Protein 1L5X (pdb70)

Nearest PDB structures (foldseek):
  1l5x-assembly1_B  TM=1.003E+00  e=1.241E-58  Pyrobaculum aerophilum
  2wqk-assembly1_A  TM=8.259E-01  e=6.349E-21  Aquifex aeolicus VF5
  2e6h-assembly1_D  TM=8.195E-01  e=1.815E-20  Thermus thermophilus HB8
  5kss-assembly1_B-2  TM=7.861E-01  e=2.667E-17  Xylella fastidiosa 9a5c
  5ksr-assembly1_D  TM=7.711E-01  e=1.529E-17  Xylella fastidiosa 9a5c

Structure (mmCIF, N/CA/C/O backbone):
data_1L5X
#
_entry.id   1L5X
#
_cell.length_a   90.500
_cell.length_b   90.500
_cell.length_c   129.951
_cell.angle_alpha   90.00
_cell.angle_beta   90.00
_cell.angle_gamma   120.00
#
_symmetry.space_group_name_H-M   'P 31 2 1'
#
loop_
_entity.id
_entity.type
_entity.pdbx_description
1 polymer 'Survival protein E'
2 non-polymer GLYCEROL
3 non-polymer 'ACETIC ACID'
4 water water
#
loop_
_atom_site.group_PDB
_atom_site.id
_atom_site.type_symbol
_atom_site.label_atom_id
_atom_site.label_alt_id
_atom_site.label_comp_id
_atom_site.label_asym_id
_atom_site.label_entity_id
_atom_site.label_seq_id
_atom_site.pdbx_PDB_ins_code
_atom_site.Cartn_x
_atom_site.Cartn_y
_atom_site.Cartn_z
_atom_site.occupancy
_atom_site.B_iso_or_equiv
_atom_site.auth_seq_id
_atom_site.auth_comp_id
_atom_site.auth_asym_id
_atom_site.auth_atom_id
_atom_site.pdbx_PDB_model_num
ATOM 9 N N . LYS A 1 2 ? 24.689 59.767 24.759 1.00 40.35 2 LYS A N 1
ATOM 10 C CA . LYS A 1 2 ? 24.159 61.072 25.181 1.00 37.21 2 LYS A CA 1
ATOM 11 C C . LYS A 1 2 ? 23.400 60.843 26.495 1.00 32.38 2 LYS A C 1
ATOM 12 O O . LYS A 1 2 ? 22.417 60.104 26.536 1.00 31.18 2 LYS A O 1
ATOM 18 N N . ILE A 1 3 ? 23.866 61.492 27.545 1.00 29.05 3 ILE A N 1
ATOM 19 C CA . ILE A 1 3 ? 23.300 61.346 28.872 1.00 27.76 3 ILE A CA 1
ATOM 20 C C . ILE A 1 3 ? 22.584 62.614 29.307 1.00 27.77 3 ILE A C 1
ATOM 21 O O . ILE A 1 3 ? 23.146 63.687 29.200 1.00 27.32 3 ILE A O 1
ATOM 26 N N . LEU A 1 4 ? 21.349 62.490 29.779 1.00 25.47 4 LEU A N 1
ATOM 27 C CA . LEU A 1 4 ? 20.645 63.656 30.294 1.00 25.55 4 LEU A CA 1
ATOM 28 C C . LEU A 1 4 ? 20.653 63.521 31.831 1.00 24.50 4 LEU A C 1
ATOM 29 O O . LEU A 1 4 ? 20.302 62.475 32.377 1.00 23.67 4 LEU A O 1
ATOM 34 N N . VAL A 1 5 ? 21.107 64.553 32.526 1.00 23.52 5 VAL A N 1
ATOM 35 C CA . VAL A 1 5 ? 21.118 64.547 33.982 1.00 24.64 5 VAL A CA 1
ATOM 36 C C . VAL A 1 5 ? 20.095 65.604 34.419 1.00 26.19 5 VAL A C 1
ATOM 37 O O . VAL A 1 5 ? 20.101 66.726 33.911 1.00 26.44 5 VAL A O 1
ATOM 41 N N . THR A 1 6 ? 19.199 65.239 35.334 1.00 26.47 6 THR A N 1
ATOM 42 C CA . THR A 1 6 ? 18.186 66.161 35.798 1.00 25.71 6 THR A CA 1
ATOM 43 C C . THR A 1 6 ? 17.847 65.876 37.257 1.00 27.91 6 THR A C 1
ATOM 44 O O . THR A 1 6 ? 18.457 65.002 37.867 1.00 25.92 6 THR A O 1
ATOM 48 N N . ASN A 1 7 ? 16.876 66.604 37.817 1.00 29.46 7 ASN A N 1
ATOM 49 C CA . ASN A 1 7 ? 16.484 66.392 39.219 1.00 29.14 7 ASN A CA 1
ATOM 50 C C . ASN A 1 7 ? 15.183 67.167 39.489 1.00 29.93 7 ASN A C 1
ATOM 51 O O . ASN A 1 7 ? 14.548 67.687 38.560 1.00 28.12 7 ASN A O 1
ATOM 56 N N . ASP A 1 8 ? 14.748 67.205 40.743 1.00 32.61 8 ASP A N 1
ATOM 57 C CA . ASP A 1 8 ? 13.525 67.947 41.044 1.00 36.55 8 ASP A CA 1
ATOM 58 C C . ASP A 1 8 ? 13.678 68.825 42.284 1.00 36.87 8 ASP A C 1
ATOM 59 O O . ASP A 1 8 ? 12.690 69.302 42.822 1.00 37.84 8 ASP A O 1
ATOM 64 N N . ASP A 1 9 ? 14.905 69.015 42.745 1.00 36.77 9 ASP A N 1
ATOM 65 C CA . ASP A 1 9 ? 15.177 69.850 43.925 1.00 39.05 9 ASP A CA 1
ATOM 66 C C . ASP A 1 9 ? 15.555 71.247 43.497 1.00 38.29 9 ASP A C 1
ATOM 67 O O . ASP A 1 9 ? 15.772 72.114 44.338 1.00 39.96 9 ASP A O 1
ATOM 72 N N . GLY A 1 10 ? 15.678 71.453 42.195 1.00 36.14 10 GLY A N 1
ATOM 73 C CA . GLY A 1 10 ? 16.108 72.739 41.711 1.00 35.59 10 GLY A CA 1
ATOM 74 C C . GLY A 1 10 ? 17.487 72.631 41.071 1.00 33.43 10 GLY A C 1
ATOM 75 O O . GLY A 1 10 ? 18.371 71.873 41.493 1.00 33.97 10 GLY A O 1
ATOM 76 N N . VAL A 1 11 ? 17.671 73.428 40.039 1.00 32.77 11 VAL A N 1
ATOM 77 C CA . VAL A 1 11 ? 18.911 73.474 39.286 1.00 30.50 11 VAL A CA 1
ATOM 78 C C . VAL A 1 11 ? 20.130 73.855 40.156 1.00 29.93 11 VAL A C 1
ATOM 79 O O . VAL A 1 11 ? 21.260 73.561 39.808 1.00 31.33 11 VAL A O 1
ATOM 83 N N . HIS A 1 12 ? 19.911 74.486 41.303 1.00 27.72 12 HIS A N 1
ATOM 84 C CA . HIS A 1 12 ? 21.017 74.867 42.182 1.00 29.26 12 HIS A CA 1
ATOM 85 C C . HIS A 1 12 ? 21.302 73.820 43.255 1.00 29.26 12 HIS A C 1
ATOM 86 O O . HIS A 1 12 ? 22.127 74.024 44.129 1.00 29.12 12 HIS A O 1
ATOM 93 N N . SER A 1 13 ? 20.595 72.703 43.213 1.00 29.32 13 SER A N 1
ATOM 94 C CA . SER A 1 13 ? 20.833 71.672 44.213 1.00 29.41 13 SER A CA 1
ATOM 95 C C . SER A 1 13 ? 22.226 71.046 44.105 1.00 29.23 13 SER A C 1
ATOM 96 O O . SER A 1 13 ? 22.659 70.676 43.021 1.00 29.16 13 SER A O 1
ATOM 99 N N . PRO A 1 14 ? 22.943 70.931 45.237 1.00 29.21 14 PRO A N 1
ATOM 100 C CA . PRO A 1 14 ? 24.278 70.315 45.235 1.00 27.77 14 PRO A CA 1
ATOM 101 C C . PRO A 1 14 ? 24.132 68.863 44.748 1.00 26.19 14 PRO A C 1
ATOM 102 O O . PRO A 1 14 ? 25.065 68.319 44.193 1.00 26.06 14 PRO A O 1
ATOM 106 N N . GLY A 1 15 ? 22.963 68.245 44.962 1.00 26.61 15 GLY A N 1
ATOM 107 C CA . GLY A 1 15 ? 22.767 66.867 44.511 1.00 25.39 15 GLY A CA 1
ATOM 108 C C . GLY A 1 15 ? 22.825 66.749 42.992 1.00 26.35 15 GLY A C 1
ATOM 109 O O . GLY A 1 15 ? 23.244 65.724 42.441 1.00 24.84 15 GLY A O 1
ATOM 110 N N . LEU A 1 16 ? 22.406 67.806 42.297 1.00 26.84 16 LEU A N 1
ATOM 111 C CA . LEU A 1 16 ? 22.417 67.808 40.836 1.00 27.51 16 LEU A CA 1
ATOM 112 C C . LEU A 1 16 ? 23.850 67.947 40.339 1.00 28.78 16 LEU A C 1
ATOM 113 O O . LEU A 1 16 ? 24.218 67.383 39.320 1.00 28.16 16 LEU A O 1
ATOM 118 N N . ARG A 1 17 ? 24.664 68.720 41.051 1.00 30.77 17 ARG A N 1
ATOM 119 C CA . ARG A 1 17 ? 26.059 68.894 40.659 1.00 31.72 17 ARG A CA 1
ATOM 120 C C . ARG A 1 17 ? 26.824 67.558 40.857 1.00 31.82 17 ARG A C 1
ATOM 121 O O . ARG A 1 17 ? 27.632 67.173 40.024 1.00 33.29 17 ARG A O 1
ATOM 129 N N . LEU A 1 18 ? 26.585 66.860 41.963 1.00 30.05 18 LEU A N 1
ATOM 130 C CA . LEU A 1 18 ? 27.221 65.553 42.174 1.00 30.34 18 LEU A CA 1
ATOM 131 C C . LEU A 1 18 ? 26.868 64.566 41.057 1.00 28.59 18 LEU A C 1
ATOM 132 O O . LEU A 1 18 ? 27.731 63.913 40.503 1.00 27.95 18 LEU A O 1
ATOM 137 N N . LEU A 1 19 ? 25.577 64.457 40.742 1.00 27.45 19 LEU A N 1
ATOM 138 C CA . LEU A 1 19 ? 25.138 63.532 39.704 1.00 26.89 19 LEU A CA 1
ATOM 139 C C . LEU A 1 19 ? 25.836 63.877 38.377 1.00 27.42 19 LEU A C 1
ATOM 140 O O . LEU A 1 19 ? 26.330 62.988 37.683 1.00 27.60 19 LEU A O 1
ATOM 145 N N . TYR A 1 20 ? 25.902 65.160 38.033 1.00 27.80 20 TYR A N 1
ATOM 146 C CA . TYR A 1 20 ? 26.614 65.578 36.822 1.00 29.32 20 TYR A CA 1
ATOM 147 C C . TYR A 1 20 ? 28.086 65.075 36.876 1.00 29.28 20 TYR A C 1
ATOM 148 O O . TYR A 1 20 ? 28.596 64.481 35.927 1.00 30.25 20 TYR A O 1
ATOM 157 N N . GLN A 1 21 ? 28.759 65.296 37.994 1.00 29.47 21 GLN A N 1
ATOM 158 C CA . GLN A 1 21 ? 30.149 64.860 38.108 1.00 32.05 21 GLN A CA 1
ATOM 159 C C . GLN A 1 21 ? 30.279 63.357 38.003 1.00 31.45 21 GLN A C 1
ATOM 160 O O . GLN A 1 21 ? 31.188 62.864 37.354 1.00 30.57 21 GLN A O 1
ATOM 166 N N . PHE A 1 22 ? 29.369 62.628 38.647 1.00 30.90 22 PHE A N 1
ATOM 167 C CA . PHE A 1 22 ? 29.405 61.177 38.565 1.00 28.17 22 PHE A CA 1
ATOM 168 C C . PHE A 1 22 ? 29.186 60.738 37.118 1.00 28.72 22 PHE A C 1
ATOM 169 O O . PHE A 1 22 ? 29.777 59.769 36.652 1.00 29.22 22 PHE A O 1
ATOM 177 N N . ALA A 1 23 ? 28.347 61.463 36.389 1.00 28.84 23 ALA A N 1
ATOM 178 C CA . ALA A 1 23 ? 28.039 61.081 35.014 1.00 29.02 23 ALA A CA 1
ATOM 179 C C . ALA A 1 23 ? 29.108 61.406 33.970 1.00 29.85 23 ALA A C 1
ATOM 180 O O . ALA A 1 23 ? 29.149 60.781 32.909 1.00 29.93 23 ALA A O 1
ATOM 182 N N . LEU A 1 24 ? 29.942 62.396 34.238 1.00 31.24 24 LEU A N 1
ATOM 183 C CA . LEU A 1 24 ? 30.947 62.778 33.240 1.00 34.87 24 LEU A CA 1
ATOM 184 C C . LEU A 1 24 ? 31.762 61.648 32.664 1.00 35.32 24 LEU A C 1
ATOM 185 O O . LEU A 1 24 ? 32.079 61.668 31.490 1.00 37.43 24 LEU A O 1
ATOM 190 N N . SER A 1 25 ? 32.078 60.639 33.456 1.00 37.82 25 SER A N 1
ATOM 191 C CA . SER A 1 25 ? 32.895 59.543 32.936 1.00 40.13 25 SER A CA 1
ATOM 192 C C . SER A 1 25 ? 32.164 58.570 32.018 1.00 40.15 25 SER A C 1
ATOM 193 O O . SER A 1 25 ? 32.793 57.689 31.443 1.00 41.41 25 SER A O 1
ATOM 196 N N . LEU A 1 26 ? 30.851 58.733 31.862 1.00 38.18 26 LEU A N 1
ATOM 197 C CA . LEU A 1 26 ? 30.043 57.830 31.043 1.00 37.64 26 LEU A CA 1
ATOM 198 C C . LEU A 1 26 ? 29.824 58.233 29.577 1.00 37.09 26 LEU A C 1
ATOM 199 O O . LEU A 1 26 ? 29.487 57.390 28.738 1.00 36.00 26 LEU A O 1
ATOM 204 N N . GLY A 1 27 ? 29.967 59.524 29.289 1.00 36.33 27 GLY A N 1
ATOM 205 C CA . GLY A 1 27 ? 29.720 60.019 27.945 1.00 36.68 27 GLY A CA 1
ATOM 206 C C . GLY A 1 27 ? 29.431 61.515 27.952 1.00 37.55 27 GLY A C 1
ATOM 207 O O . GLY A 1 27 ? 29.816 62.199 28.896 1.00 36.23 27 GLY A O 1
ATOM 208 N N . ASP A 1 28 ? 28.769 62.013 26.903 1.00 38.72 28 ASP A N 1
ATOM 209 C CA . ASP A 1 28 ? 28.441 63.442 26.759 1.00 40.50 28 ASP A CA 1
ATOM 210 C C . ASP A 1 28 ? 27.195 63.785 27.586 1.00 38.24 28 ASP A C 1
ATOM 211 O O 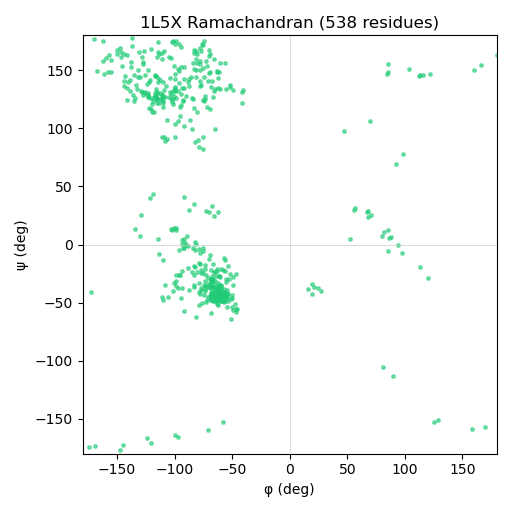. ASP A 1 28 ? 26.093 63.353 27.268 1.00 38.67 28 ASP A O 1
ATOM 216 N N . VAL A 1 29 ? 27.373 64.611 28.608 1.00 35.88 29 VAL A N 1
ATOM 217 C CA . VAL A 1 29 ? 26.287 64.945 29.512 1.00 33.47 29 VAL A CA 1
ATOM 218 C C . VAL A 1 29 ? 25.623 66.307 29.386 1.00 33.30 29 VAL A C 1
ATOM 219 O O . VAL A 1 29 ? 26.300 67.334 29.314 1.00 32.95 29 VAL A O 1
ATOM 223 N N . ASP A 1 30 ? 24.298 66.316 29.344 1.00 31.15 30 ASP A N 1
ATOM 224 C CA . ASP A 1 30 ? 23.552 67.576 29.345 1.00 31.35 30 ASP A CA 1
ATOM 225 C C . ASP A 1 30 ? 22.807 67.614 30.675 1.00 31.42 30 ASP A C 1
ATOM 226 O O . ASP A 1 30 ? 22.301 66.571 31.149 1.00 28.05 30 ASP A O 1
ATOM 231 N N . VAL A 1 31 ? 22.738 68.803 31.269 1.00 28.53 31 VAL A N 1
ATOM 232 C CA . VAL A 1 31 ? 22.033 69.004 32.522 1.00 29.62 31 VAL A CA 1
ATOM 233 C C . VAL A 1 31 ? 20.866 69.956 32.202 1.00 31.00 31 VAL A C 1
ATOM 234 O O . VAL A 1 31 ? 21.072 71.070 31.682 1.00 29.60 31 VAL A O 1
ATOM 238 N N . VAL A 1 32 ? 19.648 69.494 32.475 1.00 28.81 32 VAL A N 1
ATOM 239 C CA . VAL A 1 32 ? 18.445 70.271 32.224 1.00 27.35 32 VAL A CA 1
ATOM 240 C C . VAL A 1 32 ? 17.556 69.963 33.422 1.00 28.38 32 VAL A C 1
ATOM 241 O O . VAL A 1 32 ? 17.282 68.796 33.728 1.00 26.90 32 VAL A O 1
ATOM 245 N N . ALA A 1 33 ? 17.120 70.992 34.128 1.00 27.68 33 ALA A N 1
ATOM 246 C CA . ALA A 1 33 ? 16.290 70.767 35.309 1.00 28.76 33 ALA A CA 1
ATOM 247 C C . ALA A 1 33 ? 15.425 71.978 35.608 1.00 29.73 33 ALA A C 1
ATOM 248 O O . ALA A 1 33 ? 15.769 73.070 35.174 1.00 28.62 33 ALA A O 1
ATOM 250 N N . PRO A 1 34 ? 14.306 71.801 36.365 1.00 31.36 34 PRO A N 1
ATOM 251 C CA . PRO A 1 34 ? 13.416 72.909 36.724 1.00 32.22 34 PRO A CA 1
ATOM 252 C C . PRO A 1 34 ? 14.233 73.892 37.559 1.00 36.23 34 PRO A C 1
ATOM 253 O O . PRO A 1 34 ? 15.086 73.475 38.357 1.00 34.39 34 PRO A O 1
ATOM 257 N N . GLU A 1 35 ? 13.973 75.184 37.366 1.00 38.67 35 GLU A N 1
ATOM 258 C CA . GLU A 1 35 ? 14.677 76.238 38.094 1.00 45.00 35 GLU A CA 1
ATOM 259 C C . GLU A 1 35 ? 14.467 76.151 39.611 1.00 46.57 35 GLU A C 1
ATOM 260 O O . GLU A 1 35 ? 15.406 76.341 40.373 1.00 46.93 35 GLU A O 1
ATOM 266 N N . SER A 1 36 ? 13.253 75.842 40.054 1.00 50.46 36 SER A N 1
ATOM 267 C CA . SER A 1 36 ? 12.989 75.741 41.493 1.00 54.46 36 SER A CA 1
ATOM 268 C C . SER A 1 36 ? 12.622 74.325 41.955 1.00 56.53 36 SER A C 1
ATOM 269 O O . SER A 1 36 ? 12.461 73.415 41.144 1.00 56.16 36 SER A O 1
ATOM 272 N N . PRO A 1 37 ? 12.479 74.126 43.272 1.00 58.77 37 PRO A N 1
ATOM 273 C CA . PRO A 1 37 ? 12.130 72.801 43.805 1.00 61.48 37 PRO A CA 1
ATOM 274 C C . PRO A 1 37 ? 10.689 72.377 43.529 1.00 64.01 37 PRO A C 1
ATOM 275 O O . PRO A 1 37 ? 9.806 73.225 43.367 1.00 64.91 37 PRO A O 1
ATOM 279 N N . LYS A 1 38 ? 10.465 71.060 43.471 1.00 66.55 38 LYS A N 1
ATOM 280 C CA . LYS A 1 38 ? 9.145 70.478 43.197 1.00 68.54 38 LYS A CA 1
ATOM 281 C C . LYS A 1 38 ? 8.090 70.952 44.213 1.00 69.68 38 LYS A C 1
ATOM 282 O O . LYS A 1 38 ? 6.889 70.742 44.024 1.00 69.69 38 LYS A O 1
ATOM 288 N N . SER A 1 39 ? 8.556 71.595 45.282 1.00 70.55 39 SER A N 1
ATOM 289 C CA . SER A 1 39 ? 7.687 72.147 46.321 1.00 71.47 39 SER A CA 1
ATOM 290 C C . SER A 1 39 ? 7.402 73.597 45.922 1.00 72.07 39 SER A C 1
ATOM 291 O O . SER A 1 39 ? 7.392 74.516 46.755 1.00 72.09 39 SER A O 1
ATOM 294 N N . ALA A 1 40 ? 7.186 73.776 44.624 1.00 71.54 40 ALA A N 1
ATOM 295 C CA . ALA A 1 40 ? 6.907 75.070 44.025 1.00 71.38 40 ALA A CA 1
ATOM 296 C C . ALA A 1 40 ? 6.539 74.746 42.579 1.00 71.21 40 ALA A C 1
ATOM 297 O O . ALA A 1 40 ? 5.617 75.327 42.003 1.00 71.74 40 ALA A O 1
ATOM 299 N N . THR A 1 41 ? 7.277 73.810 41.993 1.00 70.37 41 THR A N 1
ATOM 300 C CA . THR A 1 41 ? 7.001 73.371 40.629 1.00 68.67 41 THR A CA 1
ATOM 301 C C . THR A 1 41 ? 6.083 72.176 40.863 1.00 66.45 41 THR A C 1
ATOM 302 O O . THR A 1 41 ? 6.439 71.253 41.598 1.00 67.22 41 THR A O 1
ATOM 306 N N . GLY A 1 42 ? 4.896 72.190 40.275 1.00 63.01 42 GLY A N 1
ATOM 307 C CA . GLY A 1 42 ? 4.019 71.061 40.486 1.00 59.23 42 GLY A CA 1
ATOM 308 C C . GLY A 1 42 ? 4.653 69.744 40.052 1.00 56.65 42 GLY A C 1
ATOM 309 O O . GLY A 1 42 ? 5.883 69.555 40.056 1.00 53.80 42 GLY A O 1
ATOM 310 N N . LEU A 1 43 ? 3.779 68.819 39.688 1.00 54.84 43 LEU A N 1
ATOM 311 C CA . LEU A 1 43 ? 4.178 67.503 39.218 1.00 52.74 43 LEU A CA 1
ATOM 312 C C . LEU A 1 43 ? 3.221 67.253 38.057 1.00 51.21 43 LEU A C 1
ATOM 313 O O . LEU A 1 43 ? 2.062 67.652 38.094 1.00 49.96 43 LEU A O 1
ATOM 318 N N . GLY A 1 44 ? 3.711 66.642 37.001 1.00 48.72 44 GLY A N 1
ATOM 319 C CA . GLY A 1 44 ? 2.823 66.397 35.900 1.00 47.17 44 GLY A CA 1
ATOM 320 C C . GLY A 1 44 ? 2.995 67.331 34.730 1.00 44.77 44 GLY A C 1
ATOM 321 O O . GLY A 1 44 ? 3.399 68.454 34.874 1.00 44.61 44 GLY A O 1
ATOM 322 N N . ILE A 1 45 ? 2.681 66.799 33.560 1.00 45.22 45 ILE A N 1
ATOM 323 C CA . ILE A 1 45 ? 2.712 67.481 32.274 1.00 44.37 45 ILE A CA 1
ATOM 324 C C . ILE A 1 45 ? 2.165 68.931 32.368 1.00 42.92 45 ILE A C 1
ATOM 325 O O . ILE A 1 45 ? 1.122 69.159 32.966 1.00 41.88 45 ILE A O 1
ATOM 330 N N . THR A 1 46 ? 2.861 69.915 31.807 1.00 40.49 46 THR A N 1
ATOM 331 C CA . THR A 1 46 ? 2.334 71.282 31.870 1.00 39.26 46 THR A CA 1
ATOM 332 C C . THR A 1 46 ? 1.567 71.586 30.577 1.00 40.26 46 THR A C 1
ATOM 333 O O . THR A 1 46 ? 2.165 71.687 29.503 1.00 39.58 46 THR A O 1
ATOM 337 N N . LEU A 1 47 ? 0.244 71.709 30.674 1.00 40.19 47 LEU A N 1
ATOM 338 C CA . LEU A 1 47 ? -0.582 72.008 29.495 1.00 42.21 47 LEU A CA 1
ATOM 339 C C . LEU A 1 47 ? -1.146 73.422 29.510 1.00 41.61 47 LEU A C 1
ATOM 340 O O . LEU A 1 47 ? -1.275 74.060 28.463 1.00 42.84 47 LEU A O 1
ATOM 345 N N . HIS A 1 48 ? -1.466 73.917 30.697 1.00 39.65 48 HIS A N 1
ATOM 346 C CA . HIS A 1 48 ? -2.064 75.235 30.827 1.00 39.26 48 HIS A CA 1
ATOM 347 C C . HIS A 1 48 ? -1.197 76.427 30.445 1.00 37.61 48 HIS A C 1
ATOM 348 O O . HIS A 1 48 ? -1.707 77.530 30.276 1.00 39.10 48 HIS A O 1
ATOM 355 N N . LYS A 1 49 ? 0.109 76.243 30.349 1.00 35.66 49 LYS A N 1
ATOM 356 C CA . LYS A 1 49 ? 0.966 77.366 29.987 1.00 33.34 49 LYS A CA 1
ATOM 357 C C . LYS A 1 49 ? 2.201 76.889 29.237 1.00 32.77 49 LYS A C 1
ATOM 358 O O . LYS A 1 49 ? 2.518 75.684 29.254 1.00 30.73 49 LYS A O 1
ATOM 364 N N . PRO A 1 50 ? 2.906 77.824 28.555 1.00 31.90 50 PRO A N 1
ATOM 365 C CA . PRO A 1 50 ? 4.113 77.501 27.797 1.00 30.20 50 PRO A CA 1
ATOM 366 C C . PRO A 1 50 ? 5.293 77.466 28.746 1.00 29.27 50 PRO A C 1
ATOM 367 O O . PRO A 1 50 ? 5.211 77.898 29.884 1.00 28.06 50 PRO A O 1
ATOM 371 N N . LEU A 1 51 ? 6.413 76.949 28.288 1.00 29.03 51 LEU A N 1
ATOM 372 C CA . LEU A 1 51 ? 7.557 76.856 29.176 1.00 29.15 51 LEU A CA 1
ATOM 373 C C . LEU A 1 51 ? 8.722 77.723 28.714 1.00 28.39 51 LEU A C 1
ATOM 374 O O . LEU A 1 51 ? 8.755 78.116 27.551 1.00 26.12 51 LEU A O 1
ATOM 379 N N . ARG A 1 52 ? 9.657 78.009 29.628 1.00 28.11 52 ARG A N 1
ATOM 380 C CA . ARG A 1 52 ? 10.883 78.756 29.303 1.00 30.56 52 ARG A CA 1
ATOM 381 C C . ARG A 1 52 ? 12.080 77.856 29.646 1.00 33.42 52 ARG A C 1
ATOM 382 O O . ARG A 1 52 ? 11.980 76.976 30.532 1.00 31.52 52 ARG A O 1
ATOM 398 N N . TYR A 1 54 ? 16.508 78.391 29.885 1.00 42.46 54 TYR A N 1
ATOM 399 C CA . TYR A 1 54 ? 17.636 79.311 29.772 1.00 44.67 54 TYR A CA 1
ATOM 400 C C . TYR A 1 54 ? 18.862 78.781 30.486 1.00 44.36 54 TYR A C 1
ATOM 401 O O . TYR A 1 54 ? 18.769 78.037 31.470 1.00 41.79 54 TYR A O 1
ATOM 410 N N . GLU A 1 55 ? 20.002 79.175 29.953 1.00 45.18 55 GLU A N 1
ATOM 411 C CA . GLU A 1 55 ? 21.286 78.774 30.472 1.00 48.37 55 GLU A CA 1
ATOM 412 C C . GLU A 1 55 ? 21.544 79.363 31.843 1.00 48.88 55 GLU A C 1
ATOM 413 O O . GLU A 1 55 ? 21.182 80.500 32.135 1.00 49.58 55 GLU A O 1
ATOM 419 N N . VAL A 1 56 ? 22.147 78.560 32.699 1.00 49.41 56 VAL A N 1
ATOM 420 C CA . VAL A 1 56 ? 22.464 78.986 34.041 1.00 52.30 56 VAL A CA 1
ATOM 421 C C . VAL A 1 56 ? 23.893 78.551 34.286 1.00 55.03 56 VAL A C 1
ATOM 422 O O . VAL A 1 56 ? 24.293 77.451 33.894 1.00 53.37 56 VAL A O 1
ATOM 426 N N . ASP A 1 57 ? 24.666 79.439 34.898 1.00 58.10 57 ASP A N 1
ATOM 427 C CA . ASP A 1 57 ? 26.055 79.156 35.199 1.00 61.54 57 ASP A CA 1
ATOM 428 C C . ASP A 1 57 ? 26.105 78.694 36.639 1.00 61.84 57 ASP A C 1
ATOM 429 O O . ASP A 1 57 ? 25.941 79.487 37.547 1.00 62.45 57 ASP A O 1
ATOM 434 N N . LEU A 1 58 ? 26.311 77.408 36.856 1.00 62.42 58 LEU A N 1
ATOM 435 C CA . LEU A 1 58 ? 26.360 76.922 38.212 1.00 63.93 58 LEU A CA 1
ATOM 436 C C . LEU A 1 58 ? 27.798 76.969 38.733 1.00 66.33 58 LEU A C 1
ATOM 437 O O . LEU A 1 58 ? 28.053 76.627 39.888 1.00 66.52 58 LEU A O 1
ATOM 442 N N . CYS A 1 59 ? 28.720 77.423 37.875 1.00 68.05 59 CYS A N 1
ATOM 443 C CA . CYS A 1 59 ? 30.152 77.530 38.191 1.00 69.57 59 CYS A CA 1
ATOM 444 C C . CYS A 1 59 ? 30.775 76.145 38.297 1.00 68.75 59 CYS A C 1
ATOM 445 O O . CYS A 1 59 ? 30.567 75.413 39.279 1.00 68.53 59 CYS A O 1
ATOM 448 N N . GLY A 1 60 ? 31.545 75.804 37.267 1.00 67.74 60 GLY A N 1
ATOM 449 C CA . GLY A 1 60 ? 32.177 74.500 37.188 1.00 65.56 60 GLY A CA 1
ATOM 450 C C . GLY A 1 60 ? 31.497 73.826 36.011 1.00 63.81 60 GLY A C 1
ATOM 451 O O . GLY A 1 60 ? 32.001 72.852 35.434 1.00 64.34 60 GLY A O 1
ATOM 452 N N . PHE A 1 61 ? 30.323 74.353 35.664 1.00 60.46 61 PHE A N 1
ATOM 453 C CA . PHE A 1 61 ? 29.563 73.846 34.532 1.00 56.35 61 PHE A CA 1
ATOM 454 C C . PHE A 1 61 ? 28.280 74.629 34.376 1.00 53.12 61 PHE A C 1
ATOM 455 O O . PHE A 1 61 ? 27.843 75.332 35.287 1.00 50.85 61 PHE A O 1
ATOM 463 N N . ARG A 1 62 ? 27.692 74.498 33.198 1.00 50.83 62 ARG A N 1
ATOM 464 C CA . ARG A 1 62 ? 26.465 75.179 32.879 1.00 49.05 62 ARG A CA 1
ATOM 465 C C . ARG A 1 62 ? 25.364 74.151 32.765 1.00 45.85 62 ARG A C 1
ATOM 466 O O . ARG A 1 62 ? 25.611 72.964 32.537 1.00 45.67 62 ARG A O 1
ATOM 474 N N . ALA A 1 63 ? 24.144 74.636 32.900 1.00 41.23 63 ALA A N 1
ATOM 475 C CA . ALA A 1 63 ? 22.969 73.810 32.815 1.00 38.14 63 ALA A CA 1
ATOM 476 C C . ALA A 1 63 ? 21.902 74.671 32.218 1.00 36.84 63 ALA A C 1
ATOM 477 O O . ALA A 1 63 ? 22.047 75.895 32.122 1.00 33.67 63 ALA A O 1
ATOM 479 N N . ILE A 1 64 ? 20.815 74.013 31.848 1.00 34.12 64 ILE A N 1
ATOM 480 C CA . ILE A 1 64 ? 19.656 74.696 31.336 1.00 34.43 64 ILE A CA 1
ATOM 481 C C . ILE A 1 64 ? 18.573 74.575 32.409 1.00 34.01 64 ILE A C 1
ATOM 482 O O . ILE A 1 64 ? 18.253 73.461 32.857 1.00 33.82 64 ILE A O 1
ATOM 487 N N . ALA A 1 65 ? 18.054 75.709 32.861 1.00 30.75 65 ALA A N 1
ATOM 488 C CA . ALA A 1 65 ? 16.976 75.717 33.829 1.00 30.43 65 ALA A CA 1
ATOM 489 C C . ALA A 1 65 ? 15.678 75.871 33.035 1.00 30.29 65 ALA A C 1
ATOM 490 O O . ALA A 1 65 ? 15.657 76.500 31.967 1.00 26.64 65 ALA A O 1
ATOM 492 N N . THR A 1 66 ? 14.591 75.301 33.558 1.00 30.51 66 THR A N 1
ATOM 493 C CA . THR A 1 66 ? 13.311 75.408 32.872 1.00 29.33 66 THR A CA 1
ATOM 494 C C . THR A 1 66 ? 12.289 75.950 33.867 1.00 27.28 66 THR A C 1
ATOM 495 O O . THR A 1 66 ? 12.536 75.998 35.069 1.00 27.29 66 THR A O 1
ATOM 499 N N . SER A 1 67 ? 11.145 76.366 33.357 1.00 26.59 67 SER A N 1
ATOM 500 C CA . SER A 1 67 ? 10.089 76.858 34.209 1.00 28.03 67 SER A CA 1
ATOM 501 C C . SER A 1 67 ? 9.053 75.724 34.316 1.00 29.88 67 SER A C 1
ATOM 502 O O . SER A 1 67 ? 7.946 75.939 34.785 1.00 30.17 67 SER A O 1
ATOM 505 N N . GLY A 1 68 ? 9.397 74.517 33.876 1.00 29.87 68 GLY A N 1
ATOM 506 C CA . GLY A 1 68 ? 8.389 73.475 33.958 1.00 30.07 68 GLY A CA 1
ATOM 507 C C . GLY A 1 68 ? 8.481 72.556 35.168 1.00 29.46 68 GLY A C 1
ATOM 508 O O . GLY A 1 68 ? 9.165 72.859 36.123 1.00 28.09 68 GLY A O 1
ATOM 509 N N . THR A 1 69 ? 7.765 71.430 35.124 1.00 27.88 69 THR A N 1
ATOM 510 C CA . THR A 1 69 ? 7.846 70.473 36.206 1.00 29.05 69 THR A CA 1
ATOM 511 C C . THR A 1 69 ? 8.903 69.419 35.802 1.00 27.94 69 THR A C 1
ATOM 512 O O . THR A 1 69 ? 9.398 69.397 34.662 1.00 25.67 69 THR A O 1
ATOM 516 N N . PRO A 1 70 ? 9.281 68.548 36.745 1.00 29.31 70 PRO A N 1
ATOM 517 C CA . PRO A 1 70 ? 10.271 67.533 36.374 1.00 29.39 70 PRO A CA 1
ATOM 518 C C . PRO A 1 70 ? 9.706 66.640 35.251 1.00 30.61 70 PRO A C 1
ATOM 519 O O . PRO A 1 70 ? 10.465 66.086 34.466 1.00 30.58 70 PRO A O 1
ATOM 523 N N . SER A 1 71 ? 8.377 66.505 35.167 1.00 32.38 71 SER A N 1
ATOM 524 C CA . SER A 1 71 ? 7.773 65.670 34.119 1.00 33.86 71 SER A CA 1
ATOM 525 C C . SER A 1 71 ? 7.971 66.281 32.711 1.00 34.43 71 SER A C 1
ATOM 526 O O . SER A 1 71 ? 8.074 65.548 31.722 1.00 35.06 71 SER A O 1
ATOM 529 N N . ASP A 1 72 ? 8.017 67.615 32.616 1.00 31.77 72 ASP A N 1
ATOM 530 C CA . ASP A 1 72 ? 8.210 68.301 31.322 1.00 30.69 72 ASP A CA 1
ATOM 531 C C . ASP A 1 72 ? 9.690 68.237 30.860 1.00 31.04 72 ASP A C 1
ATOM 532 O O . ASP A 1 72 ? 9.984 68.436 29.695 1.00 31.41 72 ASP A O 1
ATOM 537 N N . THR A 1 73 ? 10.613 68.025 31.794 1.00 32.33 73 THR A N 1
ATOM 538 C CA . THR A 1 73 ? 12.055 68.020 31.493 1.00 32.18 73 THR A CA 1
ATOM 539 C C . THR A 1 73 ? 12.538 67.237 30.301 1.00 31.21 73 THR A C 1
ATOM 540 O O . THR A 1 73 ? 13.202 67.817 29.418 1.00 31.16 73 THR A O 1
ATOM 544 N N . VAL A 1 74 ? 12.225 65.942 30.254 1.00 30.40 74 VAL A N 1
ATOM 545 C CA . VAL A 1 74 ? 12.642 65.098 29.151 1.00 29.61 74 VAL A CA 1
ATOM 546 C C . VAL A 1 74 ? 12.090 65.593 27.838 1.00 29.31 74 VAL A C 1
ATOM 547 O O . VAL A 1 74 ? 12.747 65.453 26.811 1.00 30.21 74 VAL A O 1
ATOM 551 N N . TYR A 1 75 ? 10.880 66.153 27.842 1.00 26.69 75 TYR A N 1
ATOM 552 C CA . TYR A 1 75 ? 10.326 66.651 26.585 1.00 29.42 75 TYR A CA 1
ATOM 553 C C . TYR A 1 75 ? 11.116 67.850 26.119 1.00 27.15 75 TYR A C 1
ATOM 554 O O . TYR A 1 75 ? 11.474 67.957 24.937 1.00 27.71 75 TYR A O 1
ATOM 563 N N . LEU A 1 76 ? 11.353 68.776 27.040 1.00 27.48 76 LEU A N 1
ATOM 564 C CA . LEU A 1 76 ? 12.114 69.974 26.695 1.00 27.49 76 LEU A CA 1
ATOM 565 C C . LEU A 1 76 ? 13.550 69.609 26.291 1.00 28.24 76 LEU A C 1
ATOM 566 O O . LEU A 1 76 ? 14.074 70.057 25.261 1.00 28.24 76 LEU A O 1
ATOM 571 N N . ALA A 1 77 ? 14.197 68.789 27.098 1.00 29.09 77 ALA A N 1
ATOM 572 C CA . ALA A 1 77 ? 15.587 68.415 26.818 1.00 28.67 77 ALA A CA 1
ATOM 573 C C . ALA A 1 77 ? 15.732 67.697 25.468 1.00 29.41 77 ALA A C 1
ATOM 574 O O . ALA A 1 77 ? 16.679 67.943 24.725 1.00 31.00 77 ALA A O 1
ATOM 576 N N . THR A 1 78 ? 14.795 66.817 25.136 1.00 28.70 78 THR A N 1
ATOM 577 C CA . THR A 1 78 ? 14.868 66.111 23.855 1.00 30.74 78 THR A CA 1
ATOM 578 C C . THR A 1 78 ? 14.660 67.064 22.656 1.00 33.25 78 THR A C 1
ATOM 579 O O . THR A 1 78 ? 15.315 66.960 21.600 1.00 32.60 78 THR A O 1
ATOM 583 N N . PHE A 1 79 ? 13.717 67.983 22.818 1.00 34.24 79 PHE A N 1
ATOM 584 C CA . PHE A 1 79 ? 13.477 68.967 21.797 1.00 36.17 79 PHE A CA 1
ATOM 585 C C . PHE A 1 79 ? 14.780 69.778 21.578 1.00 35.08 79 PHE A C 1
ATOM 586 O O . PHE A 1 79 ? 15.162 70.081 20.449 1.00 34.76 79 PHE A O 1
ATOM 594 N N . GLY A 1 80 ? 15.445 70.136 22.663 1.00 35.82 80 GLY A N 1
ATOM 595 C CA . GLY A 1 80 ? 16.681 70.897 22.543 1.00 37.77 80 GLY A CA 1
ATOM 596 C C . GLY A 1 80 ? 17.783 70.072 21.905 1.00 38.51 80 GLY A C 1
ATOM 597 O O . GLY A 1 80 ? 18.511 70.554 21.038 1.00 38.94 80 GLY A O 1
ATOM 598 N N . LEU A 1 81 ? 17.905 68.806 22.311 1.00 38.29 81 LEU A N 1
ATOM 599 C CA . LEU A 1 81 ? 18.943 67.954 21.747 1.00 36.46 81 LEU A CA 1
ATOM 600 C C . LEU A 1 81 ? 18.665 67.682 20.278 1.00 37.82 81 LEU A C 1
ATOM 601 O O . LEU A 1 81 ? 19.601 67.542 19.492 1.00 36.38 81 LEU A O 1
ATOM 606 N N . GLY A 1 82 ? 17.386 67.595 19.905 1.00 37.79 82 GLY A N 1
ATOM 607 C CA . GLY A 1 82 ? 17.065 67.326 18.511 1.00 38.31 82 GLY A CA 1
ATOM 608 C C . GLY A 1 82 ? 16.847 65.857 18.223 1.00 39.09 82 GLY A C 1
ATOM 609 O O . GLY A 1 82 ? 16.606 65.467 17.083 1.00 39.77 82 GLY A O 1
ATOM 610 N N . ARG A 1 83 ? 16.985 65.031 19.254 1.00 38.97 83 ARG A N 1
ATOM 611 C CA . ARG A 1 83 ? 16.726 63.595 19.142 1.00 39.22 83 ARG A CA 1
ATOM 612 C C . ARG A 1 83 ? 16.746 63.013 20.549 1.00 36.94 83 ARG A C 1
ATOM 613 O O . ARG A 1 83 ? 17.032 63.714 21.514 1.00 36.93 83 ARG A O 1
ATOM 621 N N . LYS A 1 84 ? 16.467 61.733 20.676 1.00 35.30 84 LYS A N 1
ATOM 622 C CA . LYS A 1 84 ? 16.422 61.148 22.010 1.00 34.91 84 LYS A CA 1
ATOM 623 C C . LYS A 1 84 ? 17.796 60.923 22.646 1.00 32.96 84 LYS A C 1
ATOM 624 O O . LYS A 1 84 ? 18.791 60.760 21.966 1.00 33.67 84 LYS A O 1
ATOM 630 N N . TYR A 1 85 ? 17.821 60.956 23.971 1.00 30.42 85 TYR A N 1
ATOM 631 C CA . TYR A 1 85 ? 19.010 60.673 24.769 1.00 27.82 85 TYR A CA 1
ATOM 632 C C . TYR A 1 85 ? 19.131 59.141 24.851 1.00 28.21 85 TYR A C 1
ATOM 633 O O . TYR A 1 85 ? 18.146 58.405 24.596 1.00 29.16 85 TYR A O 1
ATOM 642 N N . ASP A 1 86 ? 20.308 58.671 25.235 1.00 25.46 86 ASP A N 1
ATOM 643 C CA . ASP A 1 86 ? 20.536 57.247 25.416 1.00 27.26 86 ASP A CA 1
ATOM 644 C C . ASP A 1 86 ? 20.166 56.845 26.861 1.00 26.30 86 ASP A C 1
ATOM 645 O O . ASP A 1 86 ? 19.963 55.683 27.146 1.00 23.13 86 ASP A O 1
ATOM 650 N N . ILE A 1 87 ? 20.120 57.814 27.771 1.00 25.18 87 ILE A N 1
ATOM 651 C CA . ILE A 1 87 ? 19.772 57.505 29.151 1.00 23.69 87 ILE A CA 1
ATOM 652 C C . ILE A 1 87 ? 19.480 58.776 29.920 1.00 24.88 87 ILE A C 1
ATOM 653 O O . ILE A 1 87 ? 20.041 59.846 29.612 1.00 25.24 87 ILE A O 1
ATOM 658 N N . VAL A 1 88 ? 18.594 58.669 30.901 1.00 22.22 88 VAL A N 1
ATOM 659 C CA . VAL A 1 88 ? 18.240 59.821 31.749 1.00 22.23 88 VAL A CA 1
ATOM 660 C C . VAL A 1 88 ? 18.536 59.396 33.182 1.00 21.78 88 VAL A C 1
ATOM 661 O O . VAL A 1 88 ? 18.155 58.297 33.614 1.00 22.18 88 VAL A O 1
ATOM 665 N N . LEU A 1 89 ? 19.290 60.221 33.883 1.00 20.03 89 LEU A N 1
ATOM 666 C CA . LEU A 1 89 ? 19.640 59.976 35.274 1.00 20.68 89 LEU A CA 1
ATOM 667 C C . LEU A 1 89 ? 19.000 61.117 36.017 1.00 22.81 89 LEU A C 1
ATOM 668 O O . LEU A 1 89 ? 19.210 62.309 35.677 1.00 21.82 89 LEU A O 1
ATOM 673 N N . SER A 1 90 ? 18.192 60.767 36.999 1.00 21.17 90 SER A N 1
ATOM 674 C CA . SER A 1 90 ? 17.490 61.776 37.751 1.00 23.47 90 SER A CA 1
ATOM 675 C C . SER A 1 90 ? 17.923 61.780 39.205 1.00 26.03 90 SER A C 1
ATOM 676 O O . SER A 1 90 ? 17.936 60.756 39.908 1.00 23.97 90 SER A O 1
ATOM 679 N N . GLY A 1 91 ? 18.317 62.946 39.658 1.00 25.97 91 GLY A N 1
ATOM 680 C CA . GLY A 1 91 ? 18.656 63.025 41.032 1.00 25.53 91 GLY A CA 1
ATOM 681 C C . GLY A 1 91 ? 19.924 63.593 41.592 1.00 32.29 91 GLY A C 1
ATOM 682 O O . GLY A 1 91 ? 20.557 64.535 41.135 1.00 31.97 91 GLY A O 1
ATOM 683 N N . ILE A 1 92 ? 20.077 62.896 42.709 1.00 35.31 92 ILE A N 1
ATOM 684 C CA . ILE A 1 92 ? 20.904 62.835 43.860 1.00 33.96 92 ILE A CA 1
ATOM 685 C C . ILE A 1 92 ? 19.848 63.752 44.526 1.00 29.75 92 ILE A C 1
ATOM 686 O O . ILE A 1 92 ? 20.023 64.944 44.717 1.00 27.21 92 ILE A O 1
ATOM 691 N N . ASN A 1 93 ? 18.680 63.152 44.747 1.00 24.19 93 ASN A N 1
ATOM 692 C CA . ASN A 1 93 ? 17.581 63.836 45.422 1.00 26.22 93 ASN A CA 1
ATOM 693 C C . ASN A 1 93 ? 17.943 63.892 46.908 1.00 26.85 93 ASN A C 1
ATOM 694 O O . ASN A 1 93 ? 18.545 62.942 47.441 1.00 24.86 93 ASN A O 1
ATOM 699 N N . LEU A 1 94 ? 17.576 64.986 47.568 1.00 27.15 94 LEU A N 1
ATOM 700 C CA . LEU A 1 94 ? 17.816 65.160 49.011 1.00 30.07 94 LEU A CA 1
ATOM 701 C C . LEU A 1 94 ? 16.602 64.515 49.679 1.00 29.00 94 LEU A C 1
ATOM 702 O O . LEU A 1 94 ? 15.523 65.083 49.658 1.00 27.96 94 LEU A O 1
ATOM 707 N N . GLY A 1 95 ? 16.781 63.354 50.292 1.00 28.10 95 GLY A N 1
ATOM 708 C CA . GLY A 1 95 ? 15.643 62.683 50.888 1.00 26.60 95 GLY A CA 1
ATOM 709 C C . GLY A 1 95 ? 15.434 61.408 50.083 1.00 28.75 95 GLY A C 1
ATOM 710 O O . GLY A 1 95 ? 15.640 61.394 48.853 1.00 26.95 95 GLY A O 1
ATOM 711 N N . ASP A 1 96 ? 15.003 60.347 50.759 1.00 28.21 96 ASP A N 1
ATOM 712 C CA . ASP A 1 96 ? 14.802 59.055 50.114 1.00 28.46 96 ASP A CA 1
ATOM 713 C C . ASP A 1 96 ? 13.459 59.070 49.393 1.00 28.59 96 ASP A C 1
ATOM 714 O O . ASP A 1 96 ? 12.565 59.864 49.730 1.00 27.38 96 ASP A O 1
ATOM 719 N N . ASN A 1 97 ? 13.316 58.218 48.394 1.00 24.94 97 ASN A N 1
ATOM 720 C CA . ASN A 1 97 ? 12.056 58.153 47.660 1.00 26.68 97 ASN A CA 1
ATOM 721 C C . ASN A 1 97 ? 11.469 56.763 47.724 1.00 26.22 97 ASN A C 1
ATOM 722 O O . ASN A 1 97 ? 10.941 56.273 46.738 1.00 30.03 97 ASN A O 1
ATOM 727 N N . THR A 1 98 ? 11.562 56.128 48.888 1.00 26.57 98 THR A N 1
ATOM 728 C CA . THR A 1 98 ? 11.047 54.770 49.067 1.00 25.37 98 THR A CA 1
ATOM 729 C C . THR A 1 98 ? 9.515 54.738 49.247 1.00 26.11 98 THR A C 1
ATOM 730 O O . THR A 1 98 ? 8.914 55.709 49.749 1.00 26.24 98 THR A O 1
ATOM 734 N N . SER A 1 99 ? 8.919 53.624 48.807 1.00 25.01 99 SER A N 1
ATOM 735 C CA . SER A 1 99 ? 7.478 53.301 48.857 1.00 24.78 99 SER A CA 1
ATOM 736 C C . SER A 1 99 ? 6.707 53.873 47.665 1.00 22.99 99 SER A C 1
ATOM 737 O O . SER A 1 99 ? 7.065 54.916 47.137 1.00 22.37 99 SER A O 1
ATOM 740 N N . LEU A 1 100 ? 5.656 53.164 47.257 1.00 23.17 100 LEU A N 1
ATOM 741 C CA . LEU A 1 100 ? 4.807 53.568 46.128 1.00 22.71 100 LEU A CA 1
ATOM 742 C C . LEU A 1 100 ? 4.158 54.905 46.471 1.00 23.00 100 LEU A C 1
ATOM 743 O O . LEU A 1 100 ? 4.064 55.780 45.637 1.00 24.23 100 LEU A O 1
ATOM 748 N N . GLN A 1 101 ? 3.751 55.064 47.731 1.00 23.41 101 GLN A N 1
ATOM 749 C CA . GLN A 1 101 ? 3.115 56.303 48.198 1.00 23.07 101 GLN A CA 1
ATOM 750 C C . GLN A 1 101 ? 3.953 57.529 47.791 1.00 25.27 101 GLN A C 1
ATOM 751 O O . GLN A 1 101 ? 3.404 58.551 47.355 1.00 24.54 101 GLN A O 1
ATOM 757 N N . VAL A 1 102 ? 5.276 57.426 47.954 1.00 23.18 102 VAL A N 1
ATOM 758 C CA . VAL A 1 102 ? 6.174 58.546 47.646 1.00 22.55 102 VAL A CA 1
ATOM 759 C C . VAL A 1 102 ? 6.578 58.510 46.177 1.00 25.23 102 VAL A C 1
ATOM 760 O O . VAL A 1 102 ? 6.640 59.553 45.535 1.00 23.69 102 VAL A O 1
ATOM 764 N N . ILE A 1 103 ? 6.822 57.296 45.649 1.00 24.68 103 ILE A N 1
ATOM 765 C CA . ILE A 1 103 ? 7.235 57.138 44.259 1.00 25.50 103 ILE A CA 1
ATOM 766 C C . ILE A 1 103 ? 6.200 57.774 43.334 1.00 28.23 103 ILE A C 1
ATOM 767 O O . ILE A 1 103 ? 6.549 58.445 42.351 1.00 28.30 103 ILE A O 1
ATOM 772 N N . LEU A 1 104 ? 4.927 57.550 43.628 1.00 27.79 104 LEU A N 1
ATOM 773 C CA . LEU A 1 104 ? 3.887 58.172 42.825 1.00 30.89 104 LEU A CA 1
ATOM 774 C C . LEU A 1 104 ? 3.763 59.696 43.001 1.00 32.69 104 LEU A C 1
ATOM 775 O O . LEU A 1 104 ? 3.089 60.330 42.204 1.00 35.22 104 LEU A O 1
ATOM 780 N N . SER A 1 105 ? 4.405 60.288 44.013 1.00 31.13 105 SER A N 1
ATOM 781 C CA . SER A 1 105 ? 4.309 61.744 44.225 1.00 31.62 105 SER A CA 1
ATOM 782 C C . SER A 1 105 ? 5.639 62.432 44.026 1.00 30.12 105 SER A C 1
ATOM 783 O O . SER A 1 105 ? 5.765 63.613 44.279 1.00 30.63 105 SER A O 1
ATOM 786 N N . SER A 1 106 ? 6.630 61.686 43.611 1.00 27.63 106 SER A N 1
ATOM 787 C CA . SER A 1 106 ? 7.971 62.222 43.495 1.00 27.40 106 SER A CA 1
ATOM 788 C C . SER A 1 106 ? 8.331 62.844 42.156 1.00 25.28 106 SER A C 1
ATOM 789 O O . SER A 1 106 ? 8.160 62.224 41.120 1.00 26.37 106 SER A O 1
ATOM 792 N N . GLY A 1 107 ? 8.840 64.070 42.169 1.00 27.26 107 GLY A N 1
ATOM 793 C CA . GLY A 1 107 ? 9.256 64.678 40.919 1.00 24.98 107 GLY A CA 1
ATOM 794 C C . GLY A 1 107 ? 10.519 63.961 40.436 1.00 27.23 107 GLY A C 1
ATOM 795 O O . GLY A 1 107 ? 10.733 63.843 39.239 1.00 26.94 107 GLY A O 1
ATOM 796 N N . THR A 1 108 ? 11.387 63.511 41.351 1.00 26.81 108 THR A N 1
ATOM 797 C CA . THR A 1 108 ? 12.622 62.785 40.930 1.00 27.57 108 THR A CA 1
ATOM 798 C C . THR A 1 108 ? 12.179 61.574 40.088 1.00 25.74 108 THR A C 1
ATOM 799 O O . THR A 1 108 ? 12.683 61.345 39.003 1.00 27.80 108 THR A O 1
ATOM 803 N N . LEU A 1 109 ? 11.225 60.801 40.593 1.00 25.93 109 LEU A N 1
ATOM 804 C CA . LEU A 1 109 ? 10.731 59.656 39.830 1.00 28.55 109 LEU A CA 1
ATOM 805 C C . LEU A 1 109 ? 9.891 60.095 38.617 1.00 28.69 109 LEU A C 1
ATOM 806 O O . LEU A 1 109 ? 9.981 59.481 37.558 1.00 29.11 109 LEU A O 1
ATOM 811 N N . GLY A 1 110 ? 9.105 61.169 38.766 1.00 27.87 110 GLY A N 1
ATOM 812 C CA . GLY A 1 110 ? 8.314 61.659 37.654 1.00 27.13 110 GLY A CA 1
ATOM 813 C C . GLY A 1 110 ? 9.154 61.936 36.413 1.00 27.64 110 GLY A C 1
ATOM 814 O O . GLY A 1 110 ? 8.778 61.562 35.297 1.00 28.87 110 GLY A O 1
ATOM 815 N N . ALA A 1 111 ? 10.291 62.602 36.581 1.00 26.89 111 ALA A N 1
ATOM 816 C CA . ALA A 1 111 ? 11.153 62.868 35.435 1.00 26.74 111 ALA A CA 1
ATOM 817 C C . ALA A 1 111 ? 11.553 61.544 34.774 1.00 27.43 111 ALA A C 1
ATOM 818 O O . ALA A 1 111 ? 11.510 61.412 33.546 1.00 26.93 111 ALA A O 1
ATOM 820 N N . ALA A 1 112 ? 11.951 60.566 35.580 1.00 27.08 112 ALA A N 1
ATOM 821 C CA . ALA A 1 112 ? 12.359 59.278 35.037 1.00 27.00 112 ALA A CA 1
ATOM 822 C C . ALA A 1 112 ? 11.197 58.556 34.360 1.00 27.05 112 ALA A C 1
ATOM 823 O O . ALA A 1 112 ? 11.359 57.934 33.308 1.00 27.57 112 ALA A O 1
ATOM 825 N N . PHE A 1 113 ? 10.019 58.668 34.961 1.00 28.32 113 PHE A N 1
ATOM 826 C CA . PHE A 1 113 ? 8.822 58.030 34.428 1.00 27.92 113 PHE A CA 1
ATOM 827 C C . PHE A 1 113 ? 8.524 58.503 33.001 1.00 28.12 113 PHE A C 1
ATOM 828 O O . PHE A 1 113 ? 8.205 57.671 32.130 1.00 25.12 113 PHE A O 1
ATOM 836 N N . GLN A 1 114 ? 8.581 59.830 32.781 1.00 26.63 114 GLN A N 1
ATOM 837 C CA . GLN A 1 114 ? 8.281 60.379 31.449 1.00 27.94 114 GLN A CA 1
ATOM 838 C C . GLN A 1 114 ? 9.371 59.944 30.461 1.00 26.91 114 GLN A C 1
ATOM 839 O O . GLN A 1 114 ? 9.069 59.678 29.300 1.00 27.59 114 GLN A O 1
ATOM 845 N N . ALA A 1 115 ? 10.622 59.857 30.914 1.00 24.77 115 ALA A N 1
ATOM 846 C CA . ALA A 1 115 ? 11.689 59.356 30.043 1.00 24.32 115 ALA A CA 1
ATOM 847 C C . ALA A 1 115 ? 11.310 57.902 29.631 1.00 23.57 115 ALA A C 1
ATOM 848 O O . ALA A 1 115 ? 11.364 57.541 28.448 1.00 22.60 115 ALA A O 1
ATOM 850 N N . ALA A 1 116 ? 10.933 57.080 30.614 1.00 23.13 116 ALA A N 1
ATOM 851 C CA . ALA A 1 116 ? 10.561 55.682 30.347 1.00 25.77 116 ALA A CA 1
ATOM 852 C C . ALA A 1 116 ? 9.388 55.553 29.364 1.00 27.27 116 ALA A C 1
ATOM 853 O O . ALA A 1 116 ? 9.392 54.676 28.489 1.00 26.32 116 ALA A O 1
ATOM 855 N N . LEU A 1 117 ? 8.378 56.408 29.504 1.00 28.97 117 LEU A N 1
ATOM 856 C CA . LEU A 1 117 ? 7.227 56.291 28.594 1.00 31.35 117 LEU A CA 1
ATOM 857 C C . LEU A 1 117 ? 7.686 56.568 27.163 1.00 32.14 117 LEU A C 1
ATOM 858 O O . LEU A 1 117 ? 7.084 56.060 26.211 1.00 32.46 117 LEU A O 1
ATOM 863 N N . LEU A 1 118 ? 8.749 57.361 27.028 1.00 31.52 118 LEU A N 1
ATOM 864 C CA . LEU A 1 118 ? 9.312 57.644 25.719 1.00 32.84 118 LEU A CA 1
ATOM 865 C C . LEU A 1 118 ? 10.243 56.504 25.257 1.00 33.10 118 LEU A C 1
ATOM 866 O O . LEU A 1 118 ? 10.810 56.562 24.166 1.00 34.08 118 LEU A O 1
ATOM 871 N N . GLY A 1 119 ? 10.391 55.463 26.070 1.00 31.59 119 GLY A N 1
ATOM 872 C CA . GLY A 1 119 ? 11.250 54.356 25.660 1.00 31.76 119 GLY A CA 1
ATOM 873 C C . GLY A 1 119 ? 12.722 54.566 25.982 1.00 31.17 119 GLY A C 1
ATOM 874 O O . GLY A 1 119 ? 13.580 53.812 25.521 1.00 32.99 119 GLY A O 1
ATOM 875 N N . ILE A 1 120 ? 13.028 55.563 26.805 1.00 28.71 120 ILE A N 1
ATOM 876 C CA . ILE A 1 120 ? 14.399 55.823 27.164 1.00 26.57 120 ILE A CA 1
ATOM 877 C C . ILE A 1 120 ? 14.781 55.256 28.537 1.00 25.33 120 ILE A C 1
ATOM 878 O O . ILE A 1 120 ? 14.041 55.416 29.516 1.00 24.52 120 ILE A O 1
ATOM 883 N N . PRO A 1 121 ? 15.934 54.567 28.607 1.00 24.29 121 PRO A N 1
ATOM 884 C CA . PRO A 1 121 ? 16.444 53.969 29.853 1.00 25.02 121 PRO A CA 1
ATOM 885 C C . PRO A 1 121 ? 16.537 55.066 30.917 1.00 24.76 121 PRO A C 1
ATOM 886 O O . PRO A 1 121 ? 17.061 56.162 30.646 1.00 24.81 121 PRO A O 1
ATOM 890 N N . ALA A 1 122 ? 16.055 54.779 32.122 1.00 23.90 122 ALA A N 1
ATOM 891 C CA . ALA A 1 122 ? 16.063 55.795 33.167 1.00 22.98 122 ALA A CA 1
ATOM 892 C C . ALA A 1 122 ? 16.338 55.264 34.570 1.00 22.77 122 ALA A C 1
ATOM 893 O O . ALA A 1 122 ? 15.844 54.197 34.969 1.00 23.76 122 ALA A O 1
ATOM 895 N N . LEU A 1 123 ? 17.111 56.029 35.313 1.00 20.96 123 LEU A N 1
ATOM 896 C CA . LEU A 1 123 ? 17.470 55.689 36.689 1.00 20.78 123 LEU A CA 1
ATOM 897 C C . LEU A 1 123 ? 17.255 56.893 37.565 1.00 20.78 123 LEU A C 1
ATOM 898 O O . LEU A 1 123 ? 17.520 58.018 37.140 1.00 22.51 123 LEU A O 1
ATOM 903 N N . ALA A 1 124 ? 16.808 56.663 38.790 1.00 19.82 124 ALA A N 1
ATOM 904 C CA . ALA A 1 124 ? 16.596 57.728 39.753 1.00 20.28 124 ALA A CA 1
ATOM 905 C C . ALA A 1 124 ? 17.461 57.412 40.980 1.00 21.24 124 ALA A C 1
ATOM 906 O O . ALA A 1 124 ? 17.543 56.276 41.394 1.00 21.42 124 ALA A O 1
ATOM 908 N N . TYR A 1 125 ? 18.082 58.432 41.553 1.00 21.65 125 TYR A N 1
ATOM 909 C CA . TYR A 1 125 ? 18.937 58.290 42.739 1.00 20.70 125 TYR A CA 1
ATOM 910 C C . TYR A 1 125 ? 18.462 59.234 43.804 1.00 22.32 125 TYR A C 1
ATOM 911 O O . TYR A 1 125 ? 18.325 60.442 43.527 1.00 23.15 125 TYR A O 1
ATOM 920 N N . SER A 1 126 ? 18.274 58.711 45.018 1.00 21.96 126 SER A N 1
ATOM 921 C CA . SER A 1 126 ? 17.827 59.496 46.176 1.00 22.55 126 SER A CA 1
ATOM 922 C C . SER A 1 126 ? 18.688 59.115 47.381 1.00 22.54 126 SER A C 1
ATOM 923 O O . SER A 1 126 ? 19.125 57.976 47.492 1.00 22.67 126 SER A O 1
ATOM 926 N N . ALA A 1 127 ? 18.958 60.080 48.255 1.00 23.00 127 ALA A N 1
ATOM 927 C CA . ALA A 1 127 ? 19.776 59.832 49.433 1.00 25.84 127 ALA A CA 1
ATOM 928 C C . ALA A 1 127 ? 19.003 60.197 50.691 1.00 26.58 127 ALA A C 1
ATOM 929 O O . ALA A 1 127 ? 18.441 61.313 50.807 1.00 26.42 127 ALA A O 1
ATOM 931 N N . TYR A 1 128 ? 18.998 59.268 51.635 1.00 26.87 128 TYR A N 1
ATOM 932 C CA . TYR A 1 128 ? 18.330 59.462 52.924 1.00 32.08 128 TYR A CA 1
ATOM 933 C C . TYR A 1 128 ? 19.239 60.407 53.753 1.00 34.04 128 TYR A C 1
ATOM 934 O O . TYR A 1 128 ? 20.057 59.969 54.541 1.00 35.38 128 TYR A O 1
ATOM 943 N N . LEU A 1 129 ? 19.113 61.707 53.503 1.00 36.24 129 LEU A N 1
ATOM 944 C CA . LEU A 1 129 ? 19.922 62.763 54.148 1.00 39.88 129 LEU A CA 1
ATOM 945 C C . LEU A 1 129 ? 19.023 63.939 54.519 1.00 42.40 129 LEU A C 1
ATOM 946 O O . LEU A 1 129 ? 17.975 64.155 53.889 1.00 41.54 129 LEU A O 1
ATOM 951 N N . GLU A 1 130 ? 19.485 64.729 55.491 1.00 44.77 130 GLU A N 1
ATOM 952 C CA . GLU A 1 130 ? 18.767 65.907 55.982 1.00 46.49 130 GLU A CA 1
ATOM 953 C C . GLU A 1 130 ? 19.259 67.135 55.217 1.00 45.56 130 GLU A C 1
ATOM 954 O O . GLU A 1 130 ? 18.480 68.040 54.881 1.00 45.65 130 GLU A O 1
ATOM 960 N N . ASN A 1 131 ? 20.556 67.157 54.938 1.00 43.37 131 ASN A N 1
ATOM 961 C CA . ASN A 1 131 ? 21.159 68.261 54.209 1.00 42.27 131 ASN A CA 1
ATOM 962 C C . ASN A 1 131 ? 22.447 67.761 53.560 1.00 41.35 131 ASN A C 1
ATOM 963 O O . ASN A 1 131 ? 22.983 66.718 53.932 1.00 39.74 131 ASN A O 1
ATOM 968 N N . TRP A 1 132 ? 22.944 68.514 52.597 1.00 38.99 132 TRP A N 1
ATOM 969 C CA . TRP A 1 132 ? 24.115 68.094 51.860 1.00 39.60 132 TRP A CA 1
ATOM 970 C C . TRP A 1 132 ? 25.473 68.163 52.545 1.00 39.80 132 TRP A C 1
ATOM 971 O O . TRP A 1 132 ? 26.406 67.466 52.137 1.00 37.08 132 TRP A O 1
ATOM 982 N N . ASN A 1 133 ? 25.568 68.991 53.581 1.00 42.04 133 ASN A N 1
ATOM 983 C CA . ASN A 1 133 ? 26.822 69.217 54.304 1.00 44.65 133 ASN A CA 1
ATOM 984 C C . ASN A 1 133 ? 27.568 67.968 54.756 1.00 44.06 133 ASN A C 1
ATOM 985 O O . ASN A 1 133 ? 28.750 67.802 54.489 1.00 42.57 133 ASN A O 1
ATOM 990 N N . GLU A 1 134 ? 26.874 67.101 55.472 1.00 45.42 134 GLU A N 1
ATOM 991 C CA . GLU A 1 134 ? 27.507 65.893 55.973 1.00 46.62 134 GLU A CA 1
ATOM 992 C C . GLU A 1 134 ? 28.218 65.199 54.824 1.00 45.08 134 GLU A C 1
ATOM 993 O O . GLU A 1 134 ? 29.460 65.077 54.798 1.00 44.72 134 GLU A O 1
ATOM 999 N N . LEU A 1 135 ? 27.415 64.773 53.856 1.00 42.04 135 LEU A N 1
ATOM 1000 C CA . LEU A 1 135 ? 27.911 64.086 52.674 1.00 38.06 135 LEU A CA 1
ATOM 1001 C C . LEU A 1 135 ? 29.081 64.765 51.960 1.00 37.96 135 LEU A C 1
ATOM 1002 O O . LEU A 1 135 ? 30.150 64.162 51.775 1.00 36.49 135 LEU A O 1
ATOM 1007 N N . LEU A 1 136 ? 28.891 66.021 51.566 1.00 37.44 136 LEU A N 1
ATOM 1008 C CA . LEU A 1 136 ? 29.921 66.711 50.790 1.00 40.18 136 LEU A CA 1
ATOM 1009 C C . LEU A 1 136 ? 31.303 66.750 51.435 1.00 41.83 136 LEU A C 1
ATOM 1010 O O . LEU A 1 136 ? 32.295 66.758 50.729 1.00 41.76 136 LEU A O 1
ATOM 1015 N N . ASN A 1 137 ? 31.354 66.751 52.766 1.00 43.81 137 ASN A N 1
ATOM 1016 C CA . ASN A 1 137 ? 32.621 66.778 53.493 1.00 46.63 137 ASN A CA 1
ATOM 1017 C C . ASN A 1 137 ? 33.161 65.395 53.815 1.00 47.15 137 ASN A C 1
ATOM 1018 O O . ASN A 1 137 ? 34.195 65.280 54.468 1.00 47.33 137 ASN A O 1
ATOM 1023 N N . ASN A 1 138 ? 32.446 64.351 53.388 1.00 45.17 138 ASN A N 1
ATOM 1024 C CA . ASN A 1 138 ? 32.871 62.975 53.644 1.00 42.25 138 ASN A CA 1
ATOM 1025 C C . ASN A 1 138 ? 33.267 62.413 52.284 1.00 42.09 138 ASN A C 1
ATOM 1026 O O . ASN A 1 138 ? 32.422 61.891 51.539 1.00 38.50 138 ASN A O 1
ATOM 1031 N N . LYS A 1 139 ? 34.555 62.540 51.960 1.00 40.92 139 LYS A N 1
ATOM 1032 C CA . LYS A 1 139 ? 35.064 62.096 50.671 1.00 42.47 139 LYS A CA 1
ATOM 1033 C C . LYS A 1 139 ? 34.815 60.628 50.350 1.00 40.45 139 LYS A C 1
ATOM 1034 O O . LYS A 1 139 ? 34.569 60.263 49.205 1.00 39.87 139 LYS A O 1
ATOM 1040 N N . GLU A 1 140 ? 34.931 59.778 51.347 1.00 36.97 140 GLU A N 1
ATOM 1041 C CA . GLU A 1 140 ? 34.725 58.363 51.123 1.00 35.87 140 GLU A CA 1
ATOM 1042 C C . GLU A 1 140 ? 33.253 58.070 50.750 1.00 33.86 140 GLU A C 1
ATOM 1043 O O . GLU A 1 140 ? 32.981 57.284 49.849 1.00 32.97 140 GLU A O 1
ATOM 1049 N N . ALA A 1 141 ? 32.316 58.712 51.443 1.00 30.94 141 ALA A N 1
ATOM 1050 C CA . ALA A 1 141 ? 30.907 58.503 51.153 1.00 29.99 141 ALA A CA 1
ATOM 1051 C C . ALA A 1 141 ? 30.617 58.983 49.729 1.00 29.50 141 ALA A C 1
ATOM 1052 O O . ALA A 1 141 ? 29.838 58.358 49.015 1.00 27.31 141 ALA A O 1
ATOM 1054 N N . VAL A 1 142 ? 31.246 60.090 49.323 1.00 28.18 142 VAL A N 1
ATOM 1055 C CA . VAL A 1 142 ? 31.043 60.623 47.986 1.00 28.75 142 VAL A CA 1
ATOM 1056 C C . VAL A 1 142 ? 31.572 59.651 46.943 1.00 30.29 142 VAL A C 1
ATOM 1057 O O . VAL A 1 142 ? 30.915 59.425 45.934 1.00 28.49 142 VAL A O 1
ATOM 1061 N N . GLU A 1 143 ? 32.749 59.059 47.187 1.00 30.42 143 GLU A N 1
ATOM 1062 C CA . GLU A 1 143 ? 33.306 58.087 46.258 1.00 31.53 143 GLU A CA 1
ATOM 1063 C C . GLU A 1 143 ? 32.434 56.830 46.158 1.00 29.03 143 GLU A C 1
ATOM 1064 O O . GLU A 1 143 ? 32.328 56.268 45.092 1.00 28.63 143 GLU A O 1
ATOM 1070 N N . ILE A 1 144 ? 31.856 56.380 47.271 1.00 28.42 144 ILE A N 1
ATOM 1071 C CA . ILE A 1 144 ? 30.971 55.198 47.249 1.00 28.46 144 ILE A CA 1
ATOM 1072 C C . ILE A 1 144 ? 29.694 55.507 46.434 1.00 27.78 144 ILE A C 1
ATOM 1073 O O . ILE A 1 144 ? 29.255 54.709 45.612 1.00 26.11 144 ILE A O 1
ATOM 1086 N N . GLY A 1 146 ? 29.312 57.743 44.075 1.00 26.26 146 GLY A N 1
ATOM 1087 C CA . GLY A 1 146 ? 29.687 57.846 42.682 1.00 25.26 146 GLY A CA 1
ATOM 1088 C C . GLY A 1 146 ? 29.953 56.478 42.072 1.00 25.59 146 GLY A C 1
ATOM 1089 O O . GLY A 1 146 ? 29.644 56.238 40.902 1.00 24.58 146 GLY A O 1
ATOM 1090 N N . ALA A 1 147 ? 30.544 55.569 42.844 1.00 24.71 147 ALA A N 1
ATOM 1091 C CA . ALA A 1 147 ? 30.790 54.220 42.325 1.00 24.11 147 ALA A CA 1
ATOM 1092 C C . ALA A 1 147 ? 29.442 53.524 42.003 1.00 23.96 147 ALA A C 1
ATOM 1093 O O . ALA A 1 147 ? 29.326 52.813 41.006 1.00 25.20 147 ALA A O 1
ATOM 1095 N N . VAL A 1 148 ? 28.425 53.745 42.831 1.00 22.45 148 VAL A N 1
ATOM 1096 C CA . VAL A 1 148 ? 27.111 53.144 42.594 1.00 22.59 148 VAL A CA 1
ATOM 1097 C C . VAL A 1 148 ? 26.375 53.761 41.375 1.00 23.98 148 VAL A C 1
ATOM 1098 O O . VAL A 1 148 ? 25.786 53.055 40.556 1.00 23.46 148 VAL A O 1
ATOM 1102 N N . VAL A 1 149 ? 26.382 55.083 41.285 1.00 24.69 149 VAL A N 1
ATOM 1103 C CA . VAL A 1 149 ? 25.758 55.762 40.163 1.00 24.86 149 VAL A CA 1
ATOM 1104 C C . VAL A 1 149 ? 26.500 55.311 38.892 1.00 27.31 149 VAL A C 1
ATOM 1105 O O . VAL A 1 149 ? 25.911 54.953 37.891 1.00 27.47 149 VAL A O 1
ATOM 1109 N N . SER A 1 150 ? 27.815 55.337 38.955 1.00 27.11 150 SER A N 1
ATOM 1110 C CA . SER A 1 150 ? 28.618 54.962 37.819 1.00 28.73 150 SER A CA 1
ATOM 1111 C C . SER A 1 150 ? 28.430 53.502 37.423 1.00 27.23 150 SER A C 1
ATOM 1112 O O . SER A 1 150 ? 28.343 53.181 36.238 1.00 24.94 150 SER A O 1
ATOM 1115 N N . SER A 1 151 ? 28.333 52.594 38.391 1.00 26.42 151 SER A N 1
ATOM 1116 C CA . SER A 1 151 ? 28.196 51.198 37.977 1.00 26.20 151 SER A CA 1
ATOM 1117 C C . SER A 1 151 ? 26.787 50.893 37.405 1.00 24.75 151 SER A C 1
ATOM 1118 O O . SER A 1 151 ? 26.685 50.168 36.404 1.00 23.34 151 SER A O 1
ATOM 1121 N N . THR A 1 152 ? 25.731 51.478 37.991 1.00 22.27 152 THR A N 1
ATOM 1122 C CA . THR A 1 152 ? 24.349 51.232 37.523 1.00 22.42 152 THR A CA 1
ATOM 1123 C C . THR A 1 152 ? 24.149 51.817 36.120 1.00 22.72 152 THR A C 1
ATOM 1124 O O . THR A 1 152 ? 23.648 51.147 35.226 1.00 20.56 152 THR A O 1
ATOM 1128 N N . ALA A 1 153 ? 24.552 53.072 35.937 1.00 21.63 153 ALA A N 1
ATOM 1129 C CA . ALA A 1 153 ? 24.407 53.711 34.634 1.00 22.42 153 ALA A CA 1
ATOM 1130 C C . ALA A 1 153 ? 25.256 53.035 33.540 1.00 22.23 153 ALA A C 1
ATOM 1131 O O . ALA A 1 153 ? 24.774 52.826 32.438 1.00 23.55 153 ALA A O 1
ATOM 1133 N N . SER A 1 154 ? 26.516 52.716 33.795 1.00 22.51 154 SER A N 1
ATOM 1134 C CA . SER A 1 154 ? 27.263 52.050 32.723 1.00 23.59 154 SER A CA 1
ATOM 1135 C C . SER A 1 154 ? 26.719 50.643 32.472 1.00 23.66 154 SER A C 1
ATOM 1136 O O . SER A 1 154 ? 26.755 50.167 31.347 1.00 24.89 154 SER A O 1
ATOM 1139 N N . TYR A 1 155 ? 26.208 49.975 33.503 1.00 22.85 155 TYR A N 1
ATOM 1140 C CA . TYR A 1 155 ? 25.677 48.640 33.294 1.00 21.48 155 TYR A CA 1
ATOM 1141 C C . TYR A 1 155 ? 24.558 48.757 32.280 1.00 22.81 155 TYR A C 1
ATOM 1142 O O . TYR A 1 155 ? 24.528 48.015 31.319 1.00 22.14 155 TYR A O 1
ATOM 1151 N N . VAL A 1 156 ? 23.655 49.723 32.482 1.00 21.95 156 VAL A N 1
ATOM 1152 C CA . VAL A 1 156 ? 22.526 49.910 31.574 1.00 22.08 156 VAL A CA 1
ATOM 1153 C C . VAL A 1 156 ? 22.996 50.354 30.188 1.00 24.53 156 VAL A C 1
ATOM 1154 O O . VAL A 1 156 ? 22.520 49.847 29.178 1.00 24.82 156 VAL A O 1
ATOM 1158 N N . LEU A 1 157 ? 23.945 51.286 30.138 1.00 24.97 157 LEU A N 1
ATOM 1159 C CA . LEU A 1 157 ? 24.465 51.746 28.851 1.00 26.04 157 LEU A CA 1
ATOM 1160 C C . LEU A 1 157 ? 25.103 50.599 28.092 1.00 25.84 157 LEU A C 1
ATOM 1161 O O . LEU A 1 157 ? 24.986 50.519 26.882 1.00 26.90 157 LEU A O 1
ATOM 1166 N N . LYS A 1 158 ? 25.776 49.702 28.796 1.00 28.39 158 LYS A N 1
ATOM 1167 C CA . LYS A 1 158 ? 26.438 48.597 28.113 1.00 30.48 158 LYS A CA 1
ATOM 1168 C C . LYS A 1 158 ? 25.564 47.388 27.783 1.00 30.32 158 LYS A C 1
ATOM 1169 O O . LYS A 1 158 ? 25.731 46.765 26.746 1.00 29.82 158 LYS A O 1
ATOM 1175 N N . ASN A 1 159 ? 24.617 47.088 28.645 1.00 30.36 159 ASN A N 1
ATOM 1176 C CA . ASN A 1 159 ? 23.766 45.894 28.507 1.00 31.47 159 ASN A CA 1
ATOM 1177 C C . ASN A 1 159 ? 22.303 46.146 28.154 1.00 30.97 159 ASN A C 1
ATOM 1178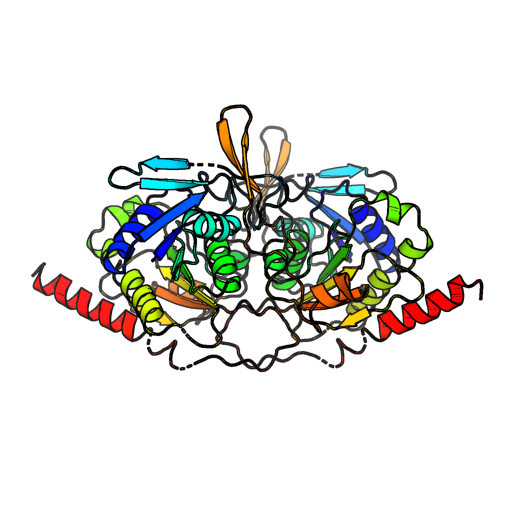 O O . ASN A 1 159 ? 21.575 45.219 27.810 1.00 31.10 159 ASN A O 1
ATOM 1183 N N . GLY A 1 160 ? 21.882 47.396 28.271 1.00 29.97 160 GLY A N 1
ATOM 1184 C CA . GLY A 1 160 ? 20.504 47.739 28.026 1.00 29.26 160 GLY A CA 1
ATOM 1185 C C . GLY A 1 160 ? 19.693 47.617 29.308 1.00 27.78 160 GLY A C 1
ATOM 1186 O O . GLY A 1 160 ? 20.069 46.934 30.255 1.00 27.97 160 GLY A O 1
ATOM 1195 N N . PRO A 1 162 ? 17.061 46.192 31.670 1.00 25.74 162 PRO A N 1
ATOM 1196 C CA . PRO A 1 162 ? 16.517 44.822 31.750 1.00 25.39 162 PRO A CA 1
ATOM 1197 C C . PRO A 1 162 ? 15.072 44.802 31.203 1.00 26.15 162 PRO A C 1
ATOM 1198 O O . PRO A 1 162 ? 14.275 45.700 31.480 1.00 23.94 162 PRO A O 1
ATOM 1202 N N . GLN A 1 163 ? 14.750 43.792 30.398 1.00 26.37 163 GLN A N 1
ATOM 1203 C CA . GLN A 1 163 ? 13.408 43.682 29.850 1.00 27.09 163 GLN A CA 1
ATOM 1204 C C . GLN A 1 163 ? 12.333 43.769 30.936 1.00 25.41 163 GLN A C 1
ATOM 1205 O O . GLN A 1 163 ? 12.453 43.150 32.011 1.00 26.84 163 GLN A O 1
ATOM 1211 N N . GLY A 1 164 ? 11.263 44.516 30.670 1.00 24.60 164 GLY A N 1
ATOM 1212 C CA . GLY A 1 164 ? 10.188 44.590 31.660 1.00 22.70 164 GLY A CA 1
ATOM 1213 C C . GLY A 1 164 ? 10.365 45.638 32.747 1.00 25.28 164 GLY A C 1
ATOM 1214 O O . GLY A 1 164 ? 9.455 45.846 33.561 1.00 25.26 164 GLY A O 1
ATOM 1215 N N . VAL A 1 165 ? 11.529 46.304 32.769 1.00 23.12 165 VAL A N 1
ATOM 1216 C CA . VAL A 1 165 ? 11.796 47.331 33.761 1.00 22.97 165 VAL A CA 1
ATOM 1217 C C . VAL A 1 165 ? 11.830 48.713 33.088 1.00 24.52 165 VAL A C 1
ATOM 1218 O O . VAL A 1 165 ? 12.530 48.914 32.091 1.00 22.07 165 VAL A O 1
ATOM 1222 N N . ASP A 1 166 ? 11.067 49.658 33.620 1.00 24.01 166 ASP A N 1
ATOM 1223 C CA . ASP A 1 166 ? 11.040 50.990 33.038 1.00 23.74 166 ASP A CA 1
ATOM 1224 C C . ASP A 1 166 ? 11.967 51.966 33.760 1.00 23.42 166 ASP A C 1
ATOM 1225 O O . ASP A 1 166 ? 12.614 52.797 33.125 1.00 22.16 166 ASP A O 1
ATOM 1230 N N . VAL A 1 167 ? 12.049 51.843 35.080 1.00 23.24 167 VAL A N 1
ATOM 1231 C CA . VAL A 1 167 ? 12.909 52.725 35.866 1.00 23.59 167 VAL A CA 1
ATOM 1232 C C . VAL A 1 167 ? 13.600 51.952 36.970 1.00 22.33 167 VAL A C 1
ATOM 1233 O O . VAL A 1 167 ? 12.990 51.070 37.561 1.00 20.73 167 VAL A O 1
ATOM 1237 N N . ILE A 1 168 ? 14.879 52.245 37.209 1.00 21.82 168 ILE A N 1
ATOM 1238 C CA . ILE A 1 168 ? 15.580 51.608 38.329 1.00 19.39 168 ILE A CA 1
ATOM 1239 C C . ILE A 1 168 ? 15.784 52.740 39.331 1.00 21.36 168 ILE A C 1
ATOM 1240 O O . ILE A 1 168 ? 16.432 53.774 39.012 1.00 18.77 168 ILE A O 1
ATOM 1245 N N . SER A 1 169 ? 15.194 52.579 40.521 1.00 19.44 169 SER A N 1
ATOM 1246 C CA . SER A 1 169 ? 15.292 53.610 41.562 1.00 22.11 169 SER A CA 1
ATOM 1247 C C . SER A 1 169 ? 16.300 53.153 42.608 1.00 22.40 169 SER A C 1
ATOM 1248 O O . SER A 1 169 ? 16.176 52.052 43.158 1.00 24.59 169 SER A O 1
ATOM 1251 N N . VAL A 1 170 ? 17.293 54.002 42.864 1.00 21.16 170 VAL A N 1
ATOM 1252 C CA . VAL A 1 170 ? 18.349 53.703 43.811 1.00 20.02 170 VAL A CA 1
ATOM 1253 C C . VAL A 1 170 ? 18.209 54.610 45.026 1.00 21.11 170 VAL A C 1
ATOM 1254 O O . VAL A 1 170 ? 18.088 55.846 44.870 1.00 21.75 170 VAL A O 1
ATOM 1258 N N . ASN A 1 171 ? 18.154 54.016 46.229 1.00 20.69 171 ASN A N 1
ATOM 1259 C CA . ASN A 1 171 ? 18.080 54.808 47.452 1.00 20.35 171 ASN A CA 1
ATOM 1260 C C . ASN A 1 171 ? 19.282 54.541 48.361 1.00 22.50 171 ASN A C 1
ATOM 1261 O O . ASN A 1 171 ? 19.507 53.417 48.782 1.00 21.16 171 ASN A O 1
ATOM 1266 N N . PHE A 1 172 ? 20.037 55.593 48.651 1.00 22.65 172 PHE A N 1
ATOM 1267 C CA . PHE A 1 172 ? 21.191 55.482 49.538 1.00 24.96 172 PHE A CA 1
ATOM 1268 C C . PHE A 1 172 ? 20.787 55.688 50.999 1.00 25.60 172 PHE A C 1
ATOM 1269 O O . PHE A 1 172 ? 19.955 56.553 51.336 1.00 24.44 172 PHE A O 1
ATOM 1277 N N . PRO A 1 173 ? 21.379 54.892 51.896 1.00 26.68 173 PRO A N 1
ATOM 1278 C CA . PRO A 1 173 ? 21.081 54.987 53.331 1.00 27.26 173 PRO A CA 1
ATOM 1279 C C . PRO A 1 173 ? 21.791 56.208 53.937 1.00 28.59 173 PRO A C 1
ATOM 1280 O O . PRO A 1 173 ? 22.598 56.852 53.268 1.00 26.43 173 PRO A O 1
ATOM 1284 N N . ARG A 1 174 ? 21.489 56.519 55.198 1.00 31.13 174 ARG A N 1
ATOM 1285 C CA . ARG A 1 174 ? 22.109 57.674 55.850 1.00 35.74 174 ARG A CA 1
ATOM 1286 C C . ARG A 1 174 ? 23.643 57.594 55.957 1.00 35.52 174 ARG A C 1
ATOM 1287 O O . ARG A 1 174 ? 24.323 58.596 55.759 1.00 34.82 174 ARG A O 1
ATOM 1295 N N . ARG A 1 175 ? 24.187 56.416 56.249 1.00 35.14 175 ARG A N 1
ATOM 1296 C CA . ARG A 1 175 ? 25.640 56.296 56.366 1.00 37.37 175 ARG A CA 1
ATOM 1297 C C . ARG A 1 175 ? 26.212 55.475 55.237 1.00 35.92 175 ARG A C 1
ATOM 1298 O O . ARG A 1 175 ? 25.794 54.337 55.002 1.00 34.76 175 ARG A O 1
ATOM 1306 N N . LEU A 1 176 ? 27.152 56.060 54.517 1.00 34.29 176 LEU A N 1
ATOM 1307 C CA . LEU A 1 176 ? 27.790 55.356 53.434 1.00 35.89 176 LEU A CA 1
ATOM 1308 C C . LEU A 1 176 ? 29.221 55.023 53.802 1.00 35.98 176 LEU A C 1
ATOM 1309 O O . LEU A 1 176 ? 30.121 55.811 53.567 1.00 38.04 176 LEU A O 1
ATOM 1314 N N . GLY A 1 177 ? 29.420 53.841 54.366 1.00 38.89 177 GLY A N 1
ATOM 1315 C CA . GLY A 1 177 ? 30.744 53.395 54.756 1.00 36.98 177 GLY A CA 1
ATOM 1316 C C . GLY A 1 177 ? 31.184 52.200 53.934 1.00 38.78 177 GLY A C 1
ATOM 1317 O O . GLY A 1 177 ? 30.380 51.537 53.255 1.00 37.49 177 GLY A O 1
ATOM 1318 N N . ARG A 1 178 ? 32.479 51.914 54.004 1.00 38.24 178 ARG A N 1
ATOM 1319 C CA . ARG A 1 178 ? 33.072 50.821 53.253 1.00 38.68 178 ARG A CA 1
ATOM 1320 C C . ARG A 1 178 ? 32.362 49.449 53.263 1.00 36.27 178 ARG A C 1
ATOM 1321 O O . ARG A 1 178 ? 32.569 48.663 52.338 1.00 35.12 178 ARG A O 1
ATOM 1329 N N . GLY A 1 179 ? 31.575 49.159 54.297 1.00 32.82 179 GLY A N 1
ATOM 1330 C CA . GLY A 1 179 ? 30.863 47.890 54.341 1.00 30.60 179 GLY A CA 1
ATOM 1331 C C . GLY A 1 179 ? 29.441 47.957 53.758 1.00 30.49 179 GLY A C 1
ATOM 1332 O O . GLY A 1 179 ? 28.734 46.938 53.703 1.00 30.22 179 GLY A O 1
ATOM 1333 N N . VAL A 1 180 ? 28.984 49.136 53.335 1.00 27.60 180 VAL A N 1
ATOM 1334 C CA . VAL A 1 180 ? 27.630 49.226 52.779 1.00 26.09 180 VAL A CA 1
ATOM 1335 C C . VAL A 1 180 ? 27.519 48.499 51.422 1.00 23.88 180 VAL A C 1
ATOM 1336 O O . VAL A 1 180 ? 28.387 48.646 50.575 1.00 23.02 180 VAL A O 1
ATOM 1340 N N . ARG A 1 181 ? 26.456 47.718 51.225 1.00 22.29 181 ARG A N 1
ATOM 1341 C CA . ARG A 1 181 ? 26.218 47.026 49.952 1.00 22.27 181 ARG A CA 1
ATOM 1342 C C . ARG A 1 181 ? 24.780 47.247 49.454 1.00 23.81 181 ARG A C 1
ATOM 1343 O O . ARG A 1 181 ? 23.904 47.722 50.198 1.00 22.27 181 ARG A O 1
ATOM 1351 N N . ALA A 1 182 ? 24.565 46.915 48.185 1.00 23.48 182 ALA A N 1
ATOM 1352 C CA . ALA A 1 182 ? 23.274 47.077 47.533 1.00 23.22 182 ALA A CA 1
ATOM 1353 C C . ALA A 1 182 ? 22.472 45.781 47.537 1.00 24.42 182 ALA A C 1
ATOM 1354 O O . ALA A 1 182 ? 23.036 44.684 47.443 1.00 21.04 182 ALA A O 1
ATOM 1356 N N . LYS A 1 183 ? 21.152 45.937 47.534 1.00 23.00 183 LYS A N 1
ATOM 1357 C CA . LYS A 1 183 ? 20.231 44.811 47.543 1.00 24.91 183 LYS A CA 1
ATOM 1358 C C . LYS A 1 183 ? 19.060 45.103 46.581 1.00 23.09 183 LYS A C 1
ATOM 1359 O O . LYS A 1 183 ? 18.512 46.203 46.602 1.00 22.28 183 LYS A O 1
ATOM 1365 N N . LEU A 1 184 ? 18.727 44.138 45.727 1.00 20.83 184 LEU A N 1
ATOM 1366 C CA . LEU A 1 184 ? 17.592 44.262 44.818 1.00 22.95 184 LEU A CA 1
ATOM 1367 C C . LEU A 1 184 ? 16.348 44.074 45.700 1.00 22.36 184 LEU A C 1
ATOM 1368 O O . LEU A 1 184 ? 16.206 43.068 46.371 1.00 21.35 184 LEU A O 1
ATOM 1373 N N . VAL A 1 185 ? 15.442 45.034 45.713 1.00 22.58 185 VAL A N 1
ATOM 1374 C CA . VAL A 1 185 ? 14.280 44.904 46.610 1.00 23.67 185 VAL A CA 1
ATOM 1375 C C . VAL A 1 185 ? 13.079 45.695 46.126 1.00 24.64 185 VAL A C 1
ATOM 1376 O O . VAL A 1 185 ? 13.231 46.763 45.489 1.00 23.46 185 VAL A O 1
ATOM 1380 N N . LYS A 1 186 ? 11.885 45.183 46.414 1.00 23.05 186 LYS A N 1
ATOM 1381 C CA . LYS A 1 186 ? 10.682 45.860 45.964 1.00 23.86 186 LYS A CA 1
ATOM 1382 C C . LYS A 1 186 ? 10.309 47.085 46.805 1.00 22.26 186 LYS A C 1
ATOM 1383 O O . LYS A 1 186 ? 10.798 47.258 47.912 1.00 23.41 186 LYS A O 1
ATOM 1389 N N . ALA A 1 187 ? 9.387 47.900 46.298 1.00 21.96 187 ALA A N 1
ATOM 1390 C CA . ALA A 1 187 ? 8.957 49.056 47.040 1.00 23.13 187 ALA A CA 1
ATOM 1391 C C . ALA A 1 187 ? 7.798 48.690 47.976 1.00 24.40 187 ALA A C 1
ATOM 1392 O O . ALA A 1 187 ? 6.886 47.980 47.576 1.00 25.42 187 ALA A O 1
ATOM 1394 N N . ALA A 1 188 ? 7.840 49.164 49.213 1.00 24.53 188 ALA A N 1
ATOM 1395 C CA . ALA A 1 188 ? 6.705 48.934 50.148 1.00 25.69 188 ALA A CA 1
ATOM 1396 C C . ALA A 1 188 ? 5.534 49.801 49.623 1.00 25.96 188 ALA A C 1
ATOM 1397 O O . ALA A 1 188 ? 5.738 50.709 48.801 1.00 25.33 188 ALA A O 1
ATOM 1399 N N . LYS A 1 189 ? 4.323 49.588 50.132 1.00 25.58 189 LYS A N 1
ATOM 1400 C CA . LYS A 1 189 ? 3.224 50.424 49.655 1.00 25.08 189 LYS A CA 1
ATOM 1401 C C . LYS A 1 189 ? 3.297 51.801 50.225 1.00 22.10 189 LYS A C 1
ATOM 1402 O O . LYS A 1 189 ? 3.090 52.769 49.527 1.00 24.25 189 LYS A O 1
ATOM 1408 N N . LEU A 1 190 ? 3.576 51.874 51.512 1.00 22.74 190 LEU A N 1
ATOM 1409 C CA . LEU A 1 190 ? 3.551 53.121 52.251 1.00 23.52 190 LEU A CA 1
ATOM 1410 C C . LEU A 1 190 ? 4.834 53.424 52.999 1.00 23.42 190 LEU A C 1
ATOM 1411 O O . LEU A 1 190 ? 5.482 52.523 53.496 1.00 26.29 190 LEU A O 1
ATOM 1416 N N . ARG A 1 191 ? 5.169 54.698 53.076 1.00 22.68 191 ARG A N 1
ATOM 1417 C CA . ARG A 1 191 ? 6.322 55.196 53.789 1.00 22.85 191 ARG A CA 1
ATOM 1418 C C . ARG A 1 191 ? 5.825 55.874 55.096 1.00 25.23 191 ARG A C 1
ATOM 1419 O O . ARG A 1 191 ? 6.309 55.619 56.197 1.00 24.68 191 ARG A O 1
ATOM 1427 N N . TYR A 1 192 ? 4.784 56.675 54.965 1.00 24.61 192 TYR A N 1
ATOM 1428 C CA . TYR A 1 192 ? 4.278 57.437 56.095 1.00 26.69 192 TYR A CA 1
ATOM 1429 C C . TYR A 1 192 ? 2.940 56.970 56.590 1.00 27.97 192 TYR A C 1
ATOM 1430 O O . TYR A 1 192 ? 2.081 56.621 55.787 1.00 29.68 192 TYR A O 1
ATOM 1439 N N . ALA A 1 193 ? 2.771 56.953 57.917 1.00 27.75 193 ALA A N 1
ATOM 1440 C CA . ALA A 1 193 ? 1.513 56.557 58.534 1.00 28.87 193 ALA A CA 1
ATOM 1441 C C . ALA A 1 193 ? 0.447 57.603 58.159 1.00 30.41 193 ALA A C 1
ATOM 1442 O O . ALA A 1 193 ? 0.754 58.743 57.792 1.00 26.85 193 ALA A O 1
ATOM 1444 N N . GLN A 1 194 ? -0.814 57.220 58.269 1.00 31.71 194 GLN A N 1
ATOM 1445 C CA . GLN A 1 194 ? -1.881 58.147 57.935 1.00 34.96 194 GLN A CA 1
ATOM 1446 C C . GLN A 1 194 ? -2.059 59.241 58.995 1.00 35.18 194 GLN A C 1
ATOM 1447 O O . GLN A 1 194 ? -2.690 60.261 58.728 1.00 37.99 194 GLN A O 1
ATOM 1453 N N . GLN A 1 195 ? -1.522 59.015 60.189 1.00 33.62 195 GLN A N 1
ATOM 1454 C CA . GLN A 1 195 ? -1.664 59.957 61.288 1.00 34.74 195 GLN A CA 1
ATOM 1455 C C . GLN A 1 195 ? -1.512 61.447 60.915 1.00 34.57 195 GLN A C 1
ATOM 1456 O O . GLN A 1 195 ? -0.558 61.835 60.251 1.00 30.72 195 GLN A O 1
ATOM 1462 N N . VAL A 1 196 ? -2.471 62.264 61.365 1.00 32.99 196 VAL A N 1
ATOM 1463 C CA . VAL A 1 196 ? -2.476 63.705 61.119 1.00 31.49 196 VAL A CA 1
ATOM 1464 C C . VAL A 1 196 ? -2.347 64.422 62.453 1.00 30.41 196 VAL A C 1
ATOM 1465 O O . VAL A 1 196 ? -3.016 64.060 63.383 1.00 32.52 196 VAL A O 1
ATOM 1469 N N . VAL A 1 197 ? -1.479 65.426 62.546 1.00 29.73 197 VAL A N 1
ATOM 1470 C CA . VAL A 1 197 ? -1.303 66.176 63.789 1.00 28.02 197 VAL A CA 1
ATOM 1471 C C . VAL A 1 197 ? -2.031 67.524 63.673 1.00 26.57 197 VAL A C 1
ATOM 1472 O O . VAL A 1 197 ? -1.746 68.322 62.796 1.00 25.33 197 VAL A O 1
ATOM 1476 N N . GLU A 1 198 ? -2.953 67.787 64.574 1.00 25.60 198 GLU A N 1
ATOM 1477 C CA . GLU A 1 198 ? -3.707 69.050 64.523 1.00 26.86 198 GLU A CA 1
ATOM 1478 C C . GLU A 1 198 ? -3.158 70.086 65.516 1.00 25.65 198 GLU A C 1
ATOM 1479 O O . GLU A 1 198 ? -2.869 69.765 66.674 1.00 23.33 198 GLU A O 1
ATOM 1485 N N . ARG A 1 199 ? -3.030 71.318 65.060 1.00 23.28 199 ARG A N 1
ATOM 1486 C CA . ARG A 1 199 ? -2.559 72.416 65.900 1.00 22.92 199 ARG A CA 1
ATOM 1487 C C . ARG A 1 199 ? -3.399 73.653 65.648 1.00 23.25 199 ARG A C 1
ATOM 1488 O O . ARG A 1 199 ? -4.209 73.685 64.723 1.00 22.66 199 ARG A O 1
ATOM 1496 N N . VAL A 1 200 ? -3.207 74.669 66.477 1.00 23.19 200 VAL A N 1
ATOM 1497 C CA . VAL A 1 200 ? -3.983 75.888 66.367 1.00 24.58 200 VAL A CA 1
ATOM 1498 C C . VAL A 1 200 ? -2.979 76.988 66.191 1.00 22.95 200 VAL A C 1
ATOM 1499 O O . VAL A 1 200 ? -2.043 77.094 66.990 1.00 22.60 200 VAL A O 1
ATOM 1503 N N . ASP A 1 201 ? -3.143 77.802 65.146 1.00 23.99 201 ASP A N 1
ATOM 1504 C CA . ASP A 1 201 ? -2.170 78.859 64.940 1.00 25.22 201 ASP A CA 1
ATOM 1505 C C . ASP A 1 201 ? -2.414 79.993 65.978 1.00 24.86 201 ASP A C 1
ATOM 1506 O O . ASP A 1 201 ? -3.378 79.950 66.708 1.00 26.43 201 ASP A O 1
ATOM 1511 N N . PRO A 1 202 ? -1.517 80.984 66.076 1.00 28.42 202 PRO A N 1
ATOM 1512 C CA . PRO A 1 202 ? -1.697 82.078 67.046 1.00 30.66 202 PRO A CA 1
ATOM 1513 C C . PRO A 1 202 ? -3.029 82.844 66.930 1.00 32.46 202 PRO A C 1
ATOM 1514 O O . PRO A 1 202 ? -3.478 83.465 67.898 1.00 34.45 202 PRO A O 1
ATOM 1518 N N . ARG A 1 203 ? -3.662 82.802 65.764 1.00 32.04 203 ARG A N 1
ATOM 1519 C CA . ARG A 1 203 ? -4.938 83.485 65.588 1.00 33.67 203 ARG A CA 1
ATOM 1520 C C . ARG A 1 203 ? -6.108 82.558 65.894 1.00 32.53 203 ARG A C 1
ATOM 1521 O O . ARG A 1 203 ? -7.263 82.925 65.728 1.00 32.72 203 ARG A O 1
ATOM 1529 N N . GLY A 1 204 ? -5.815 81.351 66.355 1.00 30.62 204 GLY A N 1
ATOM 1530 C CA . GLY A 1 204 ? -6.899 80.440 66.701 1.00 28.14 204 GLY A CA 1
ATOM 1531 C C . GLY A 1 204 ? -7.444 79.565 65.577 1.00 26.70 204 GLY A C 1
ATOM 1532 O O . GLY A 1 204 ? -8.437 78.856 65.768 1.00 25.11 204 GLY A O 1
ATOM 1533 N N . VAL A 1 20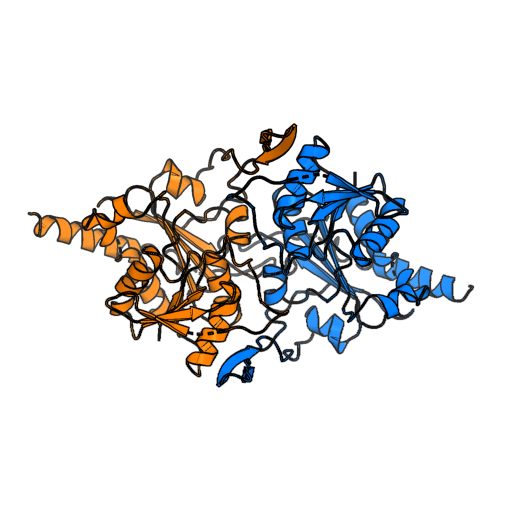5 ? -6.806 79.596 64.407 1.00 24.98 205 VAL A N 1
ATOM 1534 C CA . VAL A 1 205 ? -7.265 78.771 63.287 1.00 25.07 205 VAL A CA 1
ATOM 1535 C C . VAL A 1 205 ? -6.446 77.464 63.205 1.00 24.21 205 VAL A C 1
ATOM 1536 O O . VAL A 1 205 ? -5.192 77.477 63.265 1.00 23.78 205 VAL A O 1
ATOM 1540 N N . ARG A 1 206 ? -7.149 76.346 63.073 1.00 22.72 206 ARG A N 1
ATOM 1541 C CA . ARG A 1 206 ? -6.484 75.043 62.993 1.00 23.48 206 ARG A CA 1
ATOM 1542 C C . ARG A 1 206 ? -5.579 74.881 61.769 1.00 23.16 206 ARG A C 1
ATOM 1543 O O . ARG A 1 206 ? -5.807 75.507 60.718 1.00 20.89 206 ARG A O 1
ATOM 1551 N N . TYR A 1 207 ? -4.502 74.104 61.917 1.00 21.40 207 TYR A N 1
ATOM 1552 C CA . TYR A 1 207 ? -3.699 73.788 60.753 1.00 21.42 207 TYR A CA 1
ATOM 1553 C C . TYR A 1 207 ? -3.319 72.329 60.997 1.00 23.33 207 TYR A C 1
ATOM 1554 O O . TYR A 1 207 ? -3.450 71.847 62.135 1.00 25.21 207 TYR A O 1
ATOM 1563 N N . TYR A 1 208 ? -2.869 71.634 59.962 1.00 21.74 208 TYR A N 1
ATOM 1564 C CA . TYR A 1 208 ? -2.590 70.190 60.074 1.00 23.34 208 TYR A CA 1
ATOM 1565 C C . TYR A 1 208 ? -1.275 69.711 59.466 1.00 23.19 208 TYR A C 1
ATOM 1566 O O . TYR A 1 208 ? -1.026 69.966 58.286 1.00 24.02 208 TYR A O 1
ATOM 1575 N N . TRP A 1 209 ? -0.465 69.018 60.254 1.00 22.31 209 TRP A N 1
ATOM 1576 C CA . TRP A 1 209 ? 0.756 68.406 59.739 1.00 26.37 209 TRP A CA 1
ATOM 1577 C C . TRP A 1 209 ? 0.437 66.956 59.325 1.00 26.32 209 TRP A C 1
ATOM 1578 O O . TRP A 1 209 ? -0.087 66.160 60.148 1.00 26.51 209 TRP A O 1
ATOM 1589 N N . LEU A 1 210 ? 0.716 66.628 58.066 1.00 25.80 210 LEU A N 1
ATOM 1590 C CA . LEU A 1 210 ? 0.489 65.254 57.575 1.00 26.99 210 LEU A CA 1
ATOM 1591 C C . LEU A 1 210 ? 1.836 64.529 57.460 1.00 27.58 210 LEU A C 1
ATOM 1592 O O . LEU A 1 210 ? 2.893 65.170 57.442 1.00 26.72 210 LEU A O 1
ATOM 1597 N N . TYR A 1 211 ? 1.794 63.202 57.403 1.00 27.73 211 TYR A N 1
ATOM 1598 C CA . TYR A 1 211 ? 3.006 62.411 57.220 1.00 27.93 211 TYR A CA 1
ATOM 1599 C C . TYR A 1 211 ? 4.098 62.655 58.250 1.00 28.85 211 TYR A C 1
ATOM 1600 O O . TYR A 1 211 ? 5.274 62.508 57.947 1.00 28.98 211 TYR A O 1
ATOM 1609 N N . GLY A 1 212 ? 3.714 63.028 59.468 1.00 29.21 212 GLY A N 1
ATOM 1610 C CA . GLY A 1 212 ? 4.701 63.282 60.495 1.00 27.81 212 GLY A CA 1
ATOM 1611 C C . GLY A 1 212 ? 5.285 62.025 61.126 1.00 29.96 212 GLY A C 1
ATOM 1612 O O . GLY A 1 212 ? 6.318 62.094 61.758 1.00 31.27 212 GLY A O 1
ATOM 1613 N N . ARG A 1 213 ? 4.622 60.892 60.951 1.00 29.32 213 ARG A N 1
ATOM 1614 C CA . ARG A 1 213 ? 5.063 59.633 61.523 1.00 31.37 213 ARG A CA 1
ATOM 1615 C C . ARG A 1 213 ? 5.451 58.606 60.443 1.00 30.60 213 ARG A C 1
ATOM 1616 O O . ARG A 1 213 ? 4.686 58.366 59.525 1.00 30.77 213 ARG A O 1
ATOM 1624 N N . ASP A 1 214 ? 6.639 58.019 60.573 1.00 30.46 214 ASP A N 1
ATOM 1625 C CA . ASP A 1 214 ? 7.131 56.994 59.644 1.00 31.92 214 ASP A CA 1
ATOM 1626 C C . ASP A 1 214 ? 6.461 55.678 59.942 1.00 31.74 214 ASP A C 1
ATOM 1627 O O . ASP A 1 214 ? 6.301 55.332 61.095 1.00 32.59 214 ASP A O 1
ATOM 1632 N N . LEU A 1 215 ? 6.041 54.938 58.934 1.00 30.77 215 LEU A N 1
ATOM 1633 C CA . LEU A 1 215 ? 5.486 53.615 59.228 1.00 33.27 215 LEU A CA 1
ATOM 1634 C C . LEU A 1 215 ? 6.667 52.661 59.501 1.00 34.15 215 LEU A C 1
ATOM 1635 O O . LEU A 1 215 ? 7.678 52.734 58.796 1.00 37.25 215 LEU A O 1
ATOM 1640 N N . ALA A 1 216 ? 6.601 51.804 60.518 1.00 31.87 216 ALA A N 1
ATOM 1641 C CA . ALA A 1 216 ? 7.703 50.837 60.677 1.00 28.61 216 ALA A CA 1
ATOM 1642 C C . ALA A 1 216 ? 7.577 49.914 59.433 1.00 26.69 216 ALA A C 1
ATOM 1643 O O . ALA A 1 216 ? 6.509 49.369 59.146 1.00 27.17 216 ALA A O 1
ATOM 1645 N N . PRO A 1 217 ? 8.664 49.742 58.665 1.00 27.72 217 PRO A N 1
ATOM 1646 C CA . PRO A 1 217 ? 8.653 48.902 57.457 1.00 27.59 217 PRO A CA 1
ATOM 1647 C C . PRO A 1 217 ? 8.715 47.383 57.657 1.00 26.86 217 PRO A C 1
ATOM 1648 O O . PRO A 1 217 ? 9.173 46.895 58.677 1.00 25.39 217 PRO A O 1
ATOM 1652 N N . GLU A 1 218 ? 8.257 46.647 56.659 1.00 29.05 218 GLU A N 1
ATOM 1653 C CA . GLU A 1 218 ? 8.362 45.183 56.675 1.00 32.01 218 GLU A CA 1
ATOM 1654 C C . GLU A 1 218 ? 9.672 44.821 55.975 1.00 31.23 218 GLU A C 1
ATOM 1655 O O . GLU A 1 218 ? 10.163 45.603 55.132 1.00 29.20 218 GLU A O 1
ATOM 1661 N N . PRO A 1 219 ? 10.268 43.659 56.333 1.00 30.38 219 PRO A N 1
ATOM 1662 C CA . PRO A 1 219 ? 11.524 43.163 55.751 1.00 30.67 219 PRO A CA 1
ATOM 1663 C C . PRO A 1 219 ? 11.323 42.973 54.257 1.00 30.61 219 PRO A C 1
ATOM 1664 O O . PRO A 1 219 ? 10.188 42.788 53.791 1.00 32.32 219 PRO A O 1
ATOM 1668 N N . GLU A 1 220 ? 12.407 43.009 53.498 1.00 29.21 220 GLU A N 1
ATOM 1669 C CA . GLU A 1 220 ? 12.308 42.822 52.064 1.00 30.41 220 GLU A CA 1
ATOM 1670 C C . GLU A 1 220 ? 11.572 43.942 51.297 1.00 26.89 220 GLU A C 1
ATOM 1671 O O . GLU A 1 220 ? 10.976 43.706 50.241 1.00 27.91 220 GLU A O 1
ATOM 1677 N N . THR A 1 221 ? 11.610 45.154 51.840 1.00 24.61 221 THR A N 1
ATOM 1678 C CA . THR A 1 221 ? 11.061 46.293 51.140 1.00 23.11 221 THR A CA 1
ATOM 1679 C C . THR A 1 221 ? 12.164 47.366 51.116 1.00 24.17 221 THR A C 1
ATOM 1680 O O . THR A 1 221 ? 13.081 47.362 51.921 1.00 22.21 221 THR A O 1
ATOM 1684 N N . ASP A 1 222 ? 12.065 48.275 50.155 1.00 25.51 222 ASP A N 1
ATOM 1685 C CA . ASP A 1 222 ? 13.028 49.358 50.031 1.00 23.89 222 ASP A CA 1
ATOM 1686 C C . ASP A 1 222 ? 13.177 50.148 51.309 1.00 22.54 222 ASP A C 1
ATOM 1687 O O . ASP A 1 222 ? 14.279 50.473 51.702 1.00 21.01 222 ASP A O 1
ATOM 1692 N N . VAL A 1 223 ? 12.061 50.471 51.948 1.00 23.83 223 VAL A N 1
ATOM 1693 C CA . VAL A 1 223 ? 12.100 51.253 53.177 1.00 22.39 223 VAL A CA 1
ATOM 1694 C C . VAL A 1 223 ? 12.917 50.541 54.263 1.00 23.66 223 VAL A C 1
ATOM 1695 O O . VAL A 1 223 ? 13.780 51.145 54.903 1.00 22.12 223 VAL A O 1
ATOM 1699 N N . TYR A 1 224 ? 12.678 49.241 54.421 1.00 21.26 224 TYR A N 1
ATOM 1700 C CA . TYR A 1 224 ? 13.371 48.433 55.431 1.00 22.50 224 TYR A CA 1
ATOM 1701 C C . TYR A 1 224 ? 14.890 48.386 55.146 1.00 22.95 224 TYR A C 1
ATOM 1702 O O . TYR A 1 224 ? 15.717 48.539 56.067 1.00 21.73 224 TYR A O 1
ATOM 1711 N N . VAL A 1 225 ? 15.248 48.187 53.878 1.00 22.47 225 VAL A N 1
ATOM 1712 C CA . VAL A 1 225 ? 16.666 48.065 53.528 1.00 22.65 225 VAL A CA 1
ATOM 1713 C C . VAL A 1 225 ? 17.383 49.359 53.829 1.00 23.84 225 VAL A C 1
ATOM 1714 O O . VAL A 1 225 ? 18.482 49.359 54.362 1.00 25.92 225 VAL A O 1
ATOM 1718 N N . VAL A 1 226 ? 16.748 50.474 53.507 1.00 25.74 226 VAL A N 1
ATOM 1719 C CA . VAL A 1 226 ? 17.367 51.773 53.732 1.00 27.44 226 VAL A CA 1
ATOM 1720 C C . VAL A 1 226 ? 17.364 52.242 55.178 1.00 29.91 226 VAL A C 1
ATOM 1721 O O . VAL A 1 226 ? 18.400 52.619 55.705 1.00 30.01 226 VAL A O 1
ATOM 1725 N N . LEU A 1 227 ? 16.202 52.193 55.820 1.00 30.97 227 LEU A N 1
ATOM 1726 C CA . LEU A 1 227 ? 16.079 52.671 57.187 1.00 33.77 227 LEU A CA 1
ATOM 1727 C C . LEU A 1 227 ? 16.576 51.732 58.282 1.00 34.75 227 LEU A C 1
ATOM 1728 O O . LEU A 1 227 ? 17.237 52.183 59.225 1.00 36.28 227 LEU A O 1
ATOM 1733 N N . LYS A 1 228 ? 16.298 50.441 58.140 1.00 33.93 228 LYS A N 1
ATOM 1734 C CA . LYS A 1 228 ? 16.684 49.480 59.152 1.00 34.51 228 LYS A CA 1
ATOM 1735 C C . LYS A 1 228 ? 18.013 48.789 58.894 1.00 34.26 228 LYS A C 1
ATOM 1736 O O . LYS A 1 228 ? 18.828 48.696 59.796 1.00 34.55 228 LYS A O 1
ATOM 1742 N N . GLU A 1 229 ? 18.245 48.317 57.671 1.00 33.47 229 GLU A N 1
ATOM 1743 C CA . GLU A 1 229 ? 19.497 47.630 57.366 1.00 33.26 229 GLU A CA 1
ATOM 1744 C C . GLU A 1 229 ? 20.646 48.579 57.037 1.00 31.76 229 GLU A C 1
ATOM 1745 O O . GLU A 1 229 ? 21.801 48.180 57.087 1.00 32.20 229 GLU A O 1
ATOM 1751 N N . GLY A 1 230 ? 20.346 49.827 56.692 1.00 30.36 230 GLY A N 1
ATOM 1752 C CA . GLY A 1 230 ? 21.430 50.725 56.335 1.00 30.20 230 GLY A CA 1
ATOM 1753 C C . GLY A 1 230 ? 22.035 50.309 54.987 1.00 29.98 230 GLY A C 1
ATOM 1754 O O . GLY A 1 230 ? 23.198 50.592 54.723 1.00 30.75 230 GLY A O 1
ATOM 1755 N N . GLY A 1 231 ? 21.244 49.638 54.138 1.00 29.41 231 GLY A N 1
ATOM 1756 C CA . GLY A 1 231 ? 21.741 49.203 52.844 1.00 26.80 231 GLY A CA 1
ATOM 1757 C C . GLY A 1 231 ? 21.320 50.124 51.699 1.00 26.08 231 GLY A C 1
ATOM 1758 O O . GLY A 1 231 ? 20.557 51.071 51.908 1.00 26.60 231 GLY A O 1
ATOM 1759 N N . ILE A 1 232 ? 21.856 49.886 50.509 1.00 24.17 232 ILE A N 1
ATOM 1760 C CA . ILE A 1 232 ? 21.485 50.665 49.320 1.00 22.69 232 ILE A CA 1
ATOM 1761 C C . ILE A 1 232 ? 20.392 49.835 48.640 1.00 23.07 232 ILE A C 1
ATOM 1762 O O . ILE A 1 232 ? 20.606 48.665 48.268 1.00 23.24 232 ILE A O 1
ATOM 1767 N N . ALA A 1 233 ? 19.201 50.409 48.520 1.00 19.72 233 ALA A N 1
ATOM 1768 C CA . ALA A 1 233 ? 18.126 49.672 47.887 1.00 19.81 233 ALA A CA 1
ATOM 1769 C C . ALA A 1 233 ? 18.088 49.967 46.392 1.00 19.69 233 ALA A C 1
ATOM 1770 O O . ALA A 1 233 ? 18.211 51.119 45.997 1.00 19.79 233 ALA A O 1
ATOM 1772 N N . ILE A 1 234 ? 17.948 48.911 45.595 1.00 18.49 234 ILE A N 1
ATOM 1773 C CA . ILE A 1 234 ? 17.847 48.999 44.144 1.00 20.84 234 ILE A CA 1
ATOM 1774 C C . ILE A 1 234 ? 16.453 48.428 43.836 1.00 21.12 234 ILE A C 1
ATOM 1775 O O . ILE A 1 234 ? 16.199 47.254 44.043 1.00 21.43 234 ILE A O 1
ATOM 1780 N N . THR A 1 235 ? 15.569 49.272 43.332 1.00 21.72 235 THR A N 1
ATOM 1781 C CA . THR A 1 235 ? 14.190 48.853 43.043 1.00 21.71 235 THR A CA 1
ATOM 1782 C C . THR A 1 235 ? 13.813 49.062 41.582 1.00 21.21 235 THR A C 1
ATOM 1783 O O . THR A 1 235 ? 13.822 50.206 41.086 1.00 21.34 235 THR A O 1
ATOM 1787 N N . PRO A 1 236 ? 13.504 47.955 40.874 1.00 19.99 236 PRO A N 1
ATOM 1788 C CA . PRO A 1 236 ? 13.118 47.979 39.462 1.00 18.65 236 PRO A CA 1
ATOM 1789 C C . PRO A 1 236 ? 11.609 48.250 39.420 1.00 19.83 236 PRO A C 1
ATOM 1790 O O . PRO A 1 236 ? 10.801 47.554 40.094 1.00 20.82 236 PRO A O 1
ATOM 1794 N N . LEU A 1 237 ? 11.233 49.279 38.665 1.00 18.63 237 LEU A N 1
ATOM 1795 C CA . LEU A 1 237 ? 9.818 49.666 38.541 1.00 20.48 237 LEU A CA 1
ATOM 1796 C C . LEU A 1 237 ? 9.312 49.529 37.117 1.00 22.76 237 LEU A C 1
ATOM 1797 O O . LEU A 1 237 ? 10.069 49.731 36.158 1.00 19.29 237 LEU A O 1
ATOM 1802 N N . THR A 1 238 ? 8.034 49.154 36.991 1.00 24.63 238 THR A N 1
ATOM 1803 C CA . THR A 1 238 ? 7.382 49.077 35.690 1.00 26.41 238 THR A CA 1
ATOM 1804 C C . THR A 1 238 ? 6.255 50.136 35.732 1.00 28.47 238 THR A C 1
ATOM 1805 O O . THR A 1 238 ? 5.626 50.388 36.790 1.00 28.65 238 THR A O 1
ATOM 1809 N N . LEU A 1 239 ? 5.998 50.772 34.606 1.00 27.52 239 LEU A N 1
ATOM 1810 C CA . LEU A 1 239 ? 4.922 51.747 34.561 1.00 29.98 239 LEU A CA 1
ATOM 1811 C C . LEU A 1 239 ? 3.683 51.115 33.919 1.00 29.82 239 LEU A C 1
ATOM 1812 O O . LEU A 1 239 ? 2.760 51.816 33.521 1.00 29.14 239 LEU A O 1
ATOM 1817 N N . ASN A 1 240 ? 3.668 49.801 33.784 1.00 29.74 240 ASN A N 1
ATOM 1818 C CA . ASN A 1 240 ? 2.505 49.211 33.166 1.00 30.89 240 ASN A CA 1
ATOM 1819 C C . ASN A 1 240 ? 1.402 49.134 34.248 1.00 30.55 240 ASN A C 1
ATOM 1820 O O . ASN A 1 240 ? 1.287 48.143 34.968 1.00 29.07 240 ASN A O 1
ATOM 1825 N N . LEU A 1 241 ? 0.599 50.186 34.344 1.00 26.54 241 LEU A N 1
ATOM 1826 C CA . LEU A 1 241 ? -0.455 50.222 35.325 1.00 27.79 241 LEU A CA 1
ATOM 1827 C C . LEU A 1 241 ? -1.686 49.418 34.923 1.00 25.70 241 LEU A C 1
ATOM 1828 O O . LEU A 1 241 ? -2.610 49.297 35.715 1.00 25.94 241 LEU A O 1
ATOM 1833 N N . ASN A 1 242 ? -1.677 48.856 33.724 1.00 23.21 242 ASN A N 1
ATOM 1834 C CA . ASN A 1 242 ? -2.801 48.075 33.260 1.00 26.38 242 ASN A CA 1
ATOM 1835 C C . ASN A 1 242 ? -2.948 46.758 34.006 1.00 28.12 242 ASN A C 1
ATOM 1836 O O . ASN A 1 242 ? -2.072 45.900 33.962 1.00 28.59 242 ASN A O 1
ATOM 1841 N N . ALA A 1 243 ? -4.064 46.614 34.717 1.00 29.58 243 ALA A N 1
ATOM 1842 C CA . ALA A 1 243 ? -4.284 45.411 35.494 1.00 34.43 243 ALA A CA 1
ATOM 1843 C C . ALA A 1 243 ? -4.548 44.225 34.570 1.00 39.50 243 ALA A C 1
ATOM 1844 O O . ALA A 1 243 ? -4.250 43.072 34.918 1.00 41.46 243 ALA A O 1
ATOM 1846 N N . VAL A 1 244 ? -5.112 44.518 33.405 1.00 43.89 244 VAL A N 1
ATOM 1847 C CA . VAL A 1 244 ? -5.419 43.498 32.412 1.00 51.04 244 VAL A CA 1
ATOM 1848 C C . VAL A 1 244 ? -4.194 42.589 32.245 1.00 53.34 244 VAL A C 1
ATOM 1849 O O . VAL A 1 244 ? -4.267 41.381 32.473 1.00 54.16 244 VAL A O 1
ATOM 1853 N N . ASP A 1 245 ? -3.070 43.197 31.872 1.00 56.07 245 ASP A N 1
ATOM 1854 C CA . ASP A 1 245 ? -1.795 42.504 31.674 1.00 58.53 245 ASP A CA 1
ATOM 1855 C C . ASP A 1 245 ? -1.270 41.913 32.991 1.00 60.02 245 ASP A C 1
ATOM 1856 O O . ASP A 1 245 ? -0.664 42.629 33.788 1.00 60.21 245 ASP A O 1
ATOM 1861 N N . ALA A 1 246 ? -1.484 40.609 33.198 1.00 61.23 246 ALA A N 1
ATOM 1862 C CA . ALA A 1 246 ? -1.064 39.922 34.425 1.00 62.14 246 ALA A CA 1
ATOM 1863 C C . ALA A 1 246 ? 0.258 39.136 34.350 1.00 62.62 246 ALA A C 1
ATOM 1864 O O . ALA A 1 246 ? 0.996 39.070 35.336 1.00 63.42 246 ALA A O 1
ATOM 1866 N N . HIS A 1 247 ? 0.546 38.520 33.206 1.00 63.56 247 HIS A N 1
ATOM 1867 C CA . HIS A 1 247 ? 1.805 37.775 33.024 1.00 63.36 247 HIS A CA 1
ATOM 1868 C C . HIS A 1 247 ? 2.785 38.686 32.255 1.00 61.48 247 HIS A C 1
ATOM 1869 O O . HIS A 1 247 ? 2.679 38.878 31.033 1.00 60.28 247 HIS A O 1
ATOM 1876 N N . ARG A 1 248 ? 3.738 39.247 32.989 1.00 58.90 248 ARG A N 1
ATOM 1877 C CA . ARG A 1 248 ? 4.683 40.185 32.411 1.00 57.19 248 ARG A CA 1
ATOM 1878 C C . ARG A 1 248 ? 6.155 39.744 32.544 1.00 55.53 248 ARG A C 1
ATOM 1879 O O . ARG A 1 248 ? 6.640 39.453 33.628 1.00 56.08 248 ARG A O 1
ATOM 1887 N N . GLU A 1 249 ? 6.857 39.704 31.421 1.00 53.86 249 GLU A N 1
ATOM 1888 C CA . GLU A 1 249 ? 8.249 39.257 31.397 1.00 52.61 249 GLU A CA 1
ATOM 1889 C C . GLU A 1 249 ? 9.271 40.246 31.931 1.00 48.70 249 GLU A C 1
ATOM 1890 O O . GLU A 1 249 ? 9.370 41.388 31.448 1.00 49.62 249 GLU A O 1
ATOM 1896 N N . VAL A 1 250 ? 10.047 39.792 32.903 1.00 43.06 250 VAL A N 1
ATOM 1897 C CA . VAL A 1 250 ? 11.105 40.619 33.477 1.00 39.73 250 VAL A CA 1
ATOM 1898 C C . VAL A 1 250 ? 12.453 39.895 33.424 1.00 37.16 250 VAL A C 1
ATOM 1899 O O . VAL A 1 250 ? 12.540 38.725 33.795 1.00 34.49 250 VAL A O 1
ATOM 1903 N N . ASP A 1 251 ? 13.493 40.571 32.946 1.00 33.40 251 ASP A N 1
ATOM 1904 C CA . ASP A 1 251 ? 14.803 39.924 32.920 1.00 30.79 251 ASP A CA 1
ATOM 1905 C C . ASP A 1 251 ? 15.402 40.042 34.332 1.00 30.74 251 ASP A C 1
ATOM 1906 O O . ASP A 1 251 ? 16.191 40.955 34.622 1.00 27.76 251 ASP A O 1
ATOM 1919 N N . ASP A 1 253 ? 17.505 37.905 35.793 1.00 32.20 253 ASP A N 1
ATOM 1920 C CA . ASP A 1 253 ? 18.928 37.574 35.869 1.00 31.74 253 ASP A CA 1
ATOM 1921 C C . ASP A 1 253 ? 19.782 38.823 35.590 1.00 30.37 253 ASP A C 1
ATOM 1922 O O . ASP A 1 253 ? 20.819 39.028 36.228 1.00 31.00 253 ASP A O 1
ATOM 1927 N N . SER A 1 254 ? 19.347 39.634 34.627 1.00 28.61 254 SER A N 1
ATOM 1928 C CA . SER A 1 254 ? 20.038 40.870 34.303 1.00 27.44 254 SER A CA 1
ATOM 1929 C C . SER A 1 254 ? 19.986 41.841 35.501 1.00 27.77 254 SER A C 1
ATOM 1930 O O . SER A 1 254 ? 20.971 42.530 35.804 1.00 25.15 254 SER A O 1
ATOM 1933 N N . LEU A 1 255 ? 18.839 41.923 36.186 1.00 26.13 255 LEU A N 1
ATOM 1934 C CA . LEU A 1 255 ? 18.793 42.803 37.360 1.00 26.24 255 LEU A CA 1
ATOM 1935 C C . LEU A 1 255 ? 19.808 42.295 38.401 1.00 26.58 255 LEU A C 1
ATOM 1936 O O . LEU A 1 255 ? 20.499 43.088 39.041 1.00 24.12 255 LEU A O 1
ATOM 1941 N N . ASN A 1 256 ? 19.872 40.973 38.575 1.00 25.87 256 ASN A N 1
ATOM 1942 C CA . ASN A 1 256 ? 20.805 40.363 39.542 1.00 27.81 256 ASN A CA 1
ATOM 1943 C C . ASN A 1 256 ? 22.253 40.631 39.133 1.00 25.55 256 ASN A C 1
ATOM 1944 O O . ASN A 1 256 ? 23.090 40.919 39.983 1.00 24.60 256 ASN A O 1
ATOM 1949 N N . ARG A 1 257 ? 22.550 40.521 37.845 1.00 24.50 257 ARG A N 1
ATOM 1950 C CA . ARG A 1 257 ? 23.899 40.798 37.390 1.00 25.27 257 ARG A CA 1
ATOM 1951 C C . ARG A 1 257 ? 24.251 42.240 37.672 1.00 25.72 257 ARG A C 1
ATOM 1952 O O . ARG A 1 257 ? 25.385 42.557 38.070 1.00 24.32 257 ARG A O 1
ATOM 1968 N N . VAL A 1 259 ? 23.056 44.195 40.091 1.00 21.78 259 VAL A N 1
ATOM 1969 C CA . VAL A 1 259 ? 23.341 44.398 41.511 1.00 22.37 259 VAL A CA 1
ATOM 1970 C C . VAL A 1 259 ? 24.684 43.788 41.906 1.00 24.11 259 VAL 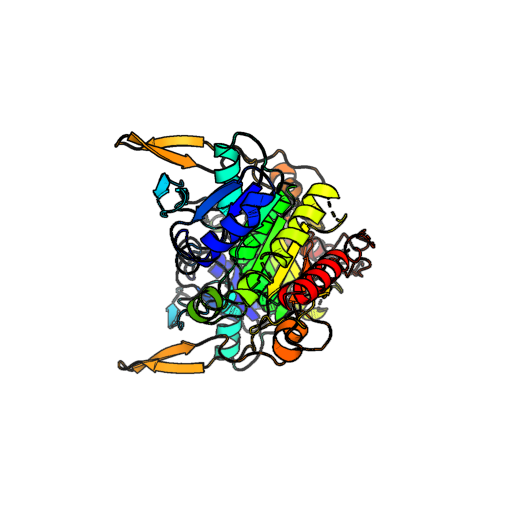A C 1
ATOM 1971 O O . VAL A 1 259 ? 25.425 44.396 42.692 1.00 22.50 259 VAL A O 1
ATOM 1975 N N . GLU A 1 260 ? 24.999 42.621 41.345 1.00 23.69 260 GLU A N 1
ATOM 1976 C CA . GLU A 1 260 ? 26.264 41.961 41.633 1.00 27.61 260 GLU A CA 1
ATOM 1977 C C . GLU A 1 260 ? 27.436 42.854 41.170 1.00 26.39 260 GLU A C 1
ATOM 1978 O O . GLU A 1 260 ? 28.473 42.931 41.813 1.00 27.26 260 GLU A O 1
ATOM 1984 N N . TYR A 1 261 ? 27.243 43.526 40.050 1.00 25.61 261 TYR A N 1
ATOM 1985 C CA . TYR A 1 261 ? 28.228 44.411 39.489 1.00 26.78 261 TYR A CA 1
ATOM 1986 C C . TYR A 1 261 ? 28.467 45.629 40.437 1.00 25.61 261 TYR A C 1
ATOM 1987 O O . TYR A 1 261 ? 29.601 46.076 40.652 1.00 23.39 261 TYR A O 1
ATOM 1996 N N . ILE A 1 262 ? 27.394 46.161 41.002 1.00 24.25 262 ILE A N 1
ATOM 1997 C CA . ILE A 1 262 ? 27.515 47.278 41.938 1.00 22.62 262 ILE A CA 1
ATOM 1998 C C . ILE A 1 262 ? 28.294 46.780 43.164 1.00 23.38 262 ILE A C 1
ATOM 1999 O O . ILE A 1 262 ? 29.146 47.483 43.707 1.00 19.56 262 ILE A O 1
ATOM 2004 N N . ASN A 1 263 ? 27.972 45.576 43.609 1.00 20.73 263 ASN A N 1
ATOM 2005 C CA . ASN A 1 263 ? 28.605 45.070 44.816 1.00 22.33 263 ASN A CA 1
ATOM 2006 C C . ASN A 1 263 ? 30.067 44.661 44.602 1.00 22.15 263 ASN A C 1
ATOM 2007 O O . ASN A 1 263 ? 30.854 44.727 45.528 1.00 23.44 263 ASN A O 1
ATOM 2012 N N . ALA A 1 264 ? 30.389 44.204 43.405 1.00 23.47 264 ALA A N 1
ATOM 2013 C CA . ALA A 1 264 ? 31.766 43.850 43.059 1.00 28.13 264 ALA A CA 1
ATOM 2014 C C . ALA A 1 264 ? 32.556 45.168 43.035 1.00 29.18 264 ALA A C 1
ATOM 2015 O O . ALA A 1 264 ? 33.686 45.209 43.553 1.00 31.32 264 ALA A O 1
ATOM 2017 N N . SER A 1 265 ? 31.961 46.238 42.474 1.00 28.49 265 SER A N 1
ATOM 2018 C CA . SER A 1 265 ? 32.623 47.553 42.415 1.00 30.02 265 SER A CA 1
ATOM 2019 C C . SER A 1 265 ? 32.824 48.110 43.810 1.00 30.42 265 SER A C 1
ATOM 2020 O O . SER A 1 265 ? 33.865 48.688 44.127 1.00 31.49 265 SER A O 1
ATOM 2023 N N . LEU A 1 266 ? 31.814 47.958 44.657 1.00 30.04 266 LEU A N 1
ATOM 2024 C CA . LEU A 1 266 ? 31.931 48.454 46.008 1.00 27.52 266 LEU A CA 1
ATOM 2025 C C . LEU A 1 266 ? 33.026 47.694 46.779 1.00 28.34 266 LEU A C 1
ATOM 2026 O O . LEU A 1 266 ? 33.711 48.274 47.623 1.00 27.66 266 LEU A O 1
ATOM 2031 N N . SER A 1 267 ? 33.164 46.401 46.503 1.00 27.69 267 SER A N 1
ATOM 2032 C CA . SER A 1 267 ? 34.196 45.589 47.166 1.00 30.83 267 SER A CA 1
ATOM 2033 C C . SER A 1 267 ? 35.583 46.038 46.698 1.00 29.64 267 SER A C 1
ATOM 2034 O O . SER A 1 267 ? 36.482 46.224 47.508 1.00 31.39 267 SER A O 1
ATOM 2037 N N . LYS A 1 268 ? 35.769 46.196 45.399 1.00 30.14 268 LYS A N 1
ATOM 2038 C CA . LYS A 1 268 ? 37.065 46.667 44.902 1.00 34.47 268 LYS A CA 1
ATOM 2039 C C . LYS A 1 268 ? 37.376 48.047 45.486 1.00 34.92 268 LYS A C 1
ATOM 2040 O O . LYS A 1 268 ? 38.506 48.318 45.871 1.00 36.39 268 LYS A O 1
ATOM 2046 N N . LEU A 1 269 ? 36.367 48.915 45.570 1.00 34.19 269 LEU A N 1
ATOM 2047 C CA . LEU A 1 269 ? 36.573 50.249 46.119 1.00 34.23 269 LEU A CA 1
ATOM 2048 C C . LEU A 1 269 ? 37.000 50.215 47.590 1.00 35.56 269 LEU A C 1
ATOM 2049 O O . LEU A 1 269 ? 37.921 50.910 47.971 1.00 34.51 269 LEU A O 1
ATOM 2054 N N . ALA A 1 270 ? 36.304 49.443 48.422 1.00 37.07 270 ALA A N 1
ATOM 2055 C CA . ALA A 1 270 ? 36.663 49.357 49.838 1.00 38.92 270 ALA A CA 1
ATOM 2056 C C . ALA A 1 270 ? 38.133 48.899 49.966 1.00 41.30 270 ALA A C 1
ATOM 2057 O O . ALA A 1 270 ? 38.885 49.414 50.787 1.00 43.12 270 ALA A O 1
ATOM 2059 N N . ALA A 1 271 ? 38.531 47.941 49.143 1.00 42.87 271 ALA A N 1
ATOM 2060 C CA . ALA A 1 271 ? 39.896 47.436 49.180 1.00 46.48 271 ALA A CA 1
ATOM 2061 C C . ALA A 1 271 ? 40.893 48.534 48.807 1.00 48.73 271 ALA A C 1
ATOM 2062 O O . ALA A 1 271 ? 41.946 48.662 49.436 1.00 48.33 271 ALA A O 1
ATOM 2064 N N . ALA A 1 272 ? 40.562 49.309 47.776 1.00 51.05 272 ALA A N 1
ATOM 2065 C CA . ALA A 1 272 ? 41.426 50.383 47.317 1.00 55.01 272 ALA A CA 1
ATOM 2066 C C . ALA A 1 272 ? 41.527 51.484 48.367 1.00 58.64 272 ALA A C 1
ATOM 2067 O O . ALA A 1 272 ? 42.615 51.969 48.666 1.00 58.47 272 ALA A O 1
ATOM 2069 N N . LEU A 1 273 ? 40.387 51.870 48.928 1.00 62.94 273 LEU A N 1
ATOM 2070 C CA . LEU A 1 273 ? 40.343 52.916 49.938 1.00 67.63 273 LEU A CA 1
ATOM 2071 C C . LEU A 1 273 ? 41.207 52.605 51.156 1.00 71.40 273 LEU A C 1
ATOM 2072 O O . LEU A 1 273 ? 41.600 53.509 51.893 1.00 72.37 273 LEU A O 1
ATOM 2077 N N . GLU A 1 274 ? 41.503 51.332 51.385 1.00 75.43 274 GLU A N 1
ATOM 2078 C CA . GLU A 1 274 ? 42.350 50.977 52.513 1.00 79.82 274 GLU A CA 1
ATOM 2079 C C . GLU A 1 274 ? 43.796 51.147 52.064 1.00 82.16 274 GLU A C 1
ATOM 2080 O O . GLU A 1 274 ? 44.679 50.397 52.467 1.00 82.81 274 GLU A O 1
ATOM 2086 N N . HIS A 1 275 ? 44.011 52.151 51.215 1.00 84.87 275 HIS A N 1
ATOM 2087 C CA . HIS A 1 275 ? 45.320 52.469 50.653 1.00 86.95 275 HIS A CA 1
ATOM 2088 C C . HIS A 1 275 ? 45.957 51.237 50.022 1.00 88.50 275 HIS A C 1
ATOM 2089 O O . HIS A 1 275 ? 47.094 51.287 49.559 1.00 88.76 275 HIS A O 1
ATOM 2096 N N . HIS A 1 276 ? 45.195 50.142 49.997 1.00 89.95 276 HIS A N 1
ATOM 2097 C CA . HIS A 1 276 ? 45.626 48.866 49.432 1.00 91.38 276 HIS A CA 1
ATOM 2098 C C . HIS A 1 276 ? 47.116 48.860 49.075 1.00 91.73 276 HIS A C 1
ATOM 2099 O O . HIS A 1 276 ? 47.464 48.889 47.871 1.00 91.86 276 HIS A O 1
ATOM 2114 N N . LYS B 1 2 ? -20.071 54.987 54.085 1.00 39.67 2 LYS B N 1
ATOM 2115 C CA . LYS B 1 2 ? -19.549 56.366 54.132 1.00 37.95 2 LYS B CA 1
ATOM 2116 C C . LYS B 1 2 ? -18.762 56.564 52.818 1.00 34.92 2 LYS B C 1
ATOM 2117 O O . LYS B 1 2 ? -17.841 55.803 52.490 1.00 33.28 2 LYS B O 1
ATOM 2123 N N . ILE B 1 3 ? -19.144 57.588 52.064 1.00 32.86 3 ILE B N 1
ATOM 2124 C CA . ILE B 1 3 ? -18.525 57.843 50.770 1.00 30.03 3 ILE B CA 1
ATOM 2125 C C . ILE B 1 3 ? -17.797 59.168 50.702 1.00 29.27 3 ILE B C 1
ATOM 2126 O O . ILE B 1 3 ? -18.344 60.198 51.104 1.00 28.88 3 ILE B O 1
ATOM 2131 N N . LEU B 1 4 ? -16.554 59.148 50.222 1.00 25.80 4 LEU B N 1
ATOM 2132 C CA . LEU B 1 4 ? -15.797 60.390 50.066 1.00 25.49 4 LEU B CA 1
ATOM 2133 C C . LEU B 1 4 ? -15.864 60.792 48.584 1.00 25.53 4 LEU B C 1
ATOM 2134 O O . LEU B 1 4 ? -15.565 59.981 47.696 1.00 24.55 4 LEU B O 1
ATOM 2139 N N . VAL B 1 5 ? -16.266 62.032 48.321 1.00 26.96 5 VAL B N 1
ATOM 2140 C CA . VAL B 1 5 ? -16.334 62.542 46.971 1.00 26.51 5 VAL B CA 1
ATOM 2141 C C . VAL B 1 5 ? -15.328 63.665 46.876 1.00 26.94 5 VAL B C 1
ATOM 2142 O O . VAL B 1 5 ? -15.358 64.597 47.695 1.00 27.13 5 VAL B O 1
ATOM 2146 N N . THR B 1 6 ? -14.411 63.591 45.910 1.00 24.76 6 THR B N 1
ATOM 2147 C CA . THR B 1 6 ? -13.382 64.622 45.798 1.00 25.35 6 THR B CA 1
ATOM 2148 C C . THR B 1 6 ? -13.067 64.849 44.313 1.00 26.27 6 THR B C 1
ATOM 2149 O O . THR B 1 6 ? -13.754 64.314 43.468 1.00 24.75 6 THR B O 1
ATOM 2153 N N . ASN B 1 7 ? -12.053 65.646 44.003 1.00 26.49 7 ASN B N 1
ATOM 2154 C CA . ASN B 1 7 ? -11.694 65.913 42.615 1.00 30.15 7 ASN B CA 1
ATOM 2155 C C . ASN B 1 7 ? -10.431 66.737 42.628 1.00 32.50 7 ASN B C 1
ATOM 2156 O O . ASN B 1 7 ? -9.834 66.966 43.700 1.00 32.07 7 ASN B O 1
ATOM 2161 N N . ASP B 1 8 ? -9.998 67.188 41.455 1.00 34.47 8 ASP B N 1
ATOM 2162 C CA . ASP B 1 8 ? -8.797 68.001 41.426 1.00 38.39 8 ASP B CA 1
ATOM 2163 C C . ASP B 1 8 ? -8.959 69.299 40.640 1.00 37.98 8 ASP B C 1
ATOM 2164 O O . ASP B 1 8 ? -7.986 70.008 40.440 1.00 38.25 8 ASP B O 1
ATOM 2169 N N . ASP B 1 9 ? -10.177 69.611 40.212 1.00 37.97 9 ASP B N 1
ATOM 2170 C CA . ASP B 1 9 ? -10.435 70.855 39.456 1.00 40.39 9 ASP B CA 1
ATOM 2171 C C . ASP B 1 9 ? -10.869 71.998 40.373 1.00 39.96 9 ASP B C 1
ATOM 2172 O O . ASP B 1 9 ? -11.177 73.093 39.903 1.00 41.45 9 ASP B O 1
ATOM 2177 N N . GLY B 1 10 ? -10.942 71.743 41.669 1.00 38.91 10 GLY B N 1
ATOM 2178 C CA . GLY B 1 10 ? -11.363 72.791 42.564 1.00 36.56 10 GLY B CA 1
ATOM 2179 C C . GLY B 1 10 ? -12.667 72.384 43.196 1.00 34.37 10 GLY B C 1
ATOM 2180 O O . GLY B 1 10 ? -13.506 71.720 42.584 1.00 33.94 10 GLY B O 1
ATOM 2181 N N . VAL B 1 11 ? -12.835 72.796 44.441 1.00 31.84 11 VAL B N 1
ATOM 2182 C CA . VAL B 1 11 ? -14.020 72.483 45.199 1.00 30.15 11 VAL B CA 1
ATOM 2183 C C . VAL B 1 11 ? -15.289 73.101 44.582 1.00 30.20 11 VAL B C 1
ATOM 2184 O O . VAL B 1 11 ? -16.411 72.622 44.798 1.00 30.49 11 VAL B O 1
ATOM 2188 N N . HIS B 1 12 ? -15.104 74.152 43.793 1.00 28.65 12 HIS B N 1
ATOM 2189 C CA . HIS B 1 12 ? -16.205 74.830 43.125 1.00 29.91 12 HIS B CA 1
ATOM 2190 C C . HIS B 1 12 ? -16.556 74.240 41.755 1.00 30.85 12 HIS B C 1
ATOM 2191 O O . HIS B 1 12 ? -17.491 74.701 41.086 1.00 30.69 12 HIS B O 1
ATOM 2198 N N . SER B 1 13 ? -15.821 73.225 41.330 1.00 28.90 13 SER B N 1
ATOM 2199 C CA . SER B 1 13 ? -16.124 72.668 40.019 1.00 30.34 13 SER B CA 1
ATOM 2200 C C . SER B 1 13 ? -17.528 72.103 39.870 1.00 29.16 13 SER B C 1
ATOM 2201 O O . SER B 1 13 ? -18.027 71.394 40.749 1.00 30.66 13 SER B O 1
ATOM 2204 N N . PRO B 1 14 ? -18.210 72.433 38.762 1.00 29.97 14 PRO B N 1
ATOM 2205 C CA . PRO B 1 14 ? -19.567 71.881 38.577 1.00 28.84 14 PRO B CA 1
ATOM 2206 C C . PRO B 1 14 ? -19.460 70.346 38.522 1.00 28.91 14 PRO B C 1
ATOM 2207 O O . PRO B 1 14 ? -20.395 69.634 38.875 1.00 28.64 14 PRO B O 1
ATOM 2211 N N . GLY B 1 15 ? -18.301 69.831 38.098 1.00 29.12 15 GLY B N 1
ATOM 2212 C CA . GLY B 1 15 ? -18.168 68.373 38.013 1.00 27.88 15 GLY B CA 1
ATOM 2213 C C . GLY B 1 15 ? -18.190 67.684 39.377 1.00 27.94 15 GLY B C 1
ATOM 2214 O O . GLY B 1 15 ? -18.608 66.531 39.510 1.00 26.59 15 GLY B O 1
ATOM 2215 N N . LEU B 1 16 ? -17.723 68.388 40.404 1.00 25.94 16 LEU B N 1
ATOM 2216 C CA . LEU B 1 16 ? -17.701 67.827 41.748 1.00 25.57 16 LEU B CA 1
ATOM 2217 C C . LEU B 1 16 ? -19.135 67.793 42.297 1.00 27.83 16 LEU B C 1
ATOM 2218 O O . LEU B 1 16 ? -19.544 66.835 42.969 1.00 26.01 16 LEU B O 1
ATOM 2223 N N . ARG B 1 17 ? -19.897 68.848 42.022 1.00 28.07 17 ARG B N 1
ATOM 2224 C CA . ARG B 1 17 ? -21.290 68.903 42.478 1.00 31.04 17 ARG B CA 1
ATOM 2225 C C . ARG B 1 17 ? -22.103 67.739 41.900 1.00 30.17 17 ARG B C 1
ATOM 2226 O O . ARG B 1 17 ? -22.939 67.134 42.586 1.00 29.69 17 ARG B O 1
ATOM 2234 N N . LEU B 1 18 ? -21.865 67.443 40.625 1.00 30.91 18 LEU B N 1
ATOM 2235 C CA . LEU B 1 18 ? -22.579 66.361 39.956 1.00 31.39 18 LEU B CA 1
ATOM 2236 C C . LEU B 1 18 ? -22.235 65.044 40.613 1.00 30.51 18 LEU B C 1
ATOM 2237 O O . LEU B 1 18 ? -23.129 64.251 40.949 1.00 30.40 18 LEU B O 1
ATOM 2242 N N . LEU B 1 19 ? -20.937 64.817 40.818 1.00 28.64 19 LEU B N 1
ATOM 2243 C CA . LEU B 1 19 ? -20.510 63.555 41.441 1.00 27.17 19 LEU B CA 1
ATOM 2244 C C . LEU B 1 19 ? -21.198 63.406 42.808 1.00 27.38 19 LEU B C 1
ATOM 2245 O O . LEU B 1 19 ? -21.682 62.325 43.148 1.00 27.79 19 LEU B O 1
ATOM 2250 N N . TYR B 1 20 ? -21.239 64.487 43.589 1.00 27.29 20 TYR B N 1
ATOM 2251 C CA . TYR B 1 20 ? -21.889 64.443 44.889 1.00 29.22 20 TYR B CA 1
ATOM 2252 C C . TYR B 1 20 ? -23.355 64.018 44.752 1.00 30.15 20 TYR B C 1
ATOM 2253 O O . TYR B 1 20 ? -23.856 63.150 45.486 1.00 30.00 20 TYR B O 1
ATOM 2262 N N . GLN B 1 21 ? -24.047 64.647 43.817 1.00 31.24 21 GLN B N 1
ATOM 2263 C CA . GLN B 1 21 ? -25.450 64.321 43.598 1.00 33.94 21 GLN B CA 1
ATOM 2264 C C . GLN B 1 21 ? -25.626 62.859 43.182 1.00 33.75 21 GLN B C 1
ATOM 2265 O O . GLN B 1 21 ? -26.534 62.190 43.665 1.00 31.48 21 GLN B O 1
ATOM 2271 N N . PHE B 1 22 ? -24.736 62.362 42.325 1.00 32.25 22 PHE B N 1
ATOM 2272 C CA . PHE B 1 22 ? -24.832 60.972 41.885 1.00 34.32 22 PHE B CA 1
ATOM 2273 C C . PHE B 1 22 ? -24.561 59.998 43.042 1.00 34.43 22 PHE B C 1
ATOM 2274 O O . PHE B 1 22 ? -25.059 58.884 43.068 1.00 36.52 22 PHE B O 1
ATOM 2282 N N . ALA B 1 23 ? -23.741 60.410 43.993 1.00 34.98 23 ALA B N 1
ATOM 2283 C CA . ALA B 1 23 ? -23.393 59.532 45.095 1.00 33.70 23 ALA B CA 1
ATOM 2284 C C . ALA B 1 23 ? -24.444 59.512 46.199 1.00 33.17 23 ALA B C 1
ATOM 2285 O O . ALA B 1 23 ? -24.475 58.578 47.012 1.00 30.98 23 ALA B O 1
ATOM 2287 N N . LEU B 1 24 ? -25.296 60.528 46.236 1.00 33.95 24 LEU B N 1
ATOM 2288 C CA . LEU B 1 24 ? -26.300 60.583 47.313 1.00 38.61 24 LEU B CA 1
ATOM 2289 C C . LEU B 1 24 ? -27.139 59.319 47.471 1.00 39.48 24 LEU B C 1
ATOM 2290 O O . LEU B 1 24 ? -27.565 58.996 48.566 1.00 41.58 24 LEU B O 1
ATOM 2295 N N . SER B 1 25 ? -27.355 58.594 46.383 1.00 41.02 25 SER B N 1
ATOM 2296 C CA . SER B 1 25 ? -28.145 57.369 46.444 1.00 42.60 25 SER B CA 1
ATOM 2297 C C . SER B 1 25 ? -27.369 56.172 47.004 1.00 43.25 25 SER B C 1
ATOM 2298 O O . SER B 1 25 ? -27.959 55.122 47.266 1.00 44.09 25 SER B O 1
ATOM 2301 N N . LEU B 1 26 ? -26.068 56.324 47.231 1.00 41.56 26 LEU B N 1
ATOM 2302 C CA . LEU B 1 26 ? -25.278 55.196 47.707 1.00 40.36 26 LEU B CA 1
ATOM 2303 C C . LEU B 1 26 ? -25.027 55.076 49.204 1.00 38.94 26 LEU B C 1
ATOM 2304 O O . LEU B 1 26 ? -24.793 53.976 49.703 1.00 40.00 26 LEU B O 1
ATOM 2309 N N . GLY B 1 27 ? -25.046 56.195 49.916 1.00 37.02 27 GLY B N 1
ATOM 2310 C CA . GLY B 1 27 ? -24.768 56.178 51.343 1.00 35.38 27 GLY B CA 1
ATOM 2311 C C . GLY B 1 27 ? -24.605 57.602 51.827 1.00 35.58 27 GLY B C 1
ATOM 2312 O O . GLY B 1 27 ? -25.115 58.539 51.181 1.00 32.52 27 GLY B O 1
ATOM 2313 N N . ASP B 1 28 ? -23.905 57.766 52.953 1.00 37.58 28 ASP B N 1
ATOM 2314 C CA . ASP B 1 28 ? -23.646 59.086 53.538 1.00 39.14 28 ASP B CA 1
ATOM 2315 C C . ASP B 1 28 ? -22.442 59.676 52.810 1.00 36.80 28 ASP B C 1
ATOM 2316 O O . ASP B 1 28 ? -21.340 59.154 52.887 1.00 37.57 28 ASP B O 1
ATOM 2321 N N . VAL B 1 29 ? -22.653 60.790 52.135 1.00 35.86 29 VAL B N 1
ATOM 2322 C CA . VAL B 1 29 ? -21.592 61.401 51.367 1.00 34.13 29 VAL B CA 1
ATOM 2323 C C . VAL B 1 29 ? -20.914 62.619 51.952 1.00 33.18 29 VAL B C 1
ATOM 2324 O O . VAL B 1 29 ? -21.588 63.544 52.370 1.00 32.21 29 VAL B O 1
ATOM 2328 N N . ASP B 1 30 ? -19.575 62.617 51.992 1.00 31.27 30 ASP B N 1
ATOM 2329 C CA . ASP B 1 30 ? -18.841 63.806 52.433 1.00 31.01 30 ASP B CA 1
ATOM 2330 C C . ASP B 1 30 ? -18.065 64.311 51.232 1.00 30.53 30 ASP B C 1
ATOM 2331 O O . ASP B 1 30 ? -17.551 63.523 50.440 1.00 30.18 30 ASP B O 1
ATOM 2336 N N . VAL B 1 31 ? -17.966 65.621 51.111 1.00 29.74 31 VAL B N 1
ATOM 2337 C CA . VAL B 1 31 ? -17.196 66.198 50.031 1.00 29.29 31 VAL B CA 1
ATOM 2338 C C . VAL B 1 31 ? -15.980 66.908 50.597 1.00 27.67 31 VAL B C 1
ATOM 2339 O O . VAL B 1 31 ? -16.109 67.818 51.417 1.00 25.80 31 VAL B O 1
ATOM 2343 N N . VAL B 1 32 ? -14.797 66.489 50.171 1.00 26.43 32 VAL B N 1
ATOM 2344 C CA . VAL B 1 32 ? -13.565 67.135 50.617 1.00 25.61 32 VAL B CA 1
ATOM 2345 C C . VAL B 1 32 ? -12.712 67.284 49.372 1.00 26.40 32 VAL B C 1
ATOM 2346 O O . VAL B 1 32 ? -12.532 66.320 48.645 1.00 26.16 32 VAL B O 1
ATOM 2350 N N . ALA B 1 33 ? -12.205 68.488 49.098 1.00 26.83 33 ALA B N 1
ATOM 2351 C CA . ALA B 1 33 ? -11.380 68.673 47.910 1.00 26.57 33 ALA B CA 1
ATOM 2352 C C . ALA B 1 33 ? -10.513 69.914 48.032 1.00 27.42 33 ALA B C 1
ATOM 2353 O O . ALA B 1 33 ? -10.805 70.785 48.834 1.00 28.70 33 ALA B O 1
ATOM 2355 N N . PRO B 1 34 ? -9.433 70.004 47.236 1.00 27.66 34 PRO B N 1
ATOM 2356 C CA . PRO B 1 34 ? -8.556 71.170 47.283 1.00 29.74 34 PRO B CA 1
ATOM 2357 C C . PRO B 1 34 ? -9.360 72.412 46.903 1.00 32.56 34 PRO B C 1
ATOM 2358 O O . PRO B 1 34 ? -10.306 72.323 46.111 1.00 31.02 34 PRO B O 1
ATOM 2362 N N . GLU B 1 35 ? -8.989 73.556 47.470 1.00 34.12 35 GLU B N 1
ATOM 2363 C CA . GLU B 1 35 ? -9.688 74.795 47.184 1.00 39.21 35 GLU B CA 1
ATOM 2364 C C . GLU B 1 35 ? -9.430 75.271 45.752 1.00 42.36 35 GLU B C 1
ATOM 2365 O O . GLU B 1 35 ? -10.321 75.764 45.089 1.00 43.00 35 GLU B O 1
ATOM 2371 N N . SER B 1 36 ? -8.221 75.081 45.259 1.00 46.39 36 SER B N 1
ATOM 2372 C CA . SER B 1 36 ? -7.899 75.563 43.933 1.00 52.62 36 SER B CA 1
ATOM 2373 C C . SER B 1 36 ? -7.716 74.459 42.911 1.00 55.51 36 SER B C 1
ATOM 2374 O O . SER B 1 36 ? -7.599 73.286 43.266 1.00 56.00 36 SER B O 1
ATOM 2377 N N . PRO B 1 37 ? -7.689 74.825 41.613 1.00 58.89 37 PRO B N 1
ATOM 2378 C CA . PRO B 1 37 ? -7.508 73.851 40.525 1.00 60.70 37 PRO B CA 1
ATOM 2379 C C . PRO B 1 37 ? -6.085 73.303 40.576 1.00 63.15 37 PRO B C 1
ATOM 2380 O O . PRO B 1 37 ? -5.161 74.010 40.974 1.00 62.44 37 PRO B O 1
ATOM 2384 N N . LYS B 1 38 ? -5.902 72.047 40.170 1.00 66.88 38 LYS B N 1
ATOM 2385 C CA . LYS B 1 38 ? -4.577 71.429 40.216 1.00 69.72 38 LYS B CA 1
ATOM 2386 C C . LYS B 1 38 ? -3.508 72.206 39.453 1.00 70.41 38 LYS B C 1
ATOM 2387 O O . LYS B 1 38 ? -2.314 71.931 39.600 1.00 70.84 38 LYS B O 1
ATOM 2393 N N . SER B 1 39 ? -3.929 73.168 38.633 1.00 71.01 39 SER B N 1
ATOM 2394 C CA . SER B 1 39 ? -2.970 73.976 37.892 1.00 70.85 39 SER B CA 1
ATOM 2395 C C . SER B 1 39 ? -2.357 74.970 38.880 1.00 70.77 39 SER B C 1
ATOM 2396 O O . SER B 1 39 ? -1.471 75.739 38.515 1.00 71.40 39 SER B O 1
ATOM 2399 N N . ALA B 1 40 ? -2.842 74.949 40.125 1.00 69.79 40 ALA B N 1
ATOM 2400 C CA . ALA B 1 40 ? -2.352 75.833 41.189 1.00 69.13 40 ALA B CA 1
ATOM 2401 C C . ALA B 1 40 ? -1.603 75.004 42.238 1.00 68.77 40 ALA B C 1
ATOM 2402 O O . ALA B 1 40 ? -0.514 75.382 42.699 1.00 68.69 40 ALA B O 1
ATOM 2404 N N . THR B 1 41 ? -2.193 73.874 42.618 1.00 67.93 41 THR B N 1
ATOM 2405 C CA . THR B 1 41 ? -1.556 72.977 43.581 1.00 67.38 41 THR B CA 1
ATOM 2406 C C . THR B 1 41 ? -0.848 71.911 42.739 1.00 65.97 41 THR B C 1
ATOM 2407 O O . THR B 1 41 ? -1.384 71.453 41.721 1.00 66.53 41 THR B O 1
ATOM 2411 N N . GLY B 1 42 ? 0.357 71.525 43.136 1.00 63.82 42 GLY B N 1
ATOM 2412 C CA . GLY B 1 42 ? 1.047 70.497 42.377 1.00 61.28 42 GLY B CA 1
ATOM 2413 C C . GLY B 1 42 ? 0.355 69.162 42.611 1.00 59.42 42 GLY B C 1
ATOM 2414 O O . GLY B 1 42 ? -0.812 69.114 43.014 1.00 58.64 42 GLY B O 1
ATOM 2415 N N . LEU B 1 43 ? 1.076 68.076 42.353 1.00 57.72 43 LEU B N 1
ATOM 2416 C CA . LEU B 1 43 ? 0.561 66.730 42.547 1.00 55.52 43 LEU B CA 1
ATOM 2417 C C . LEU B 1 43 ? 1.398 66.131 43.682 1.00 53.18 43 LEU B C 1
ATOM 2418 O O . LEU B 1 43 ? 2.425 66.664 44.027 1.00 52.99 43 LEU B O 1
ATOM 2423 N N . GLY B 1 44 ? 0.961 65.047 44.288 1.00 51.88 44 GLY B N 1
ATOM 2424 C CA . GLY B 1 44 ? 1.770 64.478 45.347 1.00 49.99 44 GLY B CA 1
ATOM 2425 C C . GLY B 1 44 ? 1.626 65.014 46.768 1.00 48.53 44 GLY B C 1
ATOM 2426 O O . GLY B 1 44 ? 1.221 66.131 47.013 1.00 47.77 44 GLY B O 1
ATOM 2427 N N . ILE B 1 45 ? 1.982 64.145 47.704 1.00 47.95 45 ILE B N 1
ATOM 2428 C CA . ILE B 1 45 ? 1.960 64.352 49.143 1.00 45.94 45 ILE B CA 1
ATOM 2429 C C . ILE B 1 45 ? 2.643 65.663 49.569 1.00 43.55 45 ILE B C 1
ATOM 2430 O O . ILE B 1 45 ? 3.721 65.966 49.091 1.00 43.63 45 ILE B O 1
ATOM 2435 N N . THR B 1 46 ? 2.010 66.444 50.445 1.00 40.34 46 THR B N 1
ATOM 2436 C CA . THR B 1 46 ? 2.591 67.715 50.921 1.00 38.47 46 THR B CA 1
ATOM 2437 C C . THR B 1 46 ? 3.413 67.507 52.196 1.00 39.85 46 THR B C 1
ATOM 2438 O O . THR B 1 46 ? 2.843 67.387 53.274 1.00 40.36 46 THR B O 1
ATOM 2442 N N . LEU B 1 47 ? 4.738 67.464 52.083 1.00 39.52 47 LEU B N 1
ATOM 2443 C CA . LEU B 1 47 ? 5.605 67.286 53.263 1.00 42.41 47 LEU B CA 1
ATOM 2444 C C . LEU B 1 47 ? 6.213 68.590 53.815 1.00 42.32 47 LEU B C 1
ATOM 2445 O O . LEU B 1 47 ? 6.507 68.694 55.010 1.00 45.41 47 LEU B O 1
ATOM 2450 N N . HIS B 1 48 ? 6.365 69.594 52.965 1.00 41.56 48 HIS B N 1
ATOM 2451 C CA . HIS B 1 48 ? 6.982 70.842 53.384 1.00 41.82 48 HIS B CA 1
ATOM 2452 C C . HIS B 1 48 ? 6.178 71.811 54.252 1.00 40.90 48 HIS B C 1
ATOM 2453 O O . HIS B 1 48 ? 6.772 72.625 54.969 1.00 41.76 48 HIS B O 1
ATOM 2460 N N . LYS B 1 49 ? 4.853 71.760 54.188 1.00 36.68 49 LYS B N 1
ATOM 2461 C CA . LYS B 1 49 ? 4.059 72.700 54.974 1.00 34.10 49 LYS B CA 1
ATOM 2462 C C . LYS B 1 49 ? 2.785 72.061 55.510 1.00 32.04 49 LYS B C 1
ATOM 2463 O O . LYS B 1 49 ? 2.400 70.991 55.062 1.00 31.85 49 LYS B O 1
ATOM 2469 N N . PRO B 1 50 ? 2.144 72.690 56.506 1.00 28.67 50 PRO B N 1
ATOM 2470 C CA . PRO B 1 50 ? 0.894 72.143 57.063 1.00 28.08 50 PRO B CA 1
ATOM 2471 C C . PRO B 1 50 ? -0.279 72.584 56.174 1.00 27.22 50 PRO B C 1
ATOM 2472 O O . PRO B 1 50 ? -0.146 73.498 55.349 1.00 26.29 50 PRO B O 1
ATOM 2476 N N . LEU B 1 51 ? -1.426 71.938 56.338 1.00 26.76 51 LEU B N 1
ATOM 2477 C CA . LEU B 1 51 ? -2.591 72.275 55.539 1.00 26.51 51 LEU B CA 1
ATOM 2478 C C . LEU B 1 51 ? -3.720 72.939 56.333 1.00 26.24 51 LEU B C 1
ATOM 2479 O O . LEU B 1 51 ? -3.749 72.891 57.555 1.00 25.81 51 LEU B O 1
ATOM 2484 N N . ARG B 1 52 ? -4.667 73.550 55.627 1.00 27.52 52 ARG B N 1
ATOM 2485 C CA . ARG B 1 52 ? -5.794 74.170 56.274 1.00 30.11 52 ARG B CA 1
ATOM 2486 C C . ARG B 1 52 ? -7.010 73.514 55.651 1.00 32.28 52 ARG B C 1
ATOM 2487 O O . ARG B 1 52 ? -6.954 73.055 54.503 1.00 32.77 52 ARG B O 1
ATOM 2503 N N . TYR B 1 54 ? -11.361 74.081 55.373 1.00 35.95 54 TYR B N 1
ATOM 2504 C CA . TYR B 1 54 ? -12.469 74.958 55.735 1.00 39.97 54 TYR B CA 1
ATOM 2505 C C . TYR B 1 54 ? -13.764 74.643 54.967 1.00 41.42 54 TYR B C 1
ATOM 2506 O O . TYR B 1 54 ? -13.735 74.095 53.865 1.00 38.33 54 TYR B O 1
ATOM 2515 N N . GLU B 1 55 ? -14.898 74.989 55.572 1.00 43.96 55 GLU B N 1
ATOM 2516 C CA . GLU B 1 55 ? -16.194 74.748 54.959 1.00 46.71 55 GLU B CA 1
ATOM 2517 C C . GLU B 1 55 ? -16.529 75.757 53.887 1.00 46.99 55 GLU B C 1
ATOM 2518 O O . GLU B 1 55 ? -16.236 76.944 54.005 1.00 46.07 55 GLU B O 1
ATOM 2524 N N . VAL B 1 56 ? -17.141 75.260 52.826 1.00 45.90 56 VAL B N 1
ATOM 2525 C CA . VAL B 1 56 ? -17.563 76.100 51.751 1.00 47.55 56 VAL B CA 1
ATOM 2526 C C . VAL B 1 56 ? -18.997 75.695 51.475 1.00 49.50 56 VAL B C 1
ATOM 2527 O O . VAL B 1 56 ? -19.407 74.547 51.709 1.00 45.64 56 VAL B O 1
ATOM 2531 N N . ASP B 1 57 ? -19.772 76.656 51.004 1.00 53.18 57 ASP B N 1
ATOM 2532 C CA . ASP B 1 57 ? -21.159 76.395 50.695 1.00 58.05 57 ASP B CA 1
ATOM 2533 C C . ASP B 1 57 ? -21.306 76.362 49.183 1.00 59.69 57 ASP B C 1
ATOM 2534 O O . ASP B 1 57 ? -21.213 77.394 48.523 1.00 61.59 57 ASP B O 1
ATOM 2539 N N . LEU B 1 58 ? -21.497 75.171 48.629 1.00 61.12 58 LEU B N 1
ATOM 2540 C CA . LEU B 1 58 ? -21.672 75.035 47.193 1.00 62.81 58 LEU B CA 1
ATOM 2541 C C . LEU B 1 58 ? -23.147 75.211 46.867 1.00 65.08 58 LEU B C 1
ATOM 2542 O O . LEU B 1 58 ? -23.652 74.640 45.896 1.00 65.78 58 LEU B O 1
ATOM 2547 N N . CYS B 1 59 ? -23.816 76.014 47.699 1.00 66.84 59 CYS B N 1
ATOM 2548 C CA . CYS B 1 59 ? -25.236 76.323 47.576 1.00 68.86 59 CYS B CA 1
ATOM 2549 C C . CYS B 1 59 ? -26.086 75.092 47.339 1.00 68.02 59 CYS B C 1
ATOM 2550 O O . CYS B 1 59 ? -26.234 74.613 46.216 1.00 67.19 59 CYS B O 1
ATOM 2553 N N . GLY B 1 60 ? -26.661 74.592 48.421 1.00 66.96 60 GLY B N 1
ATOM 2554 C CA . GLY B 1 60 ? -27.482 73.408 48.324 1.00 65.55 60 GLY B CA 1
ATOM 2555 C C . GLY B 1 60 ? -26.820 72.383 49.212 1.00 64.44 60 GLY B C 1
ATOM 2556 O O . GLY B 1 60 ? -27.479 71.493 49.769 1.00 65.60 60 GLY B O 1
ATOM 2557 N N . PHE B 1 61 ? -25.502 72.505 49.343 1.00 61.27 61 PHE B N 1
ATOM 2558 C CA . PHE B 1 61 ? -24.771 71.583 50.182 1.00 58.07 61 PHE B CA 1
ATOM 2559 C C . PHE B 1 61 ? -23.398 72.126 50.538 1.00 54.67 61 PHE B C 1
ATOM 2560 O O . PHE B 1 61 ? -22.858 72.995 49.861 1.00 52.96 61 PHE B O 1
ATOM 2568 N N . ARG B 1 62 ? -22.860 71.595 51.625 1.00 51.31 62 ARG B N 1
ATOM 2569 C CA . ARG B 1 62 ? -21.582 72.007 52.156 1.00 48.98 62 ARG B CA 1
ATOM 2570 C C . ARG B 1 62 ? -20.459 71.048 51.774 1.00 45.65 62 ARG B C 1
ATOM 2571 O O . ARG B 1 62 ? -20.679 69.857 51.543 1.00 44.51 62 ARG B O 1
ATOM 2579 N N . ALA B 1 63 ? -19.248 71.581 51.732 1.00 41.35 63 ALA B N 1
ATOM 2580 C CA . ALA B 1 63 ? -18.083 70.786 51.407 1.00 37.80 63 ALA B CA 1
ATOM 2581 C C . ALA B 1 63 ? -16.941 71.365 52.203 1.00 36.39 63 ALA B C 1
ATOM 2582 O O . ALA B 1 63 ? -17.048 72.487 52.744 1.00 34.46 63 ALA B O 1
ATOM 2584 N N . ILE B 1 64 ? -15.856 70.604 52.269 1.00 31.72 64 ILE B N 1
ATOM 2585 C CA . ILE B 1 64 ? -14.665 71.050 52.925 1.00 31.62 64 ILE B CA 1
ATOM 2586 C C . ILE B 1 64 ? -13.599 71.269 51.855 1.00 30.33 64 ILE B C 1
ATOM 2587 O O . ILE B 1 64 ? -13.342 70.386 51.027 1.00 28.63 64 ILE B O 1
ATOM 2592 N N . ALA B 1 65 ? -13.003 72.458 51.869 1.00 29.16 65 ALA B N 1
ATOM 2593 C CA . ALA B 1 65 ? -11.957 72.823 50.919 1.00 28.18 65 ALA B CA 1
ATOM 2594 C C . ALA B 1 65 ? -10.652 72.736 51.675 1.00 29.07 65 ALA B C 1
ATOM 2595 O O . ALA B 1 65 ? -10.616 73.088 52.855 1.00 28.78 65 ALA B O 1
ATOM 2597 N N . THR B 1 66 ? -9.587 72.283 51.022 1.00 26.95 66 THR B N 1
ATOM 2598 C CA . THR B 1 66 ? -8.286 72.162 51.699 1.00 26.79 66 THR B CA 1
ATOM 2599 C C . THR B 1 66 ? -7.268 73.034 50.952 1.00 27.32 66 THR B C 1
ATOM 2600 O O . THR B 1 66 ? -7.513 73.504 49.831 1.00 26.92 66 THR B O 1
ATOM 2604 N N . SER B 1 67 ? -6.118 73.229 51.559 1.00 25.59 67 SER B N 1
ATOM 2605 C CA . SER B 1 67 ? -5.081 74.012 50.928 1.00 26.85 67 SER B CA 1
ATOM 2606 C C . SER B 1 67 ? -4.046 73.019 50.389 1.00 27.71 67 SER B C 1
ATOM 2607 O O . SER B 1 67 ? -2.943 73.411 50.038 1.00 28.48 67 SER B O 1
ATOM 2610 N N . GLY B 1 68 ? -4.388 71.738 50.340 1.00 25.48 68 GLY B N 1
ATOM 2611 C CA . GLY B 1 68 ? -3.409 70.769 49.866 1.00 27.67 68 GLY B CA 1
ATOM 2612 C C . GLY B 1 68 ? -3.560 70.320 48.409 1.00 27.98 68 GLY B C 1
ATOM 2613 O O . GLY B 1 68 ? -4.255 70.960 47.608 1.00 27.30 68 GLY B O 1
ATOM 2614 N N . THR B 1 69 ? -2.900 69.213 48.062 1.00 26.06 69 THR B N 1
ATOM 2615 C CA . THR B 1 69 ? -3.004 68.659 46.703 1.00 26.68 69 THR B CA 1
ATOM 2616 C C . THR B 1 69 ? -4.073 67.561 46.742 1.00 25.59 69 THR B C 1
ATOM 2617 O O . THR B 1 69 ? -4.546 67.186 47.806 1.00 25.93 69 THR B O 1
ATOM 2621 N N . PRO B 1 70 ? -4.456 67.018 45.580 1.00 25.25 70 PRO B N 1
ATOM 2622 C CA . PRO B 1 70 ? -5.462 65.953 45.590 1.00 25.22 70 PRO B CA 1
ATOM 2623 C C . PRO B 1 70 ? -4.907 64.676 46.291 1.00 25.14 70 PRO B C 1
ATOM 2624 O O . PRO B 1 70 ? -5.677 63.861 46.759 1.00 27.85 70 PRO B O 1
ATOM 2628 N N . SER B 1 71 ? -3.587 64.485 46.340 1.00 25.85 71 SER B N 1
ATOM 2629 C CA . SER B 1 71 ? -3.036 63.304 47.037 1.00 29.44 71 SER B CA 1
ATOM 2630 C C . SER B 1 71 ? -3.252 63.382 48.575 1.00 30.93 71 SER B C 1
ATOM 2631 O O . SER B 1 71 ? -3.392 62.335 49.248 1.00 30.76 71 SER B O 1
ATOM 2634 N N . ASP B 1 72 ? -3.257 64.619 49.110 1.00 27.71 72 ASP B N 1
ATOM 2635 C CA . ASP B 1 72 ? -3.420 64.871 50.549 1.00 27.14 72 ASP B CA 1
ATOM 2636 C C . ASP B 1 72 ? -4.853 64.626 51.014 1.00 28.19 72 ASP B C 1
ATOM 2637 O O . ASP B 1 72 ? -5.114 64.308 52.184 1.00 28.48 72 ASP B O 1
ATOM 2642 N N . THR B 1 73 ? -5.788 64.778 50.090 1.00 28.19 73 THR B N 1
ATOM 2643 C CA . THR B 1 73 ? -7.203 64.672 50.424 1.00 27.91 73 THR B CA 1
ATOM 2644 C C . THR B 1 73 ? -7.656 63.507 51.305 1.00 27.18 73 THR B C 1
ATOM 2645 O O . THR B 1 73 ? -8.306 63.736 52.331 1.00 26.34 73 THR B O 1
ATOM 2649 N N . VAL B 1 74 ? -7.352 62.275 50.897 1.00 25.10 74 VAL B N 1
ATOM 2650 C CA . VAL B 1 74 ? -7.779 61.118 51.669 1.00 28.39 74 VAL B CA 1
ATOM 2651 C C . VAL B 1 74 ? -7.304 61.144 53.121 1.00 28.29 74 VAL B C 1
ATOM 2652 O O . VAL B 1 74 ? -8.042 60.760 54.026 1.00 29.82 74 VAL B O 1
ATOM 2656 N N . TYR B 1 75 ? -6.064 61.571 53.331 1.00 27.12 75 TYR B N 1
ATOM 2657 C CA . TYR B 1 75 ? -5.505 61.644 54.657 1.00 27.77 75 TYR B CA 1
ATOM 2658 C C . TYR B 1 75 ? -6.238 62.695 55.507 1.00 26.81 75 TYR B C 1
ATOM 2659 O O . TYR B 1 75 ? -6.495 62.446 56.681 1.00 27.09 75 TYR B O 1
ATOM 2668 N N . LEU B 1 76 ? -6.520 63.860 54.928 1.00 23.26 76 LEU B N 1
ATOM 2669 C CA . LEU B 1 76 ? -7.210 64.918 55.659 1.00 26.59 76 LEU B CA 1
ATOM 2670 C C . LEU B 1 76 ? -8.634 64.467 55.925 1.00 27.21 76 LEU B C 1
ATOM 2671 O O . LEU B 1 76 ? -9.141 64.618 57.042 1.00 26.59 76 LEU B O 1
ATOM 2676 N N . ALA B 1 77 ? -9.255 63.901 54.890 1.00 25.35 77 ALA B N 1
ATOM 2677 C CA . ALA B 1 77 ? -10.630 63.433 54.985 1.00 26.56 77 ALA B CA 1
ATOM 2678 C C . ALA B 1 77 ? -10.781 62.367 56.041 1.00 26.56 77 ALA B C 1
ATOM 2679 O O . ALA B 1 77 ? -11.716 62.401 56.838 1.00 26.39 77 ALA B O 1
ATOM 2681 N N . THR B 1 78 ? -9.860 61.417 56.048 1.00 28.51 78 THR B N 1
ATOM 2682 C CA . THR B 1 78 ? -9.912 60.334 57.013 1.00 29.99 78 THR B CA 1
ATOM 2683 C C . THR B 1 78 ? -9.763 60.901 58.416 1.00 29.47 78 THR B C 1
ATOM 2684 O O . THR B 1 78 ? -10.396 60.429 59.355 1.00 30.81 78 THR B O 1
ATOM 2688 N N . PHE B 1 79 ? -8.865 61.855 58.562 1.00 27.72 79 PHE B N 1
ATOM 2689 C CA . PHE B 1 79 ? -8.672 62.476 59.853 1.00 29.59 79 PHE B CA 1
ATOM 2690 C C . PHE B 1 79 ? -9.976 63.213 60.277 1.00 30.79 79 PHE B C 1
ATOM 2691 O O . PHE B 1 79 ? -10.442 63.093 61.403 1.00 30.64 79 PHE B O 1
ATOM 2699 N N . GLY B 1 80 ? -10.545 63.980 59.355 1.00 32.77 80 GLY B N 1
ATOM 2700 C CA . GLY B 1 80 ? -11.757 64.716 59.650 1.00 34.80 80 GLY B CA 1
ATOM 2701 C C . GLY B 1 80 ? -12.876 63.784 60.047 1.00 35.68 80 GLY B C 1
ATOM 2702 O O . GLY B 1 80 ? -13.671 64.106 60.932 1.00 36.62 80 GLY B O 1
ATOM 2703 N N . LEU B 1 81 ? -12.919 62.609 59.423 1.00 35.76 81 LEU B N 1
ATOM 2704 C CA . LEU B 1 81 ? -13.972 61.645 59.683 1.00 36.73 81 LEU B CA 1
ATOM 2705 C C . LEU B 1 81 ? -13.781 60.856 60.967 1.00 38.75 81 LEU B C 1
ATOM 2706 O O . LEU B 1 81 ? -14.751 60.479 61.634 1.00 38.97 81 LEU B O 1
ATOM 2711 N N . GLY B 1 82 ? -12.530 60.596 61.304 1.00 39.19 82 GLY B N 1
ATOM 2712 C CA . GLY B 1 82 ? -12.250 59.805 62.484 1.00 40.38 82 GLY B CA 1
ATOM 2713 C C . GLY B 1 82 ? -11.996 58.361 62.084 1.00 40.38 82 GLY B C 1
ATOM 2714 O O . GLY B 1 82 ? -11.599 57.548 62.906 1.00 39.88 82 GLY B O 1
ATOM 2715 N N . ARG B 1 83 ? -12.217 58.037 60.815 1.00 40.45 83 ARG B N 1
ATOM 2716 C CA . ARG B 1 83 ? -11.983 56.670 60.345 1.00 41.12 83 ARG B CA 1
ATOM 2717 C C . ARG B 1 83 ? -11.888 56.668 58.810 1.00 39.54 83 ARG B C 1
ATOM 2718 O O . ARG B 1 83 ? -12.100 57.702 58.166 1.00 38.77 83 ARG B O 1
ATOM 2726 N N . LYS B 1 84 ? -11.570 55.512 58.233 1.00 39.60 84 LYS B N 1
ATOM 2727 C CA . LYS B 1 84 ? -11.456 55.394 56.771 1.00 39.30 84 LYS B CA 1
ATOM 2728 C C . LYS B 1 84 ? -12.834 55.225 56.105 1.00 38.69 84 LYS B C 1
ATOM 2729 O O . LYS B 1 84 ? -13.731 54.565 56.645 1.00 36.96 84 LYS B O 1
ATOM 2735 N N . TYR B 1 85 ? -12.974 55.826 54.922 1.00 36.58 85 TYR B N 1
ATOM 2736 C CA . TYR B 1 85 ? -14.190 55.755 54.112 1.00 35.13 85 TYR B CA 1
ATOM 2737 C C . TYR B 1 85 ? -14.343 54.373 53.473 1.00 33.70 85 TYR B C 1
ATOM 2738 O O . TYR B 1 85 ? -13.384 53.640 53.332 1.00 35.13 85 TYR B O 1
ATOM 2747 N N . ASP B 1 86 ? -15.559 54.015 53.098 1.00 32.35 86 ASP B N 1
ATOM 2748 C CA . ASP B 1 86 ? -15.791 52.737 52.446 1.00 31.93 86 ASP B CA 1
ATOM 2749 C C . ASP B 1 86 ? -15.439 52.802 50.960 1.00 29.97 86 ASP B C 1
ATOM 2750 O O . ASP B 1 86 ? -15.175 51.781 50.325 1.00 29.10 86 ASP B O 1
ATOM 2755 N N . ILE B 1 87 ? -15.466 53.997 50.392 1.00 27.08 87 ILE B N 1
ATOM 2756 C CA . ILE B 1 87 ? -15.103 54.146 48.985 1.00 25.91 87 ILE B CA 1
ATOM 2757 C C . ILE B 1 87 ? -14.779 55.616 48.718 1.00 26.19 87 ILE B C 1
ATOM 2758 O O . ILE B 1 87 ? -15.330 56.514 49.368 1.00 25.87 87 ILE B O 1
ATOM 2763 N N . VAL B 1 88 ? -13.834 55.845 47.814 1.00 24.23 88 VAL B N 1
ATOM 2764 C CA . VAL B 1 88 ? -13.475 57.195 47.416 1.00 23.81 88 VAL B CA 1
ATOM 2765 C C . VAL B 1 88 ? -13.824 57.323 45.903 1.00 23.25 88 VAL B C 1
ATOM 2766 O O . VAL B 1 88 ? -13.484 56.448 45.081 1.00 21.58 88 VAL B O 1
ATOM 2770 N N . LEU B 1 89 ? -14.581 58.364 45.567 1.00 20.50 89 LEU B N 1
ATOM 2771 C CA . LEU B 1 89 ? -14.992 58.614 44.188 1.00 21.49 89 LEU B CA 1
ATOM 2772 C C . LEU B 1 89 ? -14.304 59.921 43.860 1.00 22.99 89 LEU B C 1
ATOM 2773 O O . LEU B 1 89 ? -14.455 60.917 44.574 1.00 22.38 89 LEU B O 1
ATOM 2778 N N . SER B 1 90 ? -13.551 59.931 42.789 1.00 23.12 90 SER B N 1
ATOM 2779 C CA . SER B 1 90 ? -12.831 61.143 42.463 1.00 23.42 90 SER B CA 1
ATOM 2780 C C . SER B 1 90 ? -13.298 61.673 41.150 1.00 23.75 90 SER B C 1
ATOM 2781 O O . SER B 1 90 ? -13.347 60.960 40.104 1.00 22.15 90 SER B O 1
ATOM 2784 N N . GLY B 1 91 ? -13.647 62.943 41.206 1.00 23.93 91 GLY B N 1
ATOM 2785 C CA . GLY B 1 91 ? -14.037 63.562 39.999 1.00 24.33 91 GLY B CA 1
ATOM 2786 C C . GLY B 1 91 ? -15.331 64.279 39.800 1.00 30.27 91 GLY B C 1
ATOM 2787 O O . GLY B 1 91 ? -15.898 65.030 40.599 1.00 28.24 91 GLY B O 1
ATOM 2788 N N . ILE B 1 92 ? -15.431 64.072 38.498 1.00 33.11 92 ILE B N 1
ATOM 2789 C CA . ILE B 1 92 ? -16.116 64.282 37.263 1.00 29.88 92 ILE B CA 1
ATOM 2790 C C . ILE B 1 92 ? -15.160 65.376 36.864 1.00 26.85 92 ILE B C 1
ATOM 2791 O O . ILE B 1 92 ? -15.426 66.561 37.003 1.00 25.25 92 ILE B O 1
ATOM 2796 N N . ASN B 1 93 ? -13.998 64.923 36.423 1.00 24.37 93 ASN B N 1
ATOM 2797 C CA . ASN B 1 93 ? -12.955 65.803 35.952 1.00 26.45 93 ASN B CA 1
ATOM 2798 C C . ASN B 1 93 ? -13.381 66.415 34.612 1.00 27.43 93 ASN B C 1
ATOM 2799 O O . ASN B 1 93 ? -14.027 65.750 33.782 1.00 25.02 93 ASN B O 1
ATOM 2804 N N . LEU B 1 94 ? -13.063 67.693 34.437 1.00 27.70 94 LEU B N 1
ATOM 2805 C CA . LEU B 1 94 ? -13.357 68.400 33.182 1.00 29.63 94 LEU B CA 1
ATOM 2806 C C . LEU B 1 94 ? -12.170 68.065 32.264 1.00 28.99 94 LEU B C 1
ATOM 2807 O O . LEU B 1 94 ? -11.080 68.638 32.364 1.00 26.67 94 LEU B O 1
ATOM 2812 N N . GLY B 1 95 ? -12.386 67.102 31.389 1.00 27.90 95 GLY B N 1
ATOM 2813 C CA . GLY B 1 95 ? -11.320 66.681 30.505 1.00 29.71 95 GLY B CA 1
ATOM 2814 C C . GLY B 1 95 ? -11.089 65.193 30.728 1.00 30.69 95 GLY B C 1
ATOM 2815 O O . GLY B 1 95 ? -11.236 64.690 31.845 1.00 31.06 95 GLY B O 1
ATOM 2816 N N . ASP B 1 96 ? -10.726 64.478 29.675 1.00 31.37 96 ASP B N 1
ATOM 2817 C CA . ASP B 1 96 ? -10.497 63.043 29.822 1.00 33.63 96 ASP B CA 1
ATOM 2818 C C . ASP B 1 96 ? -9.125 62.779 30.461 1.00 32.76 96 ASP B C 1
ATOM 2819 O O . ASP B 1 96 ? -8.214 63.614 30.365 1.00 33.06 96 ASP B O 1
ATOM 2824 N N . ASN B 1 97 ? -8.979 61.628 31.117 1.00 29.48 97 ASN B N 1
ATOM 2825 C CA . ASN B 1 97 ? -7.697 61.275 31.708 1.00 30.11 97 ASN B CA 1
ATOM 2826 C C . ASN B 1 97 ? -7.182 59.989 31.069 1.00 29.04 97 ASN B C 1
ATOM 2827 O O . ASN B 1 97 ? -6.673 59.122 31.754 1.00 31.00 97 ASN B O 1
ATOM 2832 N N . THR B 1 98 ? -7.288 59.867 29.750 1.00 29.08 98 THR B N 1
ATOM 2833 C CA . THR B 1 98 ? -6.835 58.630 29.108 1.00 28.35 98 THR B CA 1
ATOM 2834 C C . THR B 1 98 ? -5.317 58.593 28.840 1.00 28.47 98 THR B C 1
ATOM 2835 O O . THR B 1 98 ? -4.663 59.646 28.648 1.00 29.99 98 THR B O 1
ATOM 2839 N N . SER B 1 99 ? -4.788 57.369 28.849 1.00 27.14 99 SER B N 1
ATOM 2840 C CA . SER B 1 99 ? -3.376 57.035 28.631 1.00 25.81 99 SER B CA 1
ATOM 2841 C C . SER B 1 99 ? -2.547 57.142 29.912 1.00 24.92 99 SER B C 1
ATOM 2842 O O . SER B 1 99 ? -2.798 57.994 30.767 1.00 22.77 99 SER B O 1
ATOM 2845 N N . LEU B 1 100 ? -1.538 56.279 30.023 1.00 25.49 100 LEU B N 1
ATOM 2846 C CA . LEU B 1 100 ? -0.666 56.259 31.198 1.00 26.90 100 LEU B CA 1
ATOM 2847 C C . LEU B 1 100 ? 0.079 57.583 31.357 1.00 27.03 100 LEU B C 1
ATOM 2848 O O . LEU B 1 100 ? 0.316 58.062 32.469 1.00 27.22 100 LEU B O 1
ATOM 2853 N N . GLN B 1 101 ? 0.442 58.187 30.238 1.00 27.00 101 GLN B N 1
ATOM 2854 C CA . GLN B 1 101 ? 1.172 59.462 30.272 1.00 26.22 101 GLN B CA 1
ATOM 2855 C C . GLN B 1 101 ? 0.392 60.516 31.090 1.00 25.83 101 GLN B C 1
ATOM 2856 O O . GLN B 1 101 ? 0.965 61.222 31.922 1.00 25.96 101 GLN B O 1
ATOM 2862 N N . VAL B 1 102 ? -0.918 60.603 30.847 1.00 27.19 102 VAL B N 1
ATOM 2863 C CA . VAL B 1 102 ? -1.814 61.538 31.559 1.00 27.17 102 VAL B CA 1
ATOM 2864 C C . VAL B 1 102 ? -2.180 61.022 32.978 1.00 28.12 102 VAL B C 1
ATOM 2865 O O . VAL B 1 102 ? -2.196 61.792 33.937 1.00 30.38 102 VAL B O 1
ATOM 2869 N N . ILE B 1 103 ? -2.469 59.722 33.098 1.00 27.15 103 ILE B N 1
ATOM 2870 C CA . ILE B 1 103 ? -2.858 59.104 34.371 1.00 24.95 103 ILE B CA 1
ATOM 2871 C C . ILE B 1 103 ? -1.794 59.387 35.430 1.00 27.47 103 ILE B C 1
ATOM 2872 O O . ILE B 1 103 ? -2.110 59.758 36.583 1.00 25.10 103 ILE B O 1
ATOM 2877 N N . LEU B 1 104 ? -0.534 59.236 35.021 1.00 27.59 104 LEU B N 1
ATOM 2878 C CA . LEU B 1 104 ? 0.582 59.473 35.911 1.00 31.11 104 LEU B CA 1
ATOM 2879 C C . LEU B 1 104 ? 0.762 60.952 36.288 1.00 33.25 104 LEU B C 1
ATOM 2880 O O . LEU B 1 104 ? 1.561 61.283 37.159 1.00 36.02 104 LEU B O 1
ATOM 2885 N N . SER B 1 105 ? 0.053 61.871 35.661 1.00 32.33 105 SER B N 1
ATOM 2886 C CA . SER B 1 105 ? 0.253 63.234 36.122 1.00 33.02 105 SER B CA 1
ATOM 2887 C C . SER B 1 105 ? -1.078 63.891 36.408 1.00 32.83 105 SER B C 1
ATOM 2888 O O . SER B 1 105 ? -1.198 65.104 36.406 1.00 32.06 105 SER B O 1
ATOM 2891 N N . SER B 1 106 ? -2.071 63.059 36.703 1.00 31.44 106 SER B N 1
ATOM 2892 C CA . SER B 1 106 ? -3.423 63.518 36.939 1.00 31.61 106 SER B CA 1
ATOM 2893 C C . SER B 1 106 ? -3.759 63.638 38.428 1.00 30.58 106 SER B C 1
ATOM 2894 O O . SER B 1 106 ? -3.584 62.693 39.148 1.00 29.14 106 SER B O 1
ATOM 2897 N N . GLY B 1 107 ? -4.222 64.804 38.874 1.00 28.56 107 GLY B N 1
ATOM 2898 C CA . GLY B 1 107 ? -4.640 64.936 40.263 1.00 29.48 107 GLY B CA 1
ATOM 2899 C C . GLY B 1 107 ? -5.915 64.115 40.524 1.00 29.66 107 GLY B C 1
ATOM 2900 O O . GLY B 1 107 ? -6.128 63.636 41.642 1.00 29.72 107 GLY B O 1
ATOM 2901 N N . THR B 1 108 ? -6.760 63.942 39.505 1.00 28.61 108 THR B N 1
ATOM 2902 C CA . THR B 1 108 ? -7.999 63.147 39.655 1.00 28.85 108 THR B CA 1
ATOM 2903 C C . THR B 1 108 ? -7.652 61.701 40.090 1.00 28.01 108 THR B C 1
ATOM 2904 O O . THR B 1 108 ? -8.248 61.156 41.031 1.00 27.39 108 THR B O 1
ATOM 2908 N N . LEU B 1 109 ? -6.699 61.105 39.376 1.00 24.86 109 LEU B N 1
ATOM 2909 C CA . LEU B 1 109 ? -6.223 59.748 39.635 1.00 26.43 109 LEU B CA 1
ATOM 2910 C C . LEU B 1 109 ? -5.329 59.751 40.891 1.00 27.45 109 LEU B C 1
ATOM 2911 O O . LEU B 1 109 ? -5.350 58.786 41.660 1.00 28.20 109 LEU B O 1
ATOM 2916 N N . GLY B 1 110 ? -4.558 60.833 41.101 1.00 27.39 110 GLY B N 1
ATOM 2917 C CA . GLY B 1 110 ? -3.713 60.928 42.291 1.00 26.90 110 GLY B CA 1
ATOM 2918 C C . GLY B 1 110 ? -4.481 60.730 43.595 1.00 28.32 110 GLY B C 1
ATOM 2919 O O . GLY B 1 110 ? -4.025 60.022 44.514 1.00 29.48 110 GLY B O 1
ATOM 2920 N N . ALA B 1 111 ? -5.673 61.321 43.685 1.00 29.16 111 ALA B N 1
ATOM 2921 C CA . ALA B 1 111 ? -6.488 61.177 44.883 1.00 28.93 111 ALA B CA 1
ATOM 2922 C C . ALA B 1 111 ? -6.926 59.722 45.030 1.00 29.15 111 ALA B C 1
ATOM 2923 O O . ALA B 1 111 ? -6.901 59.182 46.127 1.00 28.86 111 ALA B O 1
ATOM 2925 N N . ALA B 1 112 ? -7.316 59.064 43.929 1.00 28.60 112 ALA B N 1
ATOM 2926 C CA . ALA B 1 112 ? -7.727 57.648 44.024 1.00 25.27 112 ALA B CA 1
ATOM 2927 C C . ALA B 1 112 ? -6.507 56.761 44.331 1.00 25.72 112 ALA B C 1
ATOM 2928 O O . ALA B 1 112 ? -6.621 55.758 45.059 1.00 26.49 112 ALA B O 1
ATOM 2930 N N . PHE B 1 113 ? -5.331 57.115 43.807 1.00 25.14 113 PHE B N 1
ATOM 2931 C CA . PHE B 1 113 ? -4.141 56.290 44.098 1.00 26.27 113 PHE B CA 1
ATOM 2932 C C . PHE B 1 113 ? -3.805 56.262 45.595 1.00 25.07 113 PHE B C 1
ATOM 2933 O O . PHE B 1 113 ? -3.565 55.188 46.152 1.00 24.97 113 PHE B O 1
ATOM 2941 N N . GLN B 1 114 ? -3.792 57.417 46.258 1.00 24.49 114 GLN B N 1
ATOM 2942 C CA . GLN B 1 114 ? -3.478 57.385 47.684 1.00 24.56 114 GLN B CA 1
ATOM 2943 C C . GLN B 1 114 ? -4.571 56.598 48.439 1.00 25.80 114 GLN B C 1
ATOM 2944 O O . GLN B 1 114 ? -4.261 55.823 49.333 1.00 25.63 114 GLN B O 1
ATOM 2950 N N . ALA B 1 115 ? -5.839 56.780 48.077 1.00 24.30 115 ALA B N 1
ATOM 2951 C CA . ALA B 1 115 ? -6.914 56.039 48.746 1.00 24.41 115 ALA B CA 1
ATOM 2952 C C . ALA B 1 115 ? -6.644 54.535 48.593 1.00 23.58 115 ALA B C 1
ATOM 2953 O O . ALA B 1 115 ? -6.710 53.796 49.556 1.00 22.77 115 ALA B O 1
ATOM 2955 N N . ALA B 1 116 ? -6.351 54.102 47.372 1.00 23.90 116 ALA B N 1
ATOM 2956 C CA . ALA B 1 116 ? -6.091 52.684 47.102 1.00 26.19 116 ALA B CA 1
ATOM 2957 C C . ALA B 1 116 ? -4.904 52.163 47.909 1.00 27.39 116 ALA B C 1
ATOM 2958 O O . ALA B 1 116 ? -4.928 51.024 48.381 1.00 28.53 116 ALA B O 1
ATOM 2960 N N . LEU B 1 117 ? -3.872 52.986 48.075 1.00 27.12 117 LEU B N 1
ATOM 2961 C CA . LEU B 1 117 ? -2.695 52.547 48.826 1.00 28.75 117 LEU B CA 1
ATOM 2962 C C . LEU B 1 117 ? -3.041 52.370 50.307 1.00 30.03 117 LEU B C 1
ATOM 2963 O O . LEU B 1 117 ? -2.336 51.641 51.021 1.00 30.53 117 LEU B O 1
ATOM 2968 N N . LEU B 1 118 ? -4.117 53.032 50.750 1.00 30.40 118 LEU B N 1
ATOM 2969 C CA . LEU B 1 118 ? -4.608 52.916 52.133 1.00 31.38 118 LEU B CA 1
ATOM 2970 C C . LEU B 1 118 ? -5.599 51.766 52.252 1.00 32.38 118 LEU B C 1
ATOM 2971 O O . LEU B 1 118 ? -6.244 51.601 53.298 1.00 34.14 118 LEU B O 1
ATOM 2976 N N . GLY B 1 119 ? -5.739 50.984 51.183 1.00 32.07 119 GLY B N 1
ATOM 2977 C CA . GLY B 1 119 ? -6.672 49.872 51.213 1.00 32.01 119 GLY B CA 1
ATOM 2978 C C . GLY B 1 119 ? -8.124 50.265 50.942 1.00 32.36 119 GLY B C 1
ATOM 2979 O O . GLY B 1 119 ? -9.012 49.444 51.118 1.00 32.36 119 GLY B O 1
ATOM 2980 N N . ILE B 1 120 ? -8.387 51.494 50.488 1.00 30.26 120 ILE B N 1
ATOM 2981 C CA . ILE B 1 120 ? -9.769 51.904 50.228 1.00 27.90 120 ILE B CA 1
ATOM 2982 C C . ILE B 1 120 ? -10.153 51.818 48.745 1.00 28.37 120 ILE B C 1
ATOM 2983 O O . ILE B 1 120 ? -9.408 52.275 47.867 1.00 26.25 120 ILE B O 1
ATOM 2988 N N . PRO B 1 121 ? -11.313 51.205 48.446 1.00 27.48 121 PRO B N 1
ATOM 2989 C CA . PRO B 1 121 ? -11.842 51.057 47.089 1.00 28.25 121 PRO B CA 1
ATOM 2990 C C . PRO B 1 121 ? -11.847 52.467 46.455 1.00 27.05 121 PRO B C 1
ATOM 2991 O O . PRO B 1 121 ? -12.245 53.427 47.116 1.00 25.80 121 PRO B O 1
ATOM 2995 N N . ALA B 1 122 ? -11.408 52.598 45.199 1.00 26.09 122 ALA B N 1
ATOM 2996 C CA . ALA B 1 122 ? -11.361 53.910 44.588 1.00 24.86 122 ALA B CA 1
ATOM 2997 C C . ALA B 1 122 ? -11.705 53.949 43.098 1.00 24.96 122 ALA B C 1
ATOM 2998 O O . ALA B 1 122 ? -11.298 53.084 42.316 1.00 26.01 122 ALA B O 1
ATOM 3000 N N . LEU B 1 123 ? -12.514 54.937 42.731 1.00 24.94 123 LEU B N 1
ATOM 3001 C CA . LEU B 1 123 ? -12.914 55.150 41.329 1.00 24.72 123 LEU B CA 1
ATOM 3002 C C . LEU B 1 123 ? -12.692 56.603 40.930 1.00 24.44 123 LEU B C 1
ATOM 3003 O O . LEU B 1 123 ? -12.899 57.516 41.728 1.00 24.35 123 LEU B O 1
ATOM 3008 N N . ALA B 1 124 ? -12.288 56.804 39.680 1.00 23.50 124 ALA B N 1
ATOM 3009 C CA . ALA B 1 124 ? -12.061 58.131 39.163 1.00 23.76 124 ALA B CA 1
ATOM 3010 C C . ALA B 1 124 ? -12.989 58.296 37.941 1.00 23.24 124 ALA B C 1
ATOM 3011 O O . ALA B 1 124 ? -13.170 57.363 37.162 1.00 21.35 124 ALA B O 1
ATOM 3013 N N . TYR B 1 125 ? -13.558 59.487 37.784 1.00 21.49 125 TYR B N 1
ATOM 3014 C CA . TYR B 1 125 ? -14.461 59.764 36.670 1.00 22.52 125 TYR B CA 1
ATOM 3015 C C . TYR B 1 125 ? -14.025 61.021 35.927 1.00 22.26 125 TYR B C 1
ATOM 3016 O O . TYR B 1 125 ? -13.774 62.052 36.550 1.00 21.73 125 TYR B O 1
ATOM 3025 N N . SER B 1 126 ? -13.951 60.939 34.605 1.00 22.71 126 SER B N 1
ATOM 3026 C CA . SER B 1 126 ? -13.507 62.076 33.820 1.00 25.47 126 SER B CA 1
ATOM 3027 C C . SER B 1 126 ? -14.399 62.147 32.625 1.00 26.18 126 SER B C 1
ATOM 3028 O O . SER B 1 126 ? -14.921 61.138 32.173 1.00 26.87 126 SER B O 1
ATOM 3031 N N . ALA B 1 127 ? -14.562 63.349 32.103 1.00 26.25 127 ALA B N 1
ATOM 3032 C CA . ALA B 1 127 ? -15.426 63.542 30.952 1.00 27.57 127 ALA B CA 1
ATOM 3033 C C . ALA B 1 127 ? -14.690 64.321 29.874 1.00 29.00 127 ALA B C 1
ATOM 3034 O O . ALA B 1 127 ? -14.046 65.338 30.141 1.00 28.18 127 ALA B O 1
ATOM 3036 N N . TYR B 1 128 ? -14.774 63.819 28.649 1.00 31.87 128 TYR B N 1
ATOM 3037 C CA . TYR B 1 128 ? -14.151 64.465 27.491 1.00 34.37 128 TYR B CA 1
ATOM 3038 C C . TYR B 1 128 ? -15.036 65.639 27.023 1.00 35.56 128 TYR B C 1
ATOM 3039 O O . TYR B 1 128 ? -15.853 65.472 26.083 1.00 35.02 128 TYR B O 1
ATOM 3048 N N . LEU B 1 129 ? -14.860 66.797 27.661 1.00 35.08 129 LEU B N 1
ATOM 3049 C CA . LEU B 1 129 ? -15.642 68.010 27.404 1.00 37.83 129 LEU B CA 1
ATOM 3050 C C . LEU B 1 129 ? -14.740 69.234 27.583 1.00 39.27 129 LEU B C 1
ATOM 3051 O O . LEU B 1 129 ? -13.777 69.171 28.335 1.00 38.97 129 LEU B O 1
ATOM 3056 N N . GLU B 1 130 ? -15.048 70.352 26.920 1.00 42.95 130 GLU B N 1
ATOM 3057 C CA . GLU B 1 130 ? -14.211 71.536 27.122 1.00 44.46 130 GLU B CA 1
ATOM 3058 C C . GLU B 1 130 ? -14.830 72.439 28.179 1.00 43.46 130 GLU B C 1
ATOM 3059 O O . GLU B 1 130 ? -14.119 73.194 28.832 1.00 45.06 130 GLU B O 1
ATOM 3065 N N . ASN B 1 131 ? -16.150 72.362 28.349 1.00 41.52 131 ASN B N 1
ATOM 3066 C CA . ASN B 1 131 ? -16.820 73.133 29.392 1.00 41.54 131 ASN B CA 1
ATOM 3067 C C . ASN B 1 131 ? -18.058 72.359 29.859 1.00 40.28 131 ASN B C 1
ATOM 3068 O O . ASN B 1 131 ? -18.461 71.384 29.207 1.00 39.23 131 ASN B O 1
ATOM 3073 N N . TRP B 1 132 ? -18.646 72.792 30.978 1.00 38.33 132 TRP B N 1
ATOM 3074 C CA . TRP B 1 132 ? -19.784 72.099 31.582 1.00 39.35 132 TRP B CA 1
ATOM 3075 C C . TRP B 1 132 ? -21.188 72.362 31.056 1.00 40.73 132 TRP B C 1
ATOM 3076 O O . TRP B 1 132 ? -22.074 71.514 31.180 1.00 37.72 132 TRP B O 1
ATOM 3087 N N . ASN B 1 133 ? -21.391 73.541 30.483 1.00 44.34 133 ASN B N 1
ATOM 3088 C CA . ASN B 1 133 ? -22.706 73.936 30.003 1.00 47.22 133 ASN B CA 1
ATOM 3089 C C . ASN B 1 133 ? -23.393 72.981 29.060 1.00 47.71 133 ASN B C 1
ATOM 3090 O O . ASN B 1 133 ? -24.595 72.725 29.202 1.00 46.47 133 ASN B O 1
ATOM 3095 N N . GLU B 1 134 ? -22.640 72.443 28.109 1.00 49.49 134 GLU B N 1
ATOM 3096 C CA . GLU B 1 134 ? -23.201 71.484 27.170 1.00 51.97 134 GLU B CA 1
ATOM 3097 C C . GLU B 1 134 ? -23.843 70.343 27.974 1.00 51.88 134 GLU B C 1
ATOM 3098 O O . GLU B 1 134 ? -25.040 70.033 27.808 1.00 53.88 134 GLU B O 1
ATOM 3104 N N . LEU B 1 135 ? -23.067 69.747 28.877 1.00 48.34 135 LEU B N 1
ATOM 3105 C CA . LEU B 1 135 ? -23.580 68.662 29.698 1.00 45.44 135 LEU B CA 1
ATOM 3106 C C . LEU B 1 135 ? -24.731 69.098 30.595 1.00 43.53 135 LEU B C 1
ATOM 3107 O O . LEU B 1 135 ? -25.779 68.474 30.608 1.00 42.99 135 LEU B O 1
ATOM 3112 N N . LEU B 1 136 ? -24.530 70.169 31.351 1.00 42.81 136 LEU B N 1
ATOM 3113 C CA . LEU B 1 136 ? -25.546 70.617 32.285 1.00 44.16 136 LEU B CA 1
ATOM 3114 C C . LEU B 1 136 ? -26.914 70.873 31.668 1.00 45.02 136 LEU B C 1
ATOM 3115 O O . LEU B 1 136 ? -27.937 70.648 32.317 1.00 43.96 136 LEU B O 1
ATOM 312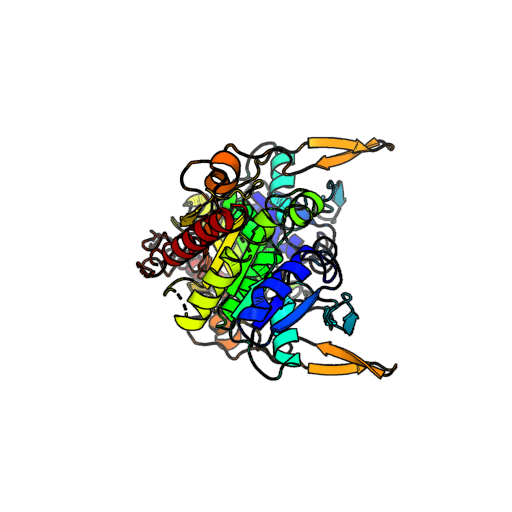0 N N . ASN B 1 137 ? -26.937 71.314 30.415 1.00 44.73 137 ASN B N 1
ATOM 3121 C CA . ASN B 1 137 ? -28.206 71.582 29.746 1.00 47.18 137 ASN B CA 1
ATOM 3122 C C . ASN B 1 137 ? -28.858 70.349 29.110 1.00 47.01 137 ASN B C 1
ATOM 3123 O O . ASN B 1 137 ? -29.966 70.443 28.573 1.00 46.73 137 ASN B O 1
ATOM 3128 N N . ASN B 1 138 ? -28.173 69.203 29.181 1.00 45.86 138 ASN B N 1
ATOM 3129 C CA . ASN B 1 138 ? -28.664 67.952 28.612 1.00 43.54 138 ASN B CA 1
ATOM 3130 C C . ASN B 1 138 ? -29.094 66.993 29.718 1.00 44.91 138 ASN B C 1
ATOM 3131 O O . ASN B 1 138 ? -28.293 66.179 30.209 1.00 44.16 138 ASN B O 1
ATOM 3136 N N . LYS B 1 139 ? -30.365 67.096 30.105 1.00 44.74 139 LYS B N 1
ATOM 3137 C CA . LYS B 1 139 ? -30.957 66.273 31.147 1.00 44.69 139 LYS B CA 1
ATOM 3138 C C . LYS B 1 139 ? -30.633 64.786 30.974 1.00 43.47 139 LYS B C 1
ATOM 3139 O O . LYS B 1 139 ? -30.169 64.126 31.898 1.00 43.60 139 LYS B O 1
ATOM 3145 N N . GLU B 1 140 ? -30.881 64.266 29.787 1.00 42.40 140 GLU B N 1
ATOM 3146 C CA . GLU B 1 140 ? -30.612 62.872 29.483 1.00 42.45 140 GLU B CA 1
ATOM 3147 C C . GLU B 1 140 ? -29.122 62.490 29.699 1.00 39.73 140 GLU B C 1
ATOM 3148 O O . GLU B 1 140 ? -28.819 61.448 30.300 1.00 39.64 140 GLU B O 1
ATOM 3154 N N . ALA B 1 141 ? -28.214 63.321 29.198 1.00 35.90 141 ALA B N 1
ATOM 3155 C CA . ALA B 1 141 ? -26.782 63.069 29.341 1.00 36.00 141 ALA B CA 1
ATOM 3156 C C . ALA B 1 141 ? -26.441 62.965 30.827 1.00 35.41 141 ALA B C 1
ATOM 3157 O O . ALA B 1 141 ? -25.733 62.046 31.255 1.00 34.98 141 ALA B O 1
ATOM 3159 N N . VAL B 1 142 ? -26.977 63.891 31.613 1.00 34.45 142 VAL B N 1
ATOM 3160 C CA . VAL B 1 142 ? -26.711 63.898 33.037 1.00 34.56 142 VAL B CA 1
ATOM 3161 C C . VAL B 1 142 ? -27.243 62.633 33.688 1.00 35.67 142 VAL B C 1
ATOM 3162 O O . VAL B 1 142 ? -26.590 62.074 34.565 1.00 36.95 142 VAL B O 1
ATOM 3166 N N . GLU B 1 143 ? -28.407 62.160 33.268 1.00 34.89 143 GLU B N 1
ATOM 3167 C CA . GLU B 1 143 ? -28.936 60.941 33.860 1.00 35.56 143 GLU B CA 1
ATOM 3168 C C . GLU B 1 143 ? -28.095 59.710 33.503 1.00 33.81 143 GLU B C 1
ATOM 3169 O O . GLU B 1 143 ? -27.971 58.784 34.295 1.00 32.75 143 GLU B O 1
ATOM 3175 N N . ILE B 1 144 ? -27.574 59.676 32.286 1.00 32.81 144 ILE B N 1
ATOM 3176 C CA . ILE B 1 144 ? -26.783 58.536 31.851 1.00 33.07 144 ILE B CA 1
ATOM 3177 C C . ILE B 1 144 ? -25.454 58.537 32.614 1.00 32.54 144 ILE B C 1
ATOM 3178 O O . ILE B 1 144 ? -24.993 57.498 33.101 1.00 33.31 144 ILE B O 1
ATOM 3191 N N . GLY B 1 146 ? -25.003 59.703 35.408 1.00 28.87 146 GLY B N 1
ATOM 3192 C CA . GLY B 1 146 ? -25.342 59.333 36.762 1.00 28.99 146 GLY B CA 1
ATOM 3193 C C . GLY B 1 146 ? -25.562 57.850 36.934 1.00 30.01 146 GLY B C 1
ATOM 3194 O O . GLY B 1 146 ? -25.195 57.285 37.965 1.00 30.81 146 GLY B O 1
ATOM 3195 N N . ALA B 1 147 ? -26.170 57.223 35.941 1.00 28.55 147 ALA B N 1
ATOM 3196 C CA . ALA B 1 147 ? -26.417 55.810 36.014 1.00 30.90 147 ALA B CA 1
ATOM 3197 C C . ALA B 1 147 ? -25.046 55.086 36.034 1.00 31.25 147 ALA B C 1
ATOM 3198 O O . ALA B 1 147 ? -24.844 54.131 36.783 1.00 31.48 147 ALA B O 1
ATOM 3200 N N . VAL B 1 148 ? -24.110 55.537 35.209 1.00 30.93 148 VAL B N 1
ATOM 3201 C CA . VAL B 1 148 ? -22.802 54.891 35.188 1.00 30.39 148 VAL B CA 1
ATOM 3202 C C . VAL B 1 148 ? -22.068 54.979 36.553 1.00 30.19 148 VAL B C 1
ATOM 3203 O O . VAL B 1 148 ? -21.550 53.982 37.063 1.00 30.40 148 VAL B O 1
ATOM 3207 N N . VAL B 1 149 ? -22.035 56.179 37.130 1.00 29.97 149 VAL B N 1
ATOM 3208 C CA . VAL B 1 149 ? -21.380 56.400 38.414 1.00 30.79 149 VAL B CA 1
ATOM 3209 C C . VAL B 1 149 ? -22.036 55.569 39.528 1.00 32.33 149 VAL B C 1
ATOM 3210 O O . VAL B 1 149 ? -21.340 54.936 40.356 1.00 30.68 149 VAL B O 1
ATOM 3214 N N . SER B 1 150 ? -23.371 55.562 39.540 1.00 31.17 150 SER B N 1
ATOM 3215 C CA . SER B 1 150 ? -24.101 54.818 40.547 1.00 32.76 150 SER B CA 1
ATOM 3216 C C . SER B 1 150 ? -23.864 53.341 40.437 1.00 33.18 150 SER B C 1
ATOM 3217 O O . SER B 1 150 ? -23.628 52.706 41.450 1.00 34.02 150 SER B O 1
ATOM 3220 N N . SER B 1 151 ? -23.939 52.788 39.228 1.00 31.70 151 SER B N 1
ATOM 3221 C CA . SER B 1 151 ? -23.717 51.357 39.110 1.00 32.87 151 SER B CA 1
ATOM 3222 C C . SER B 1 151 ? -22.251 50.944 39.391 1.00 32.21 151 SER B C 1
ATOM 3223 O O . SER B 1 151 ? -22.035 49.961 40.071 1.00 33.95 151 SER B O 1
ATOM 3226 N N . THR B 1 152 ? -21.256 51.680 38.894 1.00 30.08 152 THR B N 1
ATOM 3227 C CA . THR B 1 152 ? -19.869 51.290 39.166 1.00 30.06 152 THR B CA 1
ATOM 3228 C C . THR B 1 152 ? -19.621 51.371 40.664 1.00 29.51 152 THR B C 1
ATOM 3229 O O . THR B 1 152 ? -19.155 50.424 41.291 1.00 30.82 152 THR B O 1
ATOM 3233 N N . ALA B 1 153 ? -19.967 52.495 41.255 1.00 29.19 153 ALA B N 1
ATOM 3234 C CA . ALA B 1 153 ? -19.764 52.648 42.676 1.00 30.85 153 ALA B CA 1
ATOM 3235 C C . ALA B 1 153 ? -20.552 51.626 43.499 1.00 33.23 153 ALA B C 1
ATOM 3236 O O . ALA B 1 153 ? -19.988 51.015 44.411 1.00 33.36 153 ALA B O 1
ATOM 3238 N N . SER B 1 154 ? -21.833 51.406 43.204 1.00 32.62 154 SER B N 1
ATOM 3239 C CA . SER B 1 154 ? -22.528 50.430 44.038 1.00 33.87 154 SER B CA 1
ATOM 3240 C C . SER B 1 154 ? -21.990 49.014 43.798 1.00 33.87 154 SER B C 1
ATOM 3241 O O . SER B 1 154 ? -21.863 48.250 44.758 1.00 34.75 154 SER B O 1
ATOM 3244 N N . TYR B 1 155 ? -21.651 48.646 42.551 1.00 33.34 155 TYR B N 1
ATOM 3245 C CA . TYR B 1 155 ? -21.071 47.325 42.320 1.00 31.40 155 TYR B CA 1
ATOM 3246 C C . TYR B 1 155 ? -19.824 47.097 43.203 1.00 33.61 155 TYR B C 1
ATOM 3247 O O . TYR B 1 155 ? -19.601 45.993 43.739 1.00 34.20 155 TYR B O 1
ATOM 3256 N N . VAL B 1 156 ? -19.018 48.142 43.364 1.00 32.89 156 VAL B N 1
ATOM 3257 C CA . VAL B 1 156 ? -17.809 48.044 44.169 1.00 33.63 156 VAL B CA 1
ATOM 3258 C C . VAL B 1 156 ? -18.163 48.082 45.654 1.00 34.17 156 VAL B C 1
ATOM 3259 O O . VAL B 1 156 ? -17.565 47.388 46.453 1.00 33.55 156 VAL B O 1
ATOM 3263 N N . LEU B 1 157 ? -19.143 48.887 46.028 1.00 34.99 157 LEU B N 1
ATOM 3264 C CA . LEU B 1 157 ? -19.515 48.935 47.434 1.00 36.84 157 LEU B CA 1
ATOM 3265 C C . LEU B 1 157 ? -20.027 47.555 47.886 1.00 37.41 157 LEU B C 1
ATOM 3266 O O . LEU B 1 157 ? -19.807 47.150 49.026 1.00 38.09 157 LEU B O 1
ATOM 3271 N N . LYS B 1 158 ? -20.679 46.841 46.977 1.00 37.73 158 LYS B N 1
ATOM 3272 C CA . LYS B 1 158 ? -21.231 45.516 47.253 1.00 40.82 158 LYS B CA 1
ATOM 3273 C C . LYS B 1 158 ? -20.296 44.317 47.148 1.00 41.01 158 LYS B C 1
ATOM 3274 O O . LYS B 1 158 ? -20.442 43.356 47.904 1.00 40.61 158 LYS B O 1
ATOM 3280 N N . ASN B 1 159 ? -19.382 44.364 46.182 1.00 39.56 159 ASN B N 1
ATOM 3281 C CA . ASN B 1 159 ? -18.482 43.257 45.886 1.00 38.69 159 ASN B CA 1
ATOM 3282 C C . ASN B 1 159 ? -17.020 43.490 46.162 1.00 38.62 159 ASN B C 1
ATOM 3283 O O . ASN B 1 159 ? -16.238 42.562 46.048 1.00 38.97 159 ASN B O 1
ATOM 3288 N N . GLY B 1 160 ? -16.655 44.725 46.484 1.00 37.06 160 GLY B N 1
ATOM 3289 C CA . GLY B 1 160 ? -15.266 45.032 46.719 1.00 36.61 160 GLY B CA 1
ATOM 3290 C C . GLY B 1 160 ? -14.616 45.230 45.365 1.00 35.03 160 GLY B C 1
ATOM 3291 O O . GLY B 1 160 ? -15.247 45.036 44.339 1.00 33.10 160 GLY B O 1
ATOM 3300 N N . PRO B 1 162 ? -12.314 44.298 42.168 1.00 32.96 162 PRO B N 1
ATOM 3301 C CA . PRO B 1 162 ? -11.910 43.003 41.593 1.00 31.90 162 PRO B CA 1
ATOM 3302 C C . PRO B 1 162 ? -10.482 42.705 42.083 1.00 30.71 162 PRO B C 1
ATOM 3303 O O . PRO B 1 162 ? -9.645 43.609 42.278 1.00 28.01 162 PRO B O 1
ATOM 3307 N N . GLN B 1 163 ? -10.186 41.441 42.288 1.00 30.68 163 GLN B N 1
ATOM 3308 C CA . GLN B 1 163 ? -8.871 41.118 42.777 1.00 32.03 163 GLN B CA 1
ATOM 3309 C C . GLN B 1 163 ? -7.761 41.537 41.787 1.00 30.39 163 GLN B C 1
ATOM 3310 O O . GLN B 1 163 ? -7.860 41.293 40.581 1.00 29.86 163 GLN B O 1
ATOM 3316 N N . GLY B 1 164 ? -6.699 42.154 42.293 1.00 27.62 164 GLY B N 1
ATOM 3317 C CA . GLY B 1 164 ? -5.643 42.601 41.396 1.00 29.06 164 GLY B CA 1
ATOM 3318 C C . GLY B 1 164 ? -5.869 43.996 40.784 1.00 28.49 164 GLY B C 1
ATOM 3319 O O . GLY B 1 164 ? -5.082 44.446 39.951 1.00 30.50 164 GLY B O 1
ATOM 3320 N N . VAL B 1 165 ? -6.918 44.698 41.215 1.00 27.97 165 VAL B N 1
ATOM 3321 C CA . VAL B 1 165 ? -7.241 46.020 40.686 1.00 25.63 165 VAL B CA 1
ATOM 3322 C C . VAL B 1 165 ? -7.288 47.014 41.833 1.00 26.82 165 VAL B C 1
ATOM 3323 O O . VAL B 1 165 ? -8.006 46.804 42.822 1.00 28.04 165 VAL B O 1
ATOM 3327 N N . ASP B 1 166 ? -6.557 48.111 41.702 1.00 23.74 166 ASP B N 1
ATOM 3328 C CA . ASP B 1 166 ? -6.542 49.112 42.758 1.00 24.95 166 ASP B CA 1
ATOM 3329 C C . ASP B 1 166 ? -7.443 50.327 42.486 1.00 22.59 166 ASP B C 1
ATOM 3330 O O . ASP B 1 166 ? -7.984 50.909 43.404 1.00 23.86 166 ASP B O 1
ATOM 3335 N N . VAL B 1 167 ? -7.586 50.710 41.230 1.00 20.01 167 VAL B N 1
ATOM 3336 C CA . VAL B 1 167 ? -8.381 51.862 40.888 1.00 22.32 167 VAL B CA 1
ATOM 3337 C C . VAL B 1 167 ? -9.092 51.564 39.605 1.00 21.79 167 VAL B C 1
ATOM 3338 O O . VAL B 1 167 ? -8.548 50.880 38.754 1.00 21.25 167 VAL B O 1
ATOM 3342 N N . ILE B 1 168 ? -10.312 52.056 39.461 1.00 22.42 168 ILE B N 1
ATOM 3343 C CA . ILE B 1 168 ? -10.998 51.868 38.184 1.00 23.88 168 ILE B CA 1
ATOM 3344 C C . ILE B 1 168 ? -11.239 53.278 37.699 1.00 23.57 168 ILE B C 1
ATOM 3345 O O . ILE B 1 168 ? -11.808 54.113 38.430 1.00 23.23 168 ILE B O 1
ATOM 3350 N N . SER B 1 169 ? -10.795 53.536 36.477 1.00 24.10 169 SER B N 1
ATOM 3351 C CA . SER B 1 169 ? -10.929 54.847 35.870 1.00 24.72 169 SER B CA 1
ATOM 3352 C C . SER B 1 169 ? -11.980 54.786 34.769 1.00 24.43 169 SER B C 1
ATOM 3353 O O . SER B 1 169 ? -11.918 53.945 33.878 1.00 24.23 169 SER B O 1
ATOM 3356 N N . VAL B 1 170 ? -12.945 55.693 34.854 1.00 22.47 170 VAL B N 1
ATOM 3357 C CA . VAL B 1 170 ? -14.047 55.759 33.918 1.00 23.96 170 VAL B CA 1
ATOM 3358 C C . VAL B 1 170 ? -13.928 57.031 33.099 1.00 24.46 170 VAL B C 1
ATOM 3359 O O . VAL B 1 170 ? -13.809 58.123 33.654 1.00 25.00 170 VAL B O 1
ATOM 3363 N N . ASN B 1 171 ? -13.911 56.903 31.775 1.00 23.67 171 ASN B N 1
ATOM 3364 C CA . ASN B 1 171 ? -13.863 58.091 30.935 1.00 25.29 171 ASN B CA 1
ATOM 3365 C C . ASN B 1 171 ? -15.106 58.165 30.046 1.00 25.77 171 ASN B C 1
ATOM 3366 O O . ASN B 1 171 ? -15.371 57.242 29.296 1.00 25.59 171 ASN B O 1
ATOM 3371 N N . PHE B 1 172 ? -15.846 59.276 30.136 1.00 26.08 172 PHE B N 1
ATOM 3372 C CA . PHE B 1 172 ? -17.055 59.496 29.346 1.00 26.38 172 PHE B CA 1
ATOM 3373 C C . PHE B 1 172 ? -16.713 60.210 28.051 1.00 25.71 172 PHE B C 1
ATOM 3374 O O . PHE B 1 172 ? -15.833 61.075 27.999 1.00 26.47 172 PHE B O 1
ATOM 3382 N N . PRO B 1 173 ? -17.398 59.837 26.967 1.00 26.91 173 PRO B N 1
ATOM 3383 C CA . PRO B 1 173 ? -17.170 60.445 25.656 1.00 27.45 173 PRO B CA 1
ATOM 3384 C C . PRO B 1 173 ? -17.859 61.830 25.576 1.00 29.98 173 PRO B C 1
ATOM 3385 O O . PRO B 1 173 ? -18.677 62.170 26.442 1.00 28.97 173 PRO B O 1
ATOM 3389 N N . ARG B 1 174 ? -17.554 62.605 24.539 1.00 32.23 174 ARG B N 1
ATOM 3390 C CA . ARG B 1 174 ? -18.145 63.932 24.413 1.00 36.61 174 ARG B CA 1
ATOM 3391 C C . ARG B 1 174 ? -19.683 63.905 24.335 1.00 37.77 174 ARG B C 1
ATOM 3392 O O . ARG B 1 174 ? -20.336 64.703 24.982 1.00 37.32 174 ARG B O 1
ATOM 3400 N N . ARG B 1 175 ? -20.262 62.960 23.590 1.00 39.85 175 ARG B N 1
ATOM 3401 C CA . ARG B 1 175 ? -21.720 62.888 23.479 1.00 41.94 175 ARG B CA 1
ATOM 3402 C C . ARG B 1 175 ? -22.300 61.679 24.193 1.00 41.43 175 ARG B C 1
ATOM 3403 O O . ARG B 1 175 ? -21.960 60.537 23.901 1.00 41.69 175 ARG B O 1
ATOM 3411 N N . LEU B 1 176 ? -23.188 61.939 25.139 1.00 39.76 176 LEU B N 1
ATOM 3412 C CA . LEU B 1 176 ? -23.801 60.875 25.890 1.00 40.57 176 LEU B CA 1
ATOM 3413 C C . LEU B 1 176 ? -25.242 60.690 25.459 1.00 40.88 176 LEU B C 1
ATOM 3414 O O . LEU B 1 176 ? -26.155 61.324 25.991 1.00 41.33 176 LEU B O 1
ATOM 3419 N N . GLY B 1 177 ? -25.429 59.820 24.485 1.00 40.57 177 GLY B N 1
ATOM 3420 C CA . GLY B 1 177 ? -26.762 59.554 23.992 1.00 41.18 177 GLY B CA 1
ATOM 3421 C C . GLY B 1 177 ? -27.265 58.254 24.576 1.00 40.75 177 GLY B C 1
ATOM 3422 O O . GLY B 1 177 ? -26.525 57.538 25.247 1.00 39.45 177 GLY B O 1
ATOM 3423 N N . ARG B 1 178 ? -28.522 57.937 24.290 1.00 40.32 178 ARG B N 1
ATOM 3424 C CA . ARG B 1 178 ? -29.157 56.741 24.798 1.00 39.81 178 ARG B CA 1
ATOM 3425 C C . ARG B 1 178 ? -28.542 55.411 24.337 1.00 37.66 178 ARG B C 1
ATOM 3426 O O . ARG B 1 178 ? -28.746 54.382 24.980 1.00 37.21 178 ARG B O 1
ATOM 3434 N N . GLY B 1 179 ? -27.812 55.417 23.232 1.00 36.28 179 GLY B N 1
ATOM 3435 C CA . GLY B 1 179 ? -27.214 54.173 22.786 1.00 36.38 179 GLY B CA 1
ATOM 3436 C C . GLY B 1 179 ? -25.787 53.916 23.294 1.00 37.22 179 GLY B C 1
ATOM 3437 O O . GLY B 1 179 ? -25.194 52.854 23.013 1.00 37.26 179 GLY B O 1
ATOM 3438 N N . VAL B 1 180 ? -25.226 54.875 24.031 1.00 35.48 180 VAL B N 1
ATOM 3439 C CA . VAL B 1 180 ? -23.865 54.738 24.525 1.00 35.91 180 VAL B CA 1
ATOM 3440 C C . VAL B 1 180 ? -23.744 53.581 25.527 1.00 33.40 180 VAL B C 1
ATOM 3441 O O . VAL B 1 180 ? -24.580 53.400 26.399 1.00 32.97 180 VAL B O 1
ATOM 3445 N N . ARG B 1 181 ? -22.713 52.773 25.352 1.00 32.01 181 ARG B N 1
ATOM 3446 C CA . ARG B 1 181 ? -22.447 51.659 26.261 1.00 33.71 181 ARG B CA 1
ATOM 3447 C C . ARG B 1 181 ? -20.981 51.718 26.734 1.00 32.12 181 ARG B C 1
ATOM 3448 O O . ARG B 1 181 ? -20.153 52.403 26.144 1.00 30.96 181 ARG B O 1
ATOM 3456 N N . ALA B 1 182 ? -20.699 51.025 27.828 1.00 32.76 182 ALA B N 1
ATOM 3457 C CA . ALA B 1 182 ? -19.362 50.993 28.435 1.00 30.90 182 ALA B CA 1
ATOM 3458 C C . ALA B 1 182 ? -18.561 49.795 27.938 1.00 30.48 182 ALA B C 1
ATOM 3459 O O . ALA B 1 182 ? -19.115 48.755 27.590 1.00 29.29 182 ALA B O 1
ATOM 3461 N N . LYS B 1 183 ? -17.248 49.944 27.935 1.00 30.29 183 LYS B N 1
ATOM 3462 C CA . LYS B 1 183 ? -16.375 48.881 27.476 1.00 29.75 183 LYS B CA 1
ATOM 3463 C C . LYS B 1 183 ? -15.106 48.803 28.350 1.00 29.20 183 LYS B C 1
ATOM 3464 O O . LYS B 1 183 ? -14.486 49.839 28.644 1.00 24.22 183 LYS B O 1
ATOM 3470 N N . LEU B 1 184 ? -14.729 47.582 28.747 1.00 27.80 184 LEU B N 1
ATOM 3471 C CA . LEU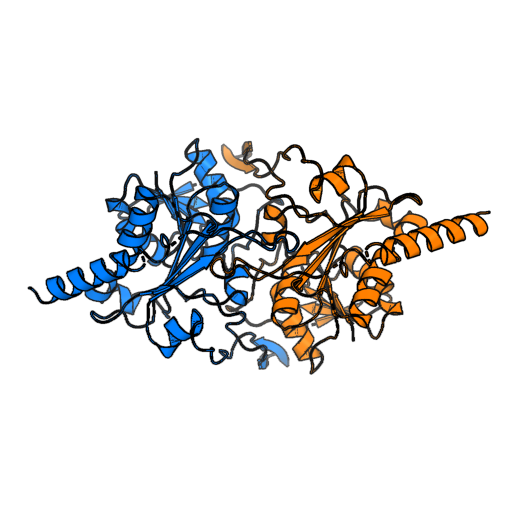 B 1 184 ? -13.516 47.342 29.533 1.00 28.24 184 LEU B CA 1
ATOM 3472 C C . LEU B 1 184 ? -12.345 47.516 28.543 1.00 28.53 184 LEU B C 1
ATOM 3473 O O . LEU B 1 184 ? -12.334 46.914 27.459 1.00 29.12 184 LEU B O 1
ATOM 3478 N N . VAL B 1 185 ? -11.369 48.352 28.885 1.00 26.00 185 VAL B N 1
ATOM 3479 C CA . VAL B 1 185 ? -10.296 48.582 27.937 1.00 25.50 185 VAL B CA 1
ATOM 3480 C C . VAL B 1 185 ? -9.057 49.081 28.684 1.00 27.00 185 VAL B C 1
ATOM 3481 O O . VAL B 1 185 ? -9.161 49.772 29.710 1.00 25.20 185 VAL B O 1
ATOM 3485 N N . LYS B 1 186 ? -7.887 48.741 28.176 1.00 24.04 186 LYS B N 1
ATOM 3486 C CA . LYS B 1 186 ? -6.678 49.160 28.831 1.00 24.82 186 LYS B CA 1
ATOM 3487 C C . LYS B 1 186 ? -6.342 50.611 28.452 1.00 25.50 186 LYS B C 1
ATOM 3488 O O . LYS B 1 186 ? -6.908 51.190 27.518 1.00 24.68 186 LYS B O 1
ATOM 3494 N N . ALA B 1 187 ? -5.422 51.204 29.192 1.00 24.90 187 ALA B N 1
ATOM 3495 C CA . ALA B 1 187 ? -5.007 52.568 28.879 1.00 26.57 187 ALA B CA 1
ATOM 3496 C C . ALA B 1 187 ? -3.868 52.511 27.854 1.00 26.59 187 ALA B C 1
ATOM 3497 O O . ALA B 1 187 ? -2.995 51.628 27.938 1.00 25.37 187 ALA B O 1
ATOM 3499 N N . ALA B 1 188 ? -3.861 53.450 26.912 1.00 26.12 188 ALA B N 1
ATOM 3500 C CA . ALA B 1 188 ? -2.757 53.554 25.950 1.00 26.93 188 ALA B CA 1
ATOM 3501 C C . ALA B 1 188 ? -1.565 54.053 26.759 1.00 27.76 188 ALA B C 1
ATOM 3502 O O . ALA B 1 188 ? -1.716 54.629 27.841 1.00 27.53 188 ALA B O 1
ATOM 3504 N N . LYS B 1 189 ? -0.379 53.877 26.216 1.00 26.98 189 LYS B N 1
ATOM 3505 C CA . LYS B 1 189 ? 0.809 54.331 26.901 1.00 27.62 189 LYS B CA 1
ATOM 3506 C C . LYS B 1 189 ? 0.879 55.842 26.844 1.00 25.62 189 LYS B C 1
ATOM 3507 O O . LYS B 1 189 ? 1.058 56.528 27.868 1.00 25.33 189 LYS B O 1
ATOM 3513 N N . LEU B 1 190 ? 0.713 56.369 25.644 1.00 24.80 190 LEU B N 1
ATOM 3514 C CA . LEU B 1 190 ? 0.822 57.805 25.426 1.00 26.50 190 LEU B CA 1
ATOM 3515 C C . LEU B 1 190 ? -0.423 58.431 24.791 1.00 26.88 190 LEU B C 1
ATOM 3516 O O . LEU B 1 190 ? -1.133 57.786 24.038 1.00 27.08 190 LEU B O 1
ATOM 3521 N N . ARG B 1 191 ? -0.661 59.694 25.103 1.00 25.81 191 ARG B N 1
ATOM 3522 C CA . ARG B 1 191 ? -1.771 60.428 24.500 1.00 26.60 191 ARG B CA 1
ATOM 3523 C C . ARG B 1 191 ? -1.187 61.487 23.545 1.00 28.34 191 ARG B C 1
ATOM 3524 O O . ARG B 1 191 ? -1.605 61.616 22.402 1.00 27.29 191 ARG B O 1
ATOM 3532 N N . TYR B 1 192 ? -0.204 62.223 24.043 1.00 28.53 192 TYR B N 1
ATOM 3533 C CA . TYR B 1 192 ? 0.425 63.331 23.327 1.00 31.37 192 TYR B CA 1
ATOM 3534 C C . TYR B 1 192 ? 1.755 63.050 22.640 1.00 33.38 192 TYR B C 1
ATOM 3535 O O . TYR B 1 192 ? 2.646 62.449 23.230 1.00 35.95 192 TYR B O 1
ATOM 3544 N N . ALA B 1 193 ? 1.902 63.499 21.398 1.00 33.84 193 ALA B N 1
ATOM 3545 C CA . ALA B 1 193 ? 3.162 63.331 20.690 1.00 36.53 193 ALA B CA 1
ATOM 3546 C C . ALA B 1 193 ? 4.228 64.234 21.340 1.00 38.39 193 ALA B C 1
ATOM 3547 O O . ALA B 1 193 ? 3.906 65.150 22.106 1.00 38.68 193 ALA B O 1
ATOM 3549 N N . GLN B 1 194 ? 5.508 64.007 21.062 1.00 41.28 194 GLN B N 1
ATOM 3550 C CA . GLN B 1 194 ? 6.485 64.880 21.707 1.00 44.85 194 GLN B CA 1
ATOM 3551 C C . GLN B 1 194 ? 6.737 66.243 21.047 1.00 45.26 194 GLN B C 1
ATOM 3552 O O . GLN B 1 194 ? 7.446 67.081 21.611 1.00 47.52 194 GLN B O 1
ATOM 3558 N N . GLN B 1 195 ? 6.122 66.478 19.890 1.00 44.49 195 GLN B N 1
ATOM 3559 C CA . GLN B 1 195 ? 6.224 67.750 19.163 1.00 45.87 195 GLN B CA 1
ATOM 3560 C C . GLN B 1 195 ? 6.155 69.017 20.042 1.00 44.59 195 GLN B C 1
ATOM 3561 O O . GLN B 1 195 ? 5.164 69.249 20.746 1.00 43.65 195 GLN B O 1
ATOM 3567 N N . VAL B 1 196 ? 7.196 69.844 19.976 1.00 42.80 196 VAL B N 1
ATOM 3568 C CA . VAL B 1 196 ? 7.261 71.086 20.750 1.00 40.21 196 VAL B CA 1
ATOM 3569 C C . VAL B 1 196 ? 7.115 72.277 19.803 1.00 39.93 196 VAL B C 1
ATOM 3570 O O . VAL B 1 196 ? 7.749 72.303 18.750 1.00 40.18 196 VAL B O 1
ATOM 3574 N N . VAL B 1 197 ? 6.259 73.238 20.156 1.00 38.12 197 VAL B N 1
ATOM 3575 C CA . VAL B 1 197 ? 6.057 74.446 19.343 1.00 37.56 197 VAL B CA 1
ATOM 3576 C C . VAL B 1 197 ? 6.829 75.615 19.989 1.00 35.87 197 VAL B C 1
ATOM 3577 O O . VAL B 1 197 ? 6.609 75.967 21.149 1.00 36.01 197 VAL B O 1
ATOM 3581 N N . GLU B 1 198 ? 7.750 76.188 19.236 1.00 33.11 198 GLU B N 1
ATOM 3582 C CA . GLU B 1 198 ? 8.569 77.286 19.731 1.00 32.01 198 GLU B CA 1
ATOM 3583 C C . GLU B 1 198 ? 8.084 78.609 19.222 1.00 30.15 198 GLU B C 1
ATOM 3584 O O . GLU B 1 198 ? 7.855 78.755 18.020 1.00 29.24 198 GLU B O 1
ATOM 3590 N N . ARG B 1 199 ? 7.951 79.572 20.128 1.00 27.58 199 ARG B N 1
ATOM 3591 C CA . ARG B 1 199 ? 7.510 80.908 19.748 1.00 27.91 199 ARG B CA 1
ATOM 3592 C C . ARG B 1 199 ? 8.354 81.948 20.456 1.00 27.27 199 ARG B C 1
ATOM 3593 O O . ARG B 1 199 ? 9.199 81.614 21.277 1.00 26.98 199 ARG B O 1
ATOM 3601 N N . VAL B 1 200 ? 8.088 83.214 20.154 1.00 28.75 200 VAL B N 1
ATOM 3602 C CA . VAL B 1 200 ? 8.823 84.334 20.741 1.00 30.04 200 VAL B CA 1
ATOM 3603 C C . VAL B 1 200 ? 7.796 85.291 21.330 1.00 29.54 200 VAL B C 1
ATOM 3604 O O . VAL B 1 200 ? 6.821 85.650 20.658 1.00 30.19 200 VAL B O 1
ATOM 3608 N N . ASP B 1 201 ? 7.967 85.670 22.588 1.00 28.81 201 ASP B N 1
ATOM 3609 C CA . ASP B 1 201 ? 6.999 86.569 23.198 1.00 29.87 201 ASP B CA 1
ATOM 3610 C C . ASP B 1 201 ? 7.169 88.027 22.678 1.00 31.40 201 ASP B C 1
ATOM 3611 O O . ASP B 1 201 ? 8.085 88.306 21.909 1.00 29.01 201 ASP B O 1
ATOM 3616 N N . PRO B 1 202 ? 6.284 88.956 23.084 1.00 32.96 202 PRO B N 1
ATOM 3617 C CA . PRO B 1 202 ? 6.396 90.348 22.610 1.00 35.61 202 PRO B CA 1
ATOM 3618 C C . PRO B 1 202 ? 7.766 90.987 22.781 1.00 36.98 202 PRO B C 1
ATOM 3619 O O . PRO B 1 202 ? 8.137 91.878 22.023 1.00 37.71 202 PRO B O 1
ATOM 3623 N N . ARG B 1 203 ? 8.530 90.499 23.745 1.00 37.51 203 ARG B N 1
ATOM 3624 C CA . ARG B 1 203 ? 9.850 91.044 24.010 1.00 39.50 203 ARG B CA 1
ATOM 3625 C C . ARG B 1 203 ? 10.983 90.256 23.411 1.00 39.38 203 ARG B C 1
ATOM 3626 O O . ARG B 1 203 ? 12.133 90.451 23.757 1.00 40.80 203 ARG B O 1
ATOM 3634 N N . GLY B 1 204 ? 10.657 89.359 22.500 1.00 39.43 204 GLY B N 1
ATOM 3635 C CA . GLY B 1 204 ? 11.700 88.579 21.873 1.00 39.19 204 GLY B CA 1
ATOM 3636 C C . GLY B 1 204 ? 12.267 87.381 22.635 1.00 38.73 204 GLY B C 1
ATOM 3637 O O . GLY B 1 204 ? 13.242 86.790 22.187 1.00 39.91 204 GLY B O 1
ATOM 3638 N N . VAL B 1 205 ? 11.683 87.015 23.769 1.00 36.27 205 VAL B N 1
ATOM 3639 C CA . VAL B 1 205 ? 12.173 85.861 24.513 1.00 34.36 205 VAL B CA 1
ATOM 3640 C C . VAL B 1 205 ? 11.371 84.620 24.101 1.00 32.41 205 VAL B C 1
ATOM 3641 O O . VAL B 1 205 ? 10.138 84.627 24.081 1.00 30.67 205 VAL B O 1
ATOM 3645 N N . ARG B 1 206 ? 12.087 83.559 23.750 1.00 30.50 206 ARG B N 1
ATOM 3646 C CA . ARG B 1 206 ? 11.464 82.324 23.320 1.00 30.25 206 ARG B CA 1
ATOM 3647 C C . ARG B 1 206 ? 10.606 81.617 24.379 1.00 27.19 206 ARG B C 1
ATOM 3648 O O . ARG B 1 206 ? 10.845 81.729 25.562 1.00 27.60 206 ARG B O 1
ATOM 3656 N N . TYR B 1 207 ? 9.580 80.910 23.932 1.00 27.73 207 TYR B N 1
ATOM 3657 C CA . TYR B 1 207 ? 8.774 80.134 24.857 1.00 25.54 207 TYR B CA 1
ATOM 3658 C C . TYR B 1 207 ? 8.318 78.893 24.070 1.00 26.58 207 TYR B C 1
ATOM 3659 O O . TYR B 1 207 ? 8.326 78.871 22.829 1.00 24.85 207 TYR B O 1
ATOM 3668 N N . TYR B 1 208 ? 7.898 77.872 24.798 1.00 24.47 208 TYR B N 1
ATOM 3669 C CA . TYR B 1 208 ? 7.568 76.608 24.175 1.00 25.41 208 TYR B CA 1
ATOM 3670 C C . TYR B 1 208 ? 6.250 75.995 24.607 1.00 25.34 208 TYR B C 1
ATOM 3671 O O . TYR B 1 208 ? 5.959 75.922 25.810 1.00 26.01 208 TYR B O 1
ATOM 3680 N N . TRP B 1 209 ? 5.473 75.546 23.634 1.00 24.80 209 TRP B N 1
ATOM 3681 C CA . TRP B 1 209 ? 4.238 74.853 23.946 1.00 26.27 209 TRP B CA 1
ATOM 3682 C C . TRP B 1 209 ? 4.514 73.353 23.781 1.00 27.03 209 TRP B C 1
ATOM 3683 O O . TRP B 1 209 ? 4.931 72.905 22.697 1.00 25.79 209 TRP B O 1
ATOM 3694 N N . LEU B 1 210 ? 4.240 72.588 24.832 1.00 27.00 210 LEU B N 1
ATOM 3695 C CA . LEU B 1 210 ? 4.409 71.139 24.775 1.00 28.93 210 LEU B CA 1
ATOM 3696 C C . LEU B 1 210 ? 3.044 70.463 24.618 1.00 30.85 210 LEU B C 1
ATOM 3697 O O . LEU B 1 210 ? 2.003 71.066 24.899 1.00 31.13 210 LEU B O 1
ATOM 3702 N N . TYR B 1 211 ? 3.064 69.213 24.159 1.00 32.68 211 TYR B N 1
ATOM 3703 C CA . TYR B 1 211 ? 1.850 68.410 24.052 1.00 32.47 211 TYR B CA 1
ATOM 3704 C C . TYR B 1 211 ? 0.744 69.014 23.205 1.00 34.09 211 TYR B C 1
ATOM 3705 O O . TYR B 1 211 ? -0.435 68.801 23.485 1.00 34.35 211 TYR B O 1
ATOM 3714 N N . GLY B 1 212 ? 1.103 69.778 22.190 1.00 33.73 212 GLY B N 1
ATOM 3715 C CA . GLY B 1 212 ? 0.073 70.357 21.361 1.00 35.80 212 GLY B CA 1
ATOM 3716 C C . GLY B 1 212 ? -0.517 69.381 20.354 1.00 37.68 212 GLY B C 1
ATOM 3717 O O . GLY B 1 212 ? -1.589 69.644 19.822 1.00 37.73 212 GLY B O 1
ATOM 3718 N N . ARG B 1 213 ? 0.162 68.255 20.102 1.00 38.17 213 ARG B N 1
ATOM 3719 C CA . ARG B 1 213 ? -0.315 67.282 19.126 1.00 39.54 213 ARG B CA 1
ATOM 3720 C C . ARG B 1 213 ? -0.681 65.937 19.751 1.00 39.79 213 ARG B C 1
ATOM 3721 O O . ARG B 1 213 ? 0.091 65.379 20.531 1.00 37.90 213 ARG B O 1
ATOM 3729 N N . ASP B 1 214 ? -1.862 65.437 19.403 1.00 38.85 214 ASP B N 1
ATOM 3730 C CA . ASP B 1 214 ? -2.330 64.145 19.874 1.00 39.82 214 ASP B CA 1
ATOM 3731 C C . ASP B 1 214 ? -1.788 63.071 18.954 1.00 38.90 214 ASP B C 1
ATOM 3732 O O . ASP B 1 214 ? -1.651 63.297 17.770 1.00 37.45 214 ASP B O 1
ATOM 3737 N N . LEU B 1 215 ? -1.451 61.910 19.498 1.00 37.71 215 LEU B N 1
ATOM 3738 C CA . LEU B 1 215 ? -1.015 60.799 18.652 1.00 37.52 215 LEU B CA 1
ATOM 3739 C C . LEU B 1 215 ? -2.328 60.205 18.144 1.00 36.97 215 LEU B C 1
ATOM 3740 O O . LEU B 1 215 ? -3.383 60.422 18.750 1.00 37.56 215 LEU B O 1
ATOM 3745 N N . ALA B 1 216 ? -2.270 59.463 17.041 1.00 38.24 216 ALA B N 1
ATOM 3746 C CA . ALA B 1 216 ? -3.459 58.821 16.477 1.00 38.14 216 ALA B CA 1
ATOM 3747 C C . ALA B 1 216 ? -3.778 57.654 17.421 1.00 36.69 216 ALA B C 1
ATOM 3748 O O . ALA B 1 216 ? -2.922 56.839 17.695 1.00 36.27 216 ALA B O 1
ATOM 3750 N N . PRO B 1 217 ? -5.005 57.584 17.952 1.00 36.09 217 PRO B N 1
ATOM 3751 C CA . PRO B 1 217 ? -5.279 56.464 18.856 1.00 35.70 217 PRO B CA 1
ATOM 3752 C C . PRO B 1 217 ? -5.357 55.060 18.223 1.00 35.28 217 PRO B C 1
ATOM 3753 O O . PRO B 1 217 ? -5.774 54.908 17.085 1.00 35.33 217 PRO B O 1
ATOM 3757 N N . GLU B 1 218 ? -4.940 54.049 18.986 1.00 34.32 218 GLU B N 1
ATOM 3758 C CA . GLU B 1 218 ? -4.978 52.668 18.536 1.00 31.60 218 GLU B CA 1
ATOM 3759 C C . GLU B 1 218 ? -6.205 51.986 19.131 1.00 30.03 218 GLU B C 1
ATOM 3760 O O . GLU B 1 218 ? -6.569 52.250 20.273 1.00 28.92 218 GLU B O 1
ATOM 3766 N N . PRO B 1 219 ? -6.864 51.105 18.357 1.00 27.80 219 PRO B N 1
ATOM 3767 C CA . PRO B 1 219 ? -8.049 50.392 18.837 1.00 26.20 219 PRO B CA 1
ATOM 3768 C C . PRO B 1 219 ? -7.733 49.644 20.097 1.00 25.32 219 PRO B C 1
ATOM 3769 O O . PRO B 1 219 ? -6.590 49.327 20.357 1.00 24.56 219 PRO B O 1
ATOM 3773 N N . GLU B 1 220 ? -8.755 49.368 20.881 1.00 26.16 220 GLU B N 1
ATOM 3774 C CA . GLU B 1 220 ? -8.606 48.637 22.129 1.00 29.78 220 GLU B CA 1
ATOM 3775 C C . GLU B 1 220 ? -7.841 49.410 23.216 1.00 29.29 220 GLU B C 1
ATOM 3776 O O . GLU B 1 220 ? -7.235 48.806 24.096 1.00 30.29 220 GLU B O 1
ATOM 3782 N N . THR B 1 221 ? -7.833 50.733 23.131 1.00 28.66 221 THR B N 1
ATOM 3783 C CA . THR B 1 221 ? -7.225 51.558 24.186 1.00 28.39 221 THR B CA 1
ATOM 3784 C C . THR B 1 221 ? -8.263 52.563 24.607 1.00 28.53 221 THR B C 1
ATOM 3785 O O . THR B 1 221 ? -9.168 52.915 23.836 1.00 25.95 221 THR B O 1
ATOM 3789 N N . ASP B 1 222 ? -8.119 53.032 25.846 1.00 27.91 222 ASP B N 1
ATOM 3790 C CA . ASP B 1 222 ? -9.042 53.992 26.389 1.00 27.43 222 ASP B CA 1
ATOM 3791 C C . ASP B 1 222 ? -9.246 55.206 25.470 1.00 28.11 222 ASP B C 1
ATOM 3792 O O . ASP B 1 222 ? -10.383 55.625 25.245 1.00 26.98 222 ASP B O 1
ATOM 3797 N N . VAL B 1 223 ? -8.138 55.759 24.973 1.00 25.88 223 VAL B N 1
ATOM 3798 C CA . VAL B 1 223 ? -8.165 56.950 24.130 1.00 28.50 223 VAL B CA 1
ATOM 3799 C C . VAL B 1 223 ? -9.031 56.752 22.902 1.00 30.15 223 VAL B C 1
ATOM 3800 O O . VAL B 1 223 ? -9.818 57.638 22.534 1.00 28.79 223 VAL B O 1
ATOM 3804 N N . TYR B 1 224 ? -8.888 55.575 22.284 1.00 26.80 224 TYR B N 1
ATOM 3805 C CA . TYR B 1 224 ? -9.637 55.252 21.091 1.00 27.94 224 TYR B CA 1
ATOM 3806 C C . TYR B 1 224 ? -11.130 55.091 21.366 1.00 28.59 224 TYR B C 1
ATOM 3807 O O . TYR B 1 224 ? -11.963 55.591 20.621 1.00 27.81 224 TYR B O 1
ATOM 3816 N N . VAL B 1 225 ? -11.461 54.360 22.422 1.00 28.95 225 VAL B N 1
ATOM 3817 C CA . VAL B 1 225 ? -12.848 54.127 22.773 1.00 29.29 225 VAL B CA 1
ATOM 3818 C C . VAL B 1 225 ? -13.597 55.447 23.043 1.00 30.68 225 VAL B C 1
ATOM 3819 O O . VAL B 1 225 ? -14.752 55.632 22.655 1.00 32.39 225 VAL B O 1
ATOM 3823 N N . VAL B 1 226 ? -12.933 56.372 23.698 1.00 32.13 226 VAL B N 1
ATOM 3824 C CA . VAL B 1 226 ? -13.572 57.635 24.014 1.00 34.28 226 VAL B CA 1
ATOM 3825 C C . VAL B 1 226 ? -13.628 58.609 22.818 1.00 35.65 226 VAL B C 1
ATOM 3826 O O . VAL B 1 226 ? -14.686 59.134 22.480 1.00 36.07 226 VAL B O 1
ATOM 3830 N N . LEU B 1 227 ? -12.480 58.838 22.193 1.00 36.37 227 LEU B N 1
ATOM 3831 C CA . LEU B 1 227 ? -12.350 59.783 21.093 1.00 37.49 227 LEU B CA 1
ATOM 3832 C C . LEU B 1 227 ? -12.868 59.313 19.746 1.00 38.76 227 LEU B C 1
ATOM 3833 O O . LEU B 1 227 ? -13.462 60.096 18.992 1.00 38.60 227 LEU B O 1
ATOM 3838 N N . LYS B 1 228 ? -12.637 58.047 19.421 1.00 38.35 228 LYS B N 1
ATOM 3839 C CA . LYS B 1 228 ? -13.064 57.552 18.118 1.00 38.16 228 LYS B CA 1
ATOM 3840 C C . LYS B 1 228 ? -14.339 56.741 18.197 1.00 37.95 228 LYS B C 1
ATOM 3841 O O . LYS B 1 228 ? -15.205 56.842 17.339 1.00 41.09 228 LYS B O 1
ATOM 3847 N N . GLU B 1 229 ? -14.480 55.924 19.219 1.00 36.65 229 GLU B N 1
ATOM 3848 C CA . GLU B 1 229 ? -15.690 55.120 19.312 1.00 36.05 229 GLU B CA 1
ATOM 3849 C C . GLU B 1 229 ? -16.850 55.861 19.981 1.00 36.40 229 GLU B C 1
ATOM 3850 O O . GLU B 1 229 ? -18.001 55.494 19.778 1.00 35.41 229 GLU B O 1
ATOM 3856 N N . GLY B 1 230 ? -16.547 56.875 20.804 1.00 34.56 230 GLY B N 1
ATOM 3857 C CA . GLY B 1 230 ? -17.601 57.604 21.497 1.00 31.29 230 GLY B CA 1
ATOM 3858 C C . GLY B 1 230 ? -18.258 56.703 22.514 1.00 31.82 230 GLY B C 1
ATOM 3859 O O . GLY B 1 230 ? -19.445 56.832 22.821 1.00 30.42 230 GLY B O 1
ATOM 3860 N N . GLY B 1 231 ? -17.485 55.749 23.033 1.00 30.59 231 GLY B N 1
ATOM 3861 C CA . GLY B 1 231 ? -18.016 54.862 24.050 1.00 27.63 231 GLY B CA 1
ATOM 3862 C C . GLY B 1 231 ? -17.512 55.296 25.433 1.00 25.35 231 GLY B C 1
ATOM 3863 O O . GLY B 1 231 ? -16.716 56.223 25.552 1.00 25.56 231 GLY B O 1
ATOM 3864 N N . ILE B 1 232 ? -18.000 54.650 26.481 1.00 26.06 232 ILE B N 1
ATOM 3865 C CA . ILE B 1 232 ? -17.552 54.928 27.848 1.00 26.20 232 ILE B CA 1
ATOM 3866 C C . ILE B 1 232 ? -16.431 53.905 28.138 1.00 27.41 232 ILE B C 1
ATOM 3867 O O . ILE B 1 232 ? -16.653 52.689 28.081 1.00 29.87 232 ILE B O 1
ATOM 3872 N N . ALA B 1 233 ? -15.237 54.391 28.430 1.00 25.17 233 ALA B N 1
ATOM 3873 C CA . ALA B 1 233 ? -14.132 53.498 28.706 1.00 25.33 233 ALA B CA 1
ATOM 3874 C C . ALA B 1 233 ? -14.025 53.248 30.203 1.00 24.53 233 ALA B C 1
ATOM 3875 O O . ALA B 1 233 ? -14.106 54.185 31.005 1.00 22.11 233 ALA B O 1
ATOM 3877 N N . ILE B 1 234 ? -13.848 51.973 30.551 1.00 23.49 234 ILE B N 1
ATOM 3878 C CA . ILE B 1 234 ? -13.698 51.531 31.928 1.00 23.90 234 ILE B CA 1
ATOM 3879 C C . ILE B 1 234 ? -12.316 50.872 31.971 1.00 23.98 234 ILE B C 1
ATOM 3880 O O . ILE B 1 234 ? -12.119 49.834 31.355 1.00 23.21 234 ILE B O 1
ATOM 3885 N N . THR B 1 235 ? -11.393 51.479 32.713 1.00 21.15 235 THR B N 1
ATOM 3886 C CA . THR B 1 235 ? -10.013 51.015 32.773 1.00 22.21 235 THR B CA 1
ATOM 3887 C C . THR B 1 235 ? -9.559 50.636 34.191 1.00 21.46 235 THR B C 1
ATOM 3888 O O . THR B 1 235 ? -9.485 51.468 35.104 1.00 22.30 235 THR B O 1
ATOM 3892 N N . PRO B 1 236 ? -9.227 49.349 34.380 1.00 20.79 236 PRO B N 1
ATOM 3893 C CA . PRO B 1 236 ? -8.775 48.815 35.664 1.00 20.87 236 PRO B CA 1
ATOM 3894 C C . PRO B 1 236 ? -7.247 49.065 35.815 1.00 21.52 236 PRO B C 1
ATOM 3895 O O . PRO B 1 236 ? -6.458 48.670 34.969 1.00 19.71 236 PRO B O 1
ATOM 3899 N N . LEU B 1 237 ? -6.860 49.716 36.899 1.00 21.93 237 LEU B N 1
ATOM 3900 C CA . LEU B 1 237 ? -5.465 50.023 37.108 1.00 22.97 237 LEU B CA 1
ATOM 3901 C C . LEU B 1 237 ? -4.923 49.346 38.343 1.00 24.65 237 LEU B C 1
ATOM 3902 O O . LEU B 1 237 ? -5.638 49.213 39.357 1.00 22.52 237 LEU B O 1
ATOM 3907 N N . THR B 1 238 ? -3.648 48.942 38.253 1.00 23.74 238 THR B N 1
ATOM 3908 C CA . THR B 1 238 ? -2.962 48.342 39.372 1.00 24.53 238 THR B CA 1
ATOM 3909 C C . THR B 1 238 ? -1.828 49.296 39.781 1.00 24.48 238 THR B C 1
ATOM 3910 O O . THR B 1 238 ? -1.184 49.876 38.917 1.00 22.94 238 THR B O 1
ATOM 3914 N N . LEU B 1 239 ? -1.610 49.463 41.076 1.00 23.38 239 LEU B N 1
ATOM 3915 C CA . LEU B 1 239 ? -0.538 50.336 41.541 1.00 26.77 239 LEU B CA 1
ATOM 3916 C C . LEU B 1 239 ? 0.698 49.550 41.921 1.00 26.87 239 LEU B C 1
ATOM 3917 O O . LEU B 1 239 ? 1.604 50.079 42.575 1.00 26.93 239 LEU B O 1
ATOM 3922 N N . ASN B 1 240 ? 0.714 48.283 41.551 1.00 25.59 240 ASN B N 1
ATOM 3923 C CA . ASN B 1 240 ? 1.856 47.456 41.864 1.00 29.37 240 ASN B CA 1
ATOM 3924 C C . ASN B 1 240 ? 2.915 47.724 40.781 1.00 29.13 240 ASN B C 1
ATOM 3925 O O . ASN B 1 240 ? 2.940 47.036 39.754 1.00 29.23 240 ASN B O 1
ATOM 3930 N N . LEU B 1 241 ? 3.765 48.733 41.009 1.00 28.35 241 LEU B N 1
ATOM 3931 C CA . LEU B 1 241 ? 4.837 49.104 40.046 1.00 27.71 241 LEU B CA 1
ATOM 3932 C C . LEU B 1 241 ? 6.086 48.223 40.198 1.00 26.45 241 LEU B C 1
ATOM 3933 O O . LEU B 1 241 ? 7.094 48.421 39.548 1.00 24.30 241 LEU B O 1
ATOM 3938 N N . ASN B 1 242 ? 6.034 47.264 41.088 1.00 26.50 242 ASN B N 1
ATOM 3939 C CA . ASN B 1 242 ? 7.194 46.431 41.254 1.00 26.92 242 ASN B CA 1
ATOM 3940 C C . ASN B 1 242 ? 7.372 45.504 40.087 1.00 28.37 242 ASN B C 1
ATOM 3941 O O . ASN B 1 242 ? 6.505 44.693 39.814 1.00 26.75 242 ASN B O 1
ATOM 3946 N N . ALA B 1 243 ? 8.496 45.647 39.379 1.00 28.75 243 ALA B N 1
ATOM 3947 C CA . ALA B 1 243 ? 8.795 44.796 38.237 1.00 34.62 243 ALA B CA 1
ATOM 3948 C C . ALA B 1 243 ? 9.083 43.341 38.669 1.00 39.75 243 ALA B C 1
ATOM 3949 O O . ALA B 1 243 ? 8.818 42.401 37.902 1.00 40.89 243 ALA B O 1
ATOM 3951 N N . VAL B 1 244 ? 9.621 43.164 39.872 1.00 43.95 244 VAL B N 1
ATOM 3952 C CA . VAL B 1 244 ? 9.916 41.826 40.394 1.00 51.49 244 VAL B CA 1
ATOM 3953 C C . VAL B 1 244 ? 8.664 40.940 40.245 1.00 54.31 244 VAL B C 1
ATOM 3954 O O . VAL B 1 244 ? 8.744 39.796 39.788 1.00 55.24 244 VAL B O 1
ATOM 3958 N N . ASP B 1 245 ? 7.511 41.494 40.629 1.00 57.19 245 ASP B N 1
ATOM 3959 C CA . ASP B 1 245 ? 6.228 40.802 40.550 1.00 59.02 245 ASP B CA 1
ATOM 3960 C C . ASP B 1 245 ? 5.731 40.750 39.091 1.00 61.06 245 ASP B C 1
ATOM 3961 O O . ASP B 1 245 ? 5.048 41.662 38.616 1.00 61.12 245 ASP B O 1
ATOM 3966 N N . ALA B 1 246 ? 6.071 39.668 38.391 1.00 63.17 246 ALA B N 1
ATOM 3967 C CA . ALA B 1 246 ? 5.693 39.484 36.984 1.00 64.51 246 ALA B CA 1
ATOM 3968 C C . ALA B 1 246 ? 4.464 38.592 36.746 1.00 64.95 246 ALA B C 1
ATOM 3969 O O . ALA B 1 246 ? 3.734 38.789 35.784 1.00 65.44 246 ALA B O 1
ATOM 3971 N N . HIS B 1 247 ? 4.241 37.600 37.599 1.00 65.55 247 HIS B N 1
ATOM 3972 C CA . HIS B 1 247 ? 3.076 36.734 37.422 1.00 66.14 247 HIS B CA 1
ATOM 3973 C C . HIS B 1 247 ? 2.021 37.237 38.403 1.00 63.82 247 HIS B C 1
ATOM 3974 O O . HIS B 1 247 ? 1.990 36.853 39.573 1.00 64.61 247 HIS B O 1
ATOM 3981 N N . ARG B 1 248 ? 1.166 38.128 37.926 1.00 61.07 248 ARG B N 1
ATOM 3982 C CA . ARG B 1 248 ? 0.144 38.688 38.788 1.00 57.85 248 ARG B CA 1
ATOM 3983 C C . ARG B 1 248 ? -1.162 37.977 38.561 1.00 55.23 248 ARG B C 1
ATOM 3984 O O . ARG B 1 248 ? -1.271 37.116 37.691 1.00 55.94 248 ARG B O 1
ATOM 3992 N N . GLU B 1 249 ? -2.157 38.321 39.353 1.00 51.56 249 GLU B N 1
ATOM 3993 C CA . GLU B 1 249 ? -3.444 37.695 39.186 1.00 48.20 249 GLU B CA 1
ATOM 3994 C C . GLU B 1 249 ? -4.562 38.708 39.245 1.00 43.42 249 GLU B C 1
ATOM 3995 O O . GLU B 1 249 ? -4.708 39.447 40.203 1.00 41.97 249 GLU B O 1
ATOM 4001 N N . VAL B 1 250 ? -5.358 38.733 38.197 1.00 40.61 250 VAL B N 1
ATOM 4002 C CA . VAL B 1 250 ? -6.472 39.650 38.144 1.00 38.38 250 VAL B CA 1
ATOM 4003 C C . VAL B 1 250 ? -7.732 38.855 37.918 1.00 35.87 250 VAL B C 1
ATOM 4004 O O . VAL B 1 250 ? -7.733 37.933 37.115 1.00 34.35 250 VAL B O 1
ATOM 4008 N N . ASP B 1 251 ? -8.803 39.213 38.624 1.00 34.12 251 ASP B N 1
ATOM 4009 C CA . ASP B 1 251 ? -10.073 38.520 38.444 1.00 30.79 251 ASP B CA 1
ATOM 4010 C C . ASP B 1 251 ? -10.738 39.181 37.258 1.00 31.55 251 ASP B C 1
ATOM 4011 O O . ASP B 1 251 ? -11.564 40.096 37.382 1.00 31.42 251 ASP B O 1
ATOM 4024 N N . ASP B 1 253 ? -12.986 38.008 35.252 1.00 30.58 253 ASP B N 1
ATOM 4025 C CA . ASP B 1 253 ? -14.415 37.877 35.060 1.00 30.11 253 ASP B CA 1
ATOM 4026 C C . ASP B 1 253 ? -15.221 38.875 35.898 1.00 29.39 253 ASP B C 1
ATOM 4027 O O . ASP B 1 253 ? -16.281 39.340 35.470 1.00 31.83 253 ASP B O 1
ATOM 4032 N N . SER B 1 254 ? -14.728 39.198 37.080 1.00 27.34 254 SER B N 1
ATOM 4033 C CA . SER B 1 254 ? -15.403 40.154 37.928 1.00 29.12 254 SER B CA 1
ATOM 4034 C C . SER B 1 254 ? -15.441 41.511 37.224 1.00 27.79 254 SER B C 1
ATOM 4035 O O . SER B 1 254 ? -16.423 42.234 37.327 1.00 29.58 254 SER B O 1
ATOM 4038 N N . LEU B 1 255 ? -14.380 41.857 36.508 1.00 26.12 255 LEU B N 1
ATOM 4039 C CA . LEU B 1 255 ? -14.382 43.095 35.735 1.00 25.89 255 LEU B CA 1
ATOM 4040 C C . LEU B 1 255 ? -15.470 43.051 34.644 1.00 27.81 255 LEU B C 1
ATOM 4041 O O . LEU B 1 255 ? -16.199 44.043 34.414 1.00 24.35 255 LEU B O 1
ATOM 4046 N N . ASN B 1 256 ? -15.550 41.917 33.947 1.00 26.85 256 ASN B N 1
ATOM 4047 C CA . ASN B 1 256 ? -16.543 41.760 32.893 1.00 28.57 256 ASN B CA 1
ATOM 4048 C C . ASN B 1 256 ? -17.939 41.809 33.485 1.00 27.82 256 ASN B C 1
ATOM 4049 O O . ASN B 1 256 ? -18.831 42.406 32.891 1.00 29.08 256 ASN B O 1
ATOM 4054 N N . ARG B 1 257 ? -18.135 41.206 34.652 1.00 27.82 257 ARG B N 1
ATOM 4055 C CA . ARG B 1 257 ? -19.466 41.241 35.253 1.00 30.19 257 ARG B CA 1
ATOM 4056 C C . ARG B 1 257 ? -19.810 42.682 35.668 1.00 30.99 257 ARG B C 1
ATOM 4057 O O . ARG B 1 257 ? -20.963 43.087 35.610 1.00 30.98 257 ARG B O 1
ATOM 4073 N N . VAL B 1 259 ? -18.834 45.428 34.099 1.00 27.54 259 VAL B N 1
ATOM 4074 C CA . VAL B 1 259 ? -19.199 46.149 32.892 1.00 27.61 259 VAL B CA 1
ATOM 4075 C C . VAL B 1 259 ? -20.617 45.737 32.428 1.00 31.96 259 VAL B C 1
ATOM 4076 O O . VAL B 1 259 ? -21.435 46.597 32.048 1.00 28.83 259 VAL B O 1
ATOM 4080 N N . GLU B 1 260 ? -20.918 44.438 32.486 1.00 32.62 260 GLU B N 1
ATOM 4081 C CA . GLU B 1 260 ? -22.242 43.970 32.121 1.00 35.58 260 GLU B CA 1
ATOM 4082 C C . GLU B 1 260 ? -23.296 44.602 33.063 1.00 35.25 260 GLU B C 1
ATOM 4083 O O . GLU B 1 260 ? -24.401 44.914 32.635 1.00 35.68 260 GLU B O 1
ATOM 4089 N N . TYR B 1 261 ? -22.957 44.802 34.330 1.00 33.53 261 TYR B N 1
ATOM 4090 C CA . TYR B 1 261 ? -23.897 45.410 35.257 1.00 34.68 261 TYR B CA 1
ATOM 4091 C C . TYR B 1 261 ? -24.099 46.879 34.843 1.00 34.63 261 TYR B C 1
ATOM 4092 O O . TYR B 1 261 ? -25.207 47.408 34.939 1.00 32.84 261 TYR B O 1
ATOM 4101 N N . ILE B 1 262 ? -23.040 47.526 34.360 1.00 33.69 262 ILE B N 1
ATOM 4102 C CA . ILE B 1 262 ? -23.152 48.923 33.924 1.00 32.49 262 ILE B CA 1
ATOM 4103 C C . ILE B 1 262 ? -24.067 49.003 32.712 1.00 32.68 262 ILE B C 1
ATOM 4104 O O . ILE B 1 262 ? -24.963 49.843 32.650 1.00 30.99 262 ILE B O 1
ATOM 4109 N N . ASN B 1 263 ? -23.813 48.142 31.731 1.00 33.12 263 ASN B N 1
ATOM 4110 C CA . ASN B 1 263 ? -24.595 48.166 30.517 1.00 34.29 263 ASN B CA 1
ATOM 4111 C C . ASN B 1 263 ? -26.049 47.747 30.718 1.00 36.07 263 ASN B C 1
ATOM 4112 O O . ASN B 1 263 ? -26.921 48.176 29.976 1.00 35.89 263 ASN B O 1
ATOM 4117 N N . ALA B 1 264 ? -26.311 46.925 31.723 1.00 35.96 264 ALA B N 1
ATOM 4118 C CA . ALA B 1 264 ? -27.684 46.546 32.016 1.00 37.96 264 ALA B CA 1
ATOM 4119 C C . ALA B 1 264 ? -28.395 47.818 32.558 1.00 38.35 264 ALA B C 1
ATOM 4120 O O . ALA B 1 264 ? -29.524 48.131 32.144 1.00 39.12 264 ALA B O 1
ATOM 4122 N N . SER B 1 265 ? -27.735 48.557 33.459 1.00 37.35 265 SER B N 1
ATOM 4123 C CA . SER B 1 265 ? -28.328 49.779 34.006 1.00 37.60 265 SER B CA 1
ATOM 4124 C C . SER B 1 265 ? -28.583 50.795 32.908 1.00 37.25 265 SER B C 1
ATOM 4125 O O . SER B 1 265 ? -29.575 51.512 32.971 1.00 36.86 265 SER B O 1
ATOM 4128 N N . LEU B 1 266 ? -27.685 50.869 31.919 1.00 34.95 266 LEU B N 1
ATOM 4129 C CA . LEU B 1 266 ? -27.832 51.826 30.831 1.00 36.54 266 LEU B CA 1
ATOM 4130 C C . LEU B 1 266 ? -29.020 51.482 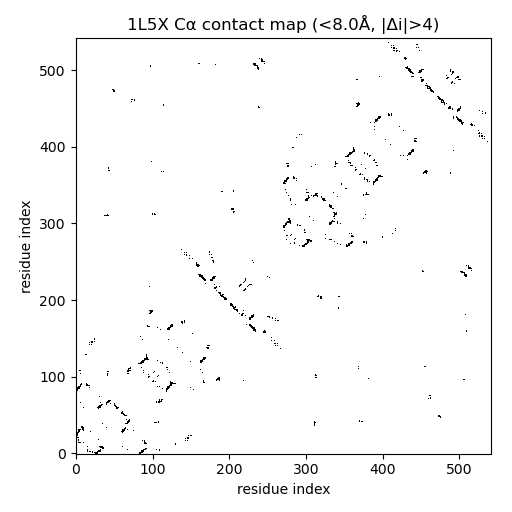29.930 1.00 39.13 266 LEU B C 1
ATOM 4131 O O . LEU B 1 266 ? -29.697 52.377 29.406 1.00 36.11 266 LEU B O 1
ATOM 4136 N N . SER B 1 267 ? -29.238 50.172 29.755 1.00 41.15 267 SER B N 1
ATOM 4137 C CA . SER B 1 267 ? -30.324 49.642 28.939 1.00 44.30 267 SER B CA 1
ATOM 4138 C C . SER B 1 267 ? -31.609 49.884 29.675 1.00 44.72 267 SER B C 1
ATOM 4139 O O . SER B 1 267 ? -32.566 50.356 29.091 1.00 46.40 267 SER B O 1
ATOM 4142 N N . LYS B 1 268 ? -31.626 49.550 30.960 1.00 45.36 268 LYS B N 1
ATOM 4143 C CA . LYS B 1 268 ? -32.813 49.786 31.757 1.00 46.92 268 LYS B CA 1
ATOM 4144 C C . LYS B 1 268 ? -33.150 51.274 31.698 1.00 46.53 268 LYS B C 1
ATOM 4145 O O . LYS B 1 268 ? -34.311 51.641 31.552 1.00 47.11 268 LYS B O 1
ATOM 4151 N N . LEU B 1 269 ? -32.145 52.132 31.803 1.00 45.25 269 LEU B N 1
ATOM 4152 C CA . LEU B 1 269 ? -32.393 53.564 31.744 1.00 45.65 269 LEU B CA 1
ATOM 4153 C C . LEU B 1 269 ? -32.947 54.010 30.388 1.00 47.46 269 LEU B C 1
ATOM 4154 O O . LEU B 1 269 ? -33.912 54.767 30.330 1.00 47.62 269 LEU B O 1
ATOM 4159 N N . ALA B 1 270 ? -32.338 53.562 29.298 1.00 48.94 270 ALA B N 1
ATOM 4160 C CA . ALA B 1 270 ? -32.790 53.983 27.979 1.00 51.73 270 ALA B CA 1
ATOM 4161 C C . ALA B 1 270 ? -34.196 53.476 27.686 1.00 54.52 270 ALA B C 1
ATOM 4162 O O . ALA B 1 270 ? -34.897 54.035 26.841 1.00 53.95 270 ALA B O 1
ATOM 4164 N N . ALA B 1 271 ? -34.581 52.396 28.364 1.00 57.14 271 ALA B N 1
ATOM 4165 C CA . ALA B 1 271 ? -35.906 51.823 28.201 1.00 60.23 271 ALA B CA 1
ATOM 4166 C C . ALA B 1 271 ? -36.848 52.846 28.810 1.00 62.79 271 ALA B C 1
ATOM 4167 O O . ALA B 1 271 ? -37.736 53.376 28.135 1.00 63.53 271 ALA B O 1
ATOM 4169 N N . ALA B 1 272 ? -36.628 53.128 30.091 1.00 64.92 272 ALA B N 1
ATOM 4170 C CA . ALA B 1 272 ? -37.430 54.098 30.815 1.00 67.89 272 ALA B CA 1
ATOM 4171 C C . ALA B 1 272 ? -37.484 55.452 30.105 1.00 70.00 272 ALA B C 1
ATOM 4172 O O . ALA B 1 272 ? -38.563 56.008 29.920 1.00 70.73 272 ALA B O 1
ATOM 4174 N N . LEU B 1 273 ? -36.334 55.978 29.701 1.00 72.60 273 LEU B N 1
ATOM 4175 C CA . LEU B 1 273 ? -36.290 57.280 29.036 1.00 75.55 273 LEU B CA 1
ATOM 4176 C C . LEU B 1 273 ? -37.199 57.400 27.821 1.00 78.35 273 LEU B C 1
ATOM 4177 O O . LEU B 1 273 ? -37.516 58.508 27.377 1.00 78.07 273 LEU B O 1
ATOM 4182 N N . GLU B 1 274 ? -37.613 56.265 27.277 1.00 81.70 274 GLU B N 1
ATOM 4183 C CA . GLU B 1 274 ? -38.496 56.291 26.126 1.00 85.68 274 GLU B CA 1
ATOM 4184 C C . GLU B 1 274 ? -39.945 56.253 26.590 1.00 88.13 274 GLU B C 1
ATOM 4185 O O . GLU B 1 274 ? -40.715 57.161 26.272 1.00 88.41 274 GLU B O 1
ATOM 4191 N N . HIS B 1 275 ? -40.312 55.221 27.354 1.00 90.95 275 HIS B N 1
ATOM 4192 C CA . HIS B 1 275 ? -41.682 55.091 27.852 1.00 93.93 275 HIS B CA 1
ATOM 4193 C C . HIS B 1 275 ? -42.175 56.390 28.499 1.00 95.50 275 HIS B C 1
ATOM 4194 O O . HIS B 1 275 ? -43.379 56.667 28.508 1.00 95.53 275 HIS B O 1
ATOM 4201 N N . HIS B 1 276 ? -41.244 57.176 29.041 1.00 97.45 276 HIS B N 1
ATOM 4202 C CA . HIS B 1 276 ? -41.577 58.448 29.682 1.00 99.75 276 HIS B CA 1
ATOM 4203 C C . HIS B 1 276 ? -41.751 59.538 28.620 1.00 101.11 276 HIS B C 1
ATOM 4204 O O . HIS B 1 276 ? -42.838 60.108 28.480 1.00 101.17 276 HIS B O 1
ATOM 4211 N N . HIS B 1 277 ? -40.682 59.830 27.879 1.00 102.66 277 HIS B N 1
ATOM 4212 C CA . HIS B 1 277 ? -40.747 60.821 26.804 1.00 104.16 277 HIS B CA 1
ATOM 4213 C C . HIS B 1 277 ? -41.530 60.202 25.651 1.00 104.42 277 HIS B C 1
ATOM 4214 O O . HIS B 1 277 ? -41.313 60.526 24.483 1.00 104.13 277 HIS B O 1
ATOM 4221 N N . HIS B 1 278 ? -42.435 59.297 26.010 1.00 105.09 278 HIS B N 1
ATOM 4222 C CA . HIS B 1 278 ? -43.286 58.588 25.065 1.00 105.70 278 HIS B CA 1
ATOM 4223 C C . HIS B 1 278 ? -44.260 59.581 24.426 1.00 106.21 278 HIS B C 1
ATOM 4224 O O . HIS B 1 278 ? -45.462 59.251 24.312 1.00 106.65 278 HIS B O 1
#

Organism: Pyrobaculum aerophilum (strain ATCC 51768 / DSM 7523 / JCM 9630 / CIP 104966 / NBRC 100827 / IM2) (NCBI:txid178306)

B-factor: mean 37.3, std 14.52, range [17.63, 108.14]

InterPro domains:
  IPR002828 Survival protein SurE-like phosphatase/nucleotidase [PF01975] (3-188)
  IPR002828 Survival protein SurE-like phosphatase/nucleotidase [TIGR00087] (1-241)
  IPR030048 Survival protein SurE [MF_00060] (1-264)
  IPR030048 Survival protein SurE [PTHR30457] (2-252)
  IPR036523 SurE-like phosphatase/nucleotidase superfamily [G3DSA:3.40.1210.10] (1-266)
  IPR036523 SurE-like phosphatase/nucleotidase superfamily [SSF64167] (1-260)

Sequence (542 aa):
KILVTNDDGVHSPGLRLLYQFALSLGDVDVVAPESPKSATGLGITLHKPLRYEVDLCGFRAIATSGTPSDTVYLATFGLGRKYDIVLSGINLGDNTSLQVILSSGTLGAAFQAALLGIPALAYSAYLENWNELLNNKEAVEIGAVVSSTASYVLKNGPQGVDVISVNFPRRLGRGVRAKLVKAAKLRYAQQVVERVDPRGVRYYWLYGRDLAPEPETDVYVVLKEGGIAITPLTLNLNAVDAHREVDDSLNRVEYINASLSKLAAALEHHKILVTNDDGVHSPGLRLLYQFALSLGDVDVVAPESPKSATGLGITLHKPLRYEVDLCGFRAIATSGTPSDTVYLATFGLGRKYDIVLSGINLGDNTSLQVILSSGTLGAAFQAALLGIPALAYSAYLENWNELLNNKEAVEIGAVVSSTASYVLKNGPQGVDVISVNFPRRLGRGVRAKLVKAAKLRYAQQVVERVDPRGVRYYWLYGRDLAPEPETDVYVVLKEGGIAITPLTLNLNAVDAHREVDDSLNRVEYINASLSKLAAALEHHHH

GO terms:
  GO:0002953 5'-deoxynucleotidase activity (F, EXP)
  GO:0008253 5'-nucleotidase activity (F, EXP)

CATH classification: 3.40.1210.10

Solvent-accessible surface area: 22036 Å² total

Secondary structure (DSSP, 8-state):
-EEEE-SS-TT-HHHHHHHHHHGGGS-EEEEEESS-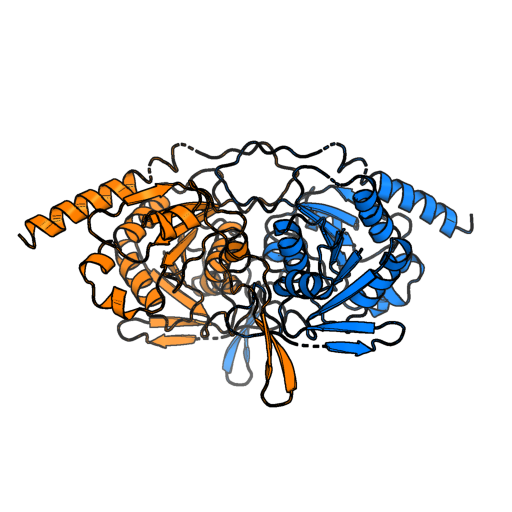TTTS-SS---SS-B--EEE-SSSEEEEESS-HHHHHHHHHHHHTS--SEEEEEEEEB---SHHHHTT-HHHHHHHHHHHTT--EEEEEE--S-HHHHHT-HHHHH--HHHHHHHHHHHHH--TT-SEEEEEE-S---TT--EEE-BPPS-SB-S--EEEE-TTS-EEEE-S-SBPPPPTTBHHHHHHTS-PEEEEEE----BSS--B-----TTT--HHHHHHHHHHHHHHTT-/-EEEE-SS-TT-HHHHHHHHHHTTTS-EEEEEESS-TTTS-SS---SS-B--EEE-SSSEEEEESS-TTTHHHHHHHHHTS--SEEEEEEEEB---SHHHHTT-HHHHHHHHHHHTT--EEEEEE--S-SHHHHT-HHHHH--HHHHHHHHHHHHH--TT-SEEEEEE-S---TT--EEE-BPPS-SB----EEEE-TTS-EEEE-S-SBPPPPTTBHHHHHHTS--EEEEEE----BSS--B-----TTT--HHHHHHHHHHHHHHHHH--

Foldseek 3Di:
DEEEEEAAAPLAVFSVLLQVLCPVPDDYAYEYAHHHCVVAPADDDDPDDKDAWDCSDVDIHHHMNHALLCGQVVVCVVVVHHDQEYEYTCAEAFQFAPVRCVRGSSNNNLQNCLVVVHAYEGEYEHHDGCVVVVVDVLQSVLSLLSNQVVVLCVPPPKAQFRYKYKYAAHDRDLVAAEDEAAGHHDFADQDKDWDAPPVGHIDIDGRPHTDQDDPRHCNCCRPPVNHMYIYTDHPPPDPVDDDGDIGVSVVVSVRSRVSSNVSSVVVVVD/DEEQEEAAAPLDPFSVLLQVLCPVPDDYAYEYAHHHCVPAFADDDDPDDKDAWDPNDVDIHHHMNHALLCGQVVVCVVVVHHDQEYEYTQAEAFQFAPVSCVRGSRNSNLVNSLVVVHAYEGEYEHHNDCPVVVVDPLQSVLSLLSNQVVNLCSPVVKPQFRYKYKYAAHDRDLVAAEDEAAGHHDFFDADKDWDAPPVGHIDIDGRPHTDPDDPRHCCCCRHPVRHMYIHTDHPCPDPVPDDDDIDVSVVVSVSSRVSSNVSSVVVVVVVD

Radius of gyration: 23.7 Å; Cα contacts (8 Å, |Δi|>4): 1281; chains: 2; bounding box: 89×54×51 Å